Protein 1DNV (pdb70)

B-factor: mean 26.45, s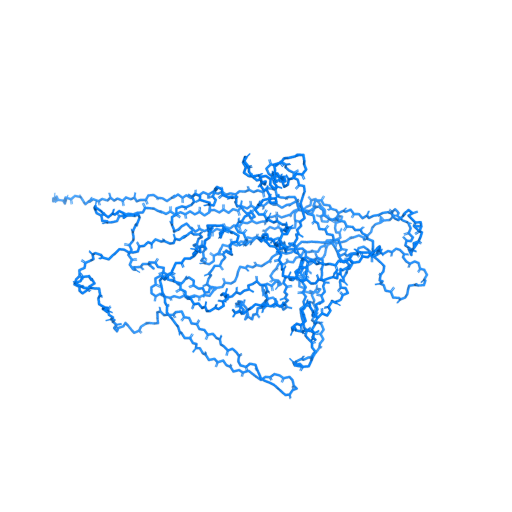td 18.36, range [2.0, 107.58]

Solvent-accessible surface area: 22730 Å² total; per-residue (Å²): 198,169,134,126,107,200,124,163,66,109,67,52,114,88,91,29,90,29,74,9,53,3,32,0,13,0,70,0,8,0,84,1,99,63,22,80,17,38,19,80,114,59,55,101,11,63,3,40,16,4,1,0,0,8,2,5,4,19,18,5,0,0,2,0,28,48,66,46,4,61,127,17,20,62,11,0,56,6,52,62,2,26,0,80,0,47,5,87,50,26,142,29,47,114,22,117,60,80,98,98,44,12,49,54,50,150,116,108,117,6,54,1,13,7,0,47,19,16,10,30,46,40,100,2,7,11,4,2,70,42,51,93,63,93,98,28,21,7,15,15,90,46,17,35,66,8,32,15,69,78,39,83,56,139,115,26,99,50,5,5,35,24,29,8,32,12,29,98,102,132,44,124,102,2,103,61,139,90,15,76,96,48,43,41,100,93,60,25,101,7,87,6,46,2,29,2,2,2,45,66,62,92,92,104,21,117,80,61,96,59,59,26,62,131,92,17,85,98,74,60,1,104,97,22,52,90,107,45,20,12,77,56,68,20,133,14,82,18,3,1,3,23,32,19,27,75,57,41,74,89,57,134,98,85,76,67,65,63,148,80,126,55,123,113,168,92,123,141,204,32,38,13,70,37,94,21,60,86,80,64,48,132,146,63,113,56,83,73,100,98,104,150,90,43,95,50,78,112,118,7,29,199,60,52,76,51,0,14,35,54,1,18,3,11,44,22,7,14,62,34,60,74,85,124,84,48,22,11,56,6,3,1,0,1,4,33,15,13,52,5,54,24,84,137,116,28,114,86,100,82,7,32,13,42,6,48,2,28,2,22,2,63,0,27,7,30,2,39,9,37,78,22,52,130,68,123,197,29,106,106,27,1,34,64,54,62,63,9,8,34,47,11,68,100,136,61,42,44,53,19,30,17,26,53,20,153,151,34,16,30,41,88,120,25,49

Organism: Galleria mellonella densovirus (NCBI:txid37138)

InterPro domains:
  IPR003433 Capsid protein VP4 [PF02336] (462-762)
  IPR013607 Phospholipase A2-like domain [PF08398] (174-229)
  IPR016184 Capsid/spike protein, ssDNA virus [SSF88645] (397-809)
  IPR036444 Phospholipase A2 domain superfamily [G3DSA:1.20.90.10] (158-256)

Secondary structure (DSSP, 8-state):
--PPPP-------EE--EEEEEEEEEE---S---EE-SSTTT-SBEEEEEEEEE--TTBGGGT--HHHHHTPPTT-B---EEEEEEEEEEEE----S-TTS----S----EEEEESTHHHHTT-B--------SSS--S--------SSEE-SSS-EE-HHHHHH---SS-TTSSSSSSS--GGGG--EEE---EEEE--BSBSB------GGGGSEE--TTTTTTSB----EE--SS-B-S--PPBP----TTBTTBBS-------S--S-EE-----B-SSS-B-----EE---------SS-TTSSBS--TTT---TT----------EEEEEPPBP---SS--S---B--EEEEEEEEEEE--EE-----STT--S--B-TTT-------SS-SS-SSS--SSS--SS---

Structure (mmCIF, N/CA/C/O backbone):
data_1DNV
#
_entry.id   1DNV
#
_cell.length_a   264.440
_cell.length_b   264.440
_cell.length_c   683.450
_cell.angle_alpha   90.00
_cell.angle_beta   90.00
_cell.angle_gamma   90.00
#
_symmetry.space_group_name_H-M   'P 41 21 2'
#
loop_
_atom_site.group_PDB
_atom_site.id
_atom_site.type_symbol
_atom_site.label_atom_id
_atom_site.label_alt_id
_atom_site.label_comp_id
_atom_site.label_asym_id
_atom_site.label_entity_id
_atom_site.label_seq_id
_atom_site.pdbx_PDB_ins_code
_atom_site.Cartn_x
_atom_site.Cartn_y
_atom_site.Cartn_z
_atom_site.occupancy
_atom_site.B_iso_or_equiv
_atom_site.auth_seq_id
_atom_site.auth_comp_id
_atom_site.auth_asym_id
_atom_site.auth_atom_id
_atom_site.pdbx_PDB_model_num
ATOM 1 N N . VAL A 1 22 ? 39.849 27.043 246.447 1.00 13.98 22 VAL A N 1
ATOM 2 C CA . VAL A 1 22 ? 41.222 27.454 246.967 1.00 16.38 22 VAL A CA 1
ATOM 3 C C . VAL A 1 22 ? 41.239 28.978 246.996 1.00 17.74 22 VAL A C 1
ATOM 4 O O . VAL A 1 22 ? 40.212 29.597 246.743 1.00 20.80 22 VAL A O 1
ATOM 8 N N . TYR A 1 23 ? 42.385 29.576 247.313 1.00 16.75 23 TYR A N 1
ATOM 9 C CA . TYR A 1 23 ? 42.502 31.020 247.325 1.00 15.26 23 TYR A CA 1
ATOM 10 C C . TYR A 1 23 ? 43.959 31.363 247.472 1.00 16.50 23 TYR A C 1
ATOM 11 O O . TYR A 1 23 ? 44.504 31.147 248.537 1.00 17.26 23 TYR A O 1
ATOM 20 N N . ILE A 1 24 ? 44.612 31.768 246.382 1.00 18.12 24 ILE A N 1
ATOM 21 C CA . ILE A 1 24 ? 46.015 32.191 246.431 1.00 19.53 24 ILE A CA 1
ATOM 22 C C . ILE A 1 24 ? 45.938 33.706 246.534 1.00 18.96 24 ILE A C 1
ATOM 23 O O . ILE A 1 24 ? 45.087 34.335 245.907 1.00 17.53 24 ILE A O 1
ATOM 28 N N . ILE A 1 25 ? 46.769 34.289 247.378 1.00 19.74 25 ILE A N 1
ATOM 29 C CA . ILE A 1 25 ? 46.811 35.725 247.472 1.00 22.32 25 ILE A CA 1
ATOM 30 C C . ILE A 1 25 ? 47.827 36.054 246.376 1.00 24.21 25 ILE A C 1
ATOM 31 O O . ILE A 1 25 ? 48.948 35.533 246.385 1.00 25.77 25 ILE A O 1
ATOM 36 N N . PRO A 1 26 ? 47.416 36.851 245.376 1.00 26.63 26 PRO A N 1
ATOM 37 C CA . PRO A 1 26 ? 48.221 37.286 244.216 1.00 27.20 26 PRO A CA 1
ATOM 38 C C . PRO A 1 26 ? 49.392 38.176 244.554 1.00 25.56 26 PRO A C 1
ATOM 39 O O . PRO A 1 26 ? 49.224 39.217 245.178 1.00 24.79 26 PRO A O 1
ATOM 43 N N . ARG A 1 27 ? 50.568 37.793 244.078 1.00 25.16 27 ARG A N 1
ATOM 44 C CA . ARG A 1 27 ? 51.759 38.552 244.369 1.00 24.81 27 ARG A CA 1
ATOM 45 C C . ARG A 1 27 ? 51.846 39.893 243.688 1.00 21.06 27 ARG A C 1
ATOM 46 O O . ARG A 1 27 ? 51.012 40.263 242.860 1.00 18.80 27 ARG A O 1
ATOM 54 N N . PRO A 1 28 ? 52.789 40.698 244.150 1.00 19.34 28 PRO A N 1
ATOM 55 C CA . PRO A 1 28 ? 53.049 42.024 243.639 1.00 21.62 28 PRO A CA 1
ATOM 56 C C . PRO A 1 28 ? 53.774 41.944 242.328 1.00 24.07 28 PRO A C 1
ATOM 57 O O . PRO A 1 28 ? 54.166 40.872 241.867 1.00 24.03 28 PRO A O 1
ATOM 61 N N . PHE A 1 29 ? 54.037 43.103 241.766 1.00 28.17 29 PHE A N 1
ATOM 62 C CA . PHE A 1 29 ? 54.696 43.144 240.503 1.00 33.12 29 PHE A CA 1
ATOM 63 C C . PHE A 1 29 ? 54.996 44.585 240.222 1.00 31.20 29 PHE A C 1
ATOM 64 O O . PHE A 1 29 ? 54.239 45.493 240.562 1.00 28.75 29 PHE A O 1
ATOM 72 N N . SER A 1 30 ? 56.176 44.779 239.677 1.00 30.20 30 SER A N 1
ATOM 73 C CA . SER A 1 30 ? 56.630 46.085 239.300 1.00 29.76 30 SER A CA 1
ATOM 74 C C . SER A 1 30 ? 57.227 45.785 237.960 1.00 27.57 30 SER A C 1
ATOM 75 O O . SER A 1 30 ? 58.235 45.076 237.863 1.00 27.54 30 SER A O 1
ATOM 78 N N . ASN A 1 31 ? 56.490 46.138 236.926 1.00 25.27 31 ASN A N 1
ATOM 79 C CA . ASN A 1 31 ? 56.995 45.889 235.624 1.00 25.93 31 ASN A CA 1
ATOM 80 C C . ASN A 1 31 ? 57.550 47.174 235.212 1.00 24.29 31 ASN A C 1
ATOM 81 O O . ASN A 1 31 ? 56.808 48.130 235.050 1.00 23.19 31 ASN A O 1
ATOM 86 N N . PHE A 1 32 ? 58.857 47.226 235.068 1.00 23.85 32 PHE A N 1
ATOM 87 C CA . PHE A 1 32 ? 59.470 48.457 234.635 1.00 25.78 32 PHE A CA 1
ATOM 88 C C . PHE A 1 32 ? 59.547 48.404 233.140 1.00 28.17 32 PHE A C 1
ATOM 89 O O . PHE A 1 32 ? 60.112 47.465 232.579 1.00 29.44 32 PHE A O 1
ATOM 97 N N . GLY A 1 33 ? 58.916 49.380 232.502 1.00 30.54 33 GLY A N 1
ATOM 98 C CA . GLY A 1 33 ? 58.914 49.420 231.049 1.00 34.16 33 GLY A CA 1
ATOM 99 C C . GLY A 1 33 ? 60.253 49.786 230.434 1.00 35.48 33 GLY A C 1
ATOM 100 O O . GLY A 1 33 ? 61.167 50.302 231.134 1.00 36.29 33 GLY A O 1
ATOM 101 N N . LYS A 1 34 ? 60.334 49.606 229.112 1.00 35.33 34 LYS A N 1
ATOM 102 C CA . LYS A 1 34 ? 61.558 49.892 228.377 1.00 34.91 34 LYS A CA 1
ATOM 103 C C . LYS A 1 34 ? 61.458 51.005 227.342 1.00 31.90 34 LYS A C 1
ATOM 104 O O . LYS A 1 34 ? 60.671 50.956 226.407 1.00 31.22 34 LYS A O 1
ATOM 110 N N . LYS A 1 35 ? 62.249 52.040 227.549 1.00 29.65 35 LYS A N 1
ATOM 111 C CA . LYS A 1 35 ? 62.273 53.141 226.622 1.00 27.05 35 LYS A CA 1
ATOM 112 C C . LYS A 1 35 ? 63.030 52.640 225.449 1.00 23.83 35 LYS A C 1
ATOM 113 O O . LYS A 1 35 ? 64.063 52.000 225.598 1.00 22.24 35 LYS A O 1
ATOM 119 N N . LEU A 1 36 ? 62.525 52.939 224.279 1.00 20.77 36 LEU A N 1
ATOM 120 C CA . LEU A 1 36 ? 63.188 52.520 223.089 1.00 17.75 36 LEU A CA 1
ATOM 121 C C . LEU A 1 36 ? 62.958 53.638 22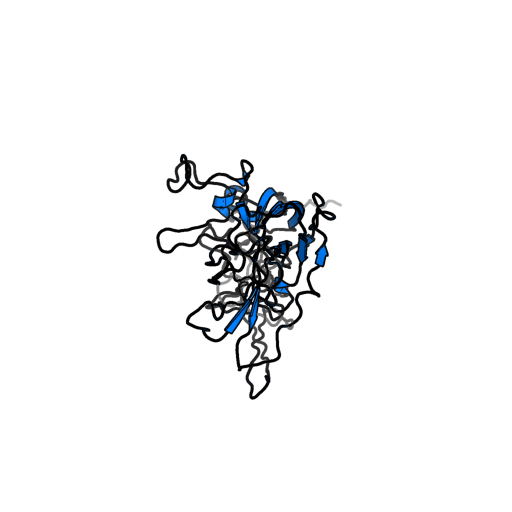2.121 1.00 16.14 36 LEU A C 1
ATOM 122 O O . LEU A 1 36 ? 61.816 53.860 221.698 1.00 16.20 36 LEU A O 1
ATOM 127 N N . SER A 1 37 ? 64.031 54.362 221.810 1.00 13.36 37 SER A N 1
ATOM 128 C CA . SER A 1 37 ? 63.965 55.500 220.907 1.00 10.64 37 SER A CA 1
ATOM 129 C C . SER A 1 37 ? 64.556 55.173 219.554 1.00 10.10 37 SER A C 1
ATOM 130 O O . SER A 1 37 ? 64.893 54.021 219.288 1.00 11.66 37 SER A O 1
ATOM 133 N N . THR A 1 38 ? 64.602 56.159 218.669 1.00 9.44 38 THR A N 1
ATOM 134 C CA . THR A 1 38 ? 65.167 55.986 217.340 1.00 9.60 38 THR A CA 1
ATOM 135 C C . THR A 1 38 ? 65.653 57.312 216.864 1.00 9.56 38 THR A C 1
ATOM 136 O O . THR A 1 38 ? 65.046 58.362 217.097 1.00 9.82 38 THR A O 1
ATOM 140 N N . TYR A 1 39 ? 66.648 57.242 216.024 1.00 10.17 39 TYR A N 1
ATOM 141 C CA . TYR A 1 39 ? 67.254 58.451 215.585 1.00 13.79 39 TYR A CA 1
ATOM 142 C C . TYR A 1 39 ? 67.642 58.347 214.139 1.00 16.30 39 TYR A C 1
ATOM 143 O O . TYR A 1 39 ? 67.934 57.240 213.664 1.00 14.68 39 TYR A O 1
ATOM 152 N N . THR A 1 40 ? 67.630 59.508 213.463 1.00 19.86 40 THR A N 1
ATOM 153 C CA . THR A 1 40 ? 67.987 59.639 212.034 1.00 21.94 40 THR A CA 1
ATOM 154 C C . THR A 1 40 ? 68.543 60.947 211.643 1.00 18.21 40 THR A C 1
ATOM 155 O O . THR A 1 40 ? 68.281 61.969 212.272 1.00 18.62 40 THR A O 1
ATOM 159 N N . LYS A 1 41 ? 69.308 60.892 210.576 1.00 14.79 41 LYS A N 1
ATOM 160 C CA . LYS A 1 41 ? 69.834 62.128 210.090 1.00 13.95 41 LYS A CA 1
ATOM 161 C C . LYS A 1 41 ? 70.478 62.028 208.748 1.00 13.57 41 LYS A C 1
ATOM 162 O O . LYS A 1 41 ? 71.336 61.152 208.517 1.00 13.86 41 LYS A O 1
ATOM 168 N N . SER A 1 42 ? 70.014 62.990 207.984 1.00 13.76 42 SER A N 1
ATOM 169 C CA . SER A 1 42 ? 70.407 63.155 206.622 1.00 16.52 42 SER A CA 1
ATOM 170 C C . SER A 1 42 ? 71.656 64.023 206.467 1.00 19.64 42 SER A C 1
ATOM 171 O O . SER A 1 42 ? 71.557 65.254 206.469 1.00 22.74 42 SER A O 1
ATOM 174 N N . HIS A 1 43 ? 72.817 63.382 206.376 1.00 20.23 43 HIS A N 1
ATOM 175 C CA . HIS A 1 43 ? 74.086 64.066 206.215 1.00 20.64 43 HIS A CA 1
ATOM 176 C C . HIS A 1 43 ? 74.459 64.128 204.778 1.00 22.04 43 HIS A C 1
ATOM 177 O O . HIS A 1 43 ? 74.204 63.196 204.009 1.00 25.32 43 HIS A O 1
ATOM 184 N N . LYS A 1 44 ? 75.075 65.209 204.481 1.00 20.56 44 LYS A N 1
ATOM 185 C CA . LYS A 1 44 ? 75.466 65.490 203.136 1.00 17.45 44 LYS A CA 1
ATOM 186 C C . LYS A 1 44 ? 76.926 65.655 203.102 1.00 15.18 44 LYS A C 1
ATOM 187 O O . LYS A 1 44 ? 77.453 66.748 203.361 1.00 16.41 44 LYS A O 1
ATOM 193 N N . PHE A 1 45 ? 77.481 64.558 202.778 1.00 11.95 45 PHE A N 1
ATOM 194 C CA . PHE A 1 45 ? 78.869 64.433 202.781 1.00 10.23 45 PHE A CA 1
ATOM 195 C C . PHE A 1 45 ? 79.526 64.650 201.421 1.00 10.54 45 PHE A C 1
ATOM 196 O O . PHE A 1 45 ? 78.945 64.347 200.375 1.00 11.89 45 PHE A O 1
ATOM 204 N N . MET A 1 46 ? 80.776 65.105 201.454 1.00 9.17 46 MET A N 1
ATOM 205 C CA . MET A 1 46 ? 81.531 65.331 200.239 1.00 7.64 46 MET A CA 1
ATOM 206 C C . MET A 1 46 ? 82.902 64.711 200.272 1.00 8.27 46 MET A C 1
ATOM 207 O O . MET A 1 46 ? 83.610 64.706 201.298 1.00 9.05 46 MET A O 1
ATOM 212 N N . ILE A 1 47 ? 83.241 64.105 199.156 1.00 8.55 47 ILE A N 1
ATOM 213 C CA . ILE A 1 47 ? 84.500 63.411 199.024 1.00 9.75 47 ILE A CA 1
ATOM 214 C C . ILE A 1 47 ? 85.234 64.024 197.875 1.00 11.53 47 ILE A C 1
ATOM 215 O O . ILE A 1 47 ? 84.617 64.667 197.031 1.00 13.51 47 ILE A O 1
ATOM 220 N N . PHE A 1 48 ? 86.543 63.815 197.846 1.00 11.67 48 PHE A N 1
ATOM 221 C CA . PHE A 1 48 ? 87.351 64.276 196.747 1.00 11.37 48 PHE A CA 1
ATOM 222 C C . PHE A 1 48 ? 87.926 63.019 196.135 1.00 11.43 48 PHE A C 1
ATOM 223 O O . PHE A 1 48 ? 88.010 61.948 196.778 1.00 9.55 48 PHE A O 1
ATOM 231 N N . GLY A 1 49 ? 88.279 63.138 194.871 1.00 10.46 49 GLY A N 1
ATOM 232 C CA . GLY A 1 49 ? 88.890 62.016 194.223 1.00 11.69 49 GLY A CA 1
ATOM 233 C C . GLY A 1 49 ? 90.360 62.127 194.564 1.00 10.70 49 GLY A C 1
ATOM 234 O O . GLY A 1 49 ? 91.116 62.759 193.852 1.00 9.86 49 GLY A O 1
ATOM 235 N N . LEU A 1 50 ? 90.752 61.654 195.733 1.00 10.08 50 LEU A N 1
ATOM 236 C CA . LEU A 1 50 ? 92.160 61.727 196.081 1.00 8.08 50 LEU A CA 1
ATOM 237 C C . LEU A 1 50 ? 92.857 60.796 195.119 1.00 7.53 50 LEU A C 1
ATOM 238 O O . LEU A 1 50 ? 92.484 59.644 194.970 1.00 5.81 50 LEU A O 1
ATOM 243 N N . ALA A 1 51 ? 93.787 61.371 194.374 1.00 9.28 51 ALA A N 1
ATOM 244 C CA . ALA A 1 51 ? 94.528 60.667 193.335 1.00 12.09 51 ALA A CA 1
ATOM 245 C C . ALA A 1 51 ? 95.173 59.528 193.986 1.00 14.07 51 ALA A C 1
ATOM 246 O O . ALA A 1 51 ? 95.887 59.778 194.921 1.00 9.10 51 ALA A O 1
ATOM 248 N N . ASN A 1 52 ? 95.003 58.314 193.424 1.00 22.58 52 ASN A N 1
ATOM 249 C CA . ASN A 1 52 ? 95.523 57.066 194.033 1.00 26.99 52 ASN A CA 1
ATOM 250 C C . ASN A 1 52 ? 96.849 57.247 194.620 1.00 27.65 52 ASN A C 1
ATOM 251 O O . ASN A 1 52 ? 97.939 57.132 194.053 1.00 25.73 52 ASN A O 1
ATOM 256 N N . ASN A 1 53 ? 96.602 57.811 195.761 1.00 31.87 53 ASN A N 1
ATOM 257 C CA . ASN A 1 53 ? 97.547 58.329 196.621 1.00 35.76 53 ASN A CA 1
ATOM 258 C C . ASN A 1 53 ? 98.854 57.701 196.727 1.00 35.78 53 ASN A C 1
ATOM 259 O O . ASN A 1 53 ? 99.061 56.541 197.119 1.00 33.73 53 ASN A O 1
ATOM 264 N N . VAL A 1 54 ? 99.665 58.467 196.029 1.00 37.02 54 VAL A N 1
ATOM 265 C CA . VAL A 1 54 ? 101.069 58.313 195.941 1.00 40.43 54 VAL A CA 1
ATOM 266 C C . VAL A 1 54 ? 101.331 57.987 197.425 1.00 38.95 54 VAL A C 1
ATOM 267 O O . VAL A 1 54 ? 100.921 58.757 198.298 1.00 42.67 54 VAL A O 1
ATOM 271 N N . ILE A 1 55 ? 101.867 56.807 197.717 1.00 33.65 55 ILE A N 1
ATOM 272 C CA . ILE A 1 55 ? 102.072 56.445 199.110 1.00 29.59 55 ILE A CA 1
ATOM 273 C C . ILE A 1 55 ? 102.983 57.348 199.876 1.00 27.78 55 ILE A C 1
ATOM 274 O O . ILE A 1 55 ? 104.045 57.720 199.389 1.00 23.92 55 ILE A O 1
ATOM 279 N N . GLY A 1 56 ? 102.529 57.748 201.055 1.00 28.51 56 GLY A N 1
ATOM 280 C CA . GLY A 1 56 ? 103.327 58.627 201.867 1.00 31.28 56 GLY A CA 1
ATOM 281 C C . GLY A 1 56 ? 104.139 57.793 202.838 1.00 34.28 56 GLY A C 1
ATOM 282 O O . GLY A 1 56 ? 103.594 56.778 203.306 1.00 33.28 56 GLY A O 1
ATOM 283 N N . PRO A 1 57 ? 105.476 58.065 203.021 1.00 36.13 57 PRO A N 1
ATOM 284 C CA . PRO A 1 57 ? 106.272 57.283 203.974 1.00 35.77 57 PRO A CA 1
ATOM 285 C C . PRO A 1 57 ? 105.752 57.655 205.362 1.00 34.87 57 PRO A C 1
ATOM 286 O O . PRO A 1 57 ? 104.958 58.583 205.501 1.00 32.22 57 PRO A O 1
ATOM 290 N N . THR A 1 58 ? 106.258 56.971 206.375 1.00 37.43 58 THR A N 1
ATOM 291 C CA . THR A 1 58 ? 105.837 57.154 207.760 1.00 40.82 58 THR A CA 1
ATOM 292 C C . THR A 1 58 ? 105.411 58.518 208.249 1.00 41.33 58 THR A C 1
ATOM 293 O O . THR A 1 58 ? 106.249 59.348 208.640 1.00 39.66 58 THR A O 1
ATOM 297 N N . GLY A 1 59 ? 104.099 58.592 208.490 1.00 43.23 59 GLY A N 1
ATOM 298 C CA . GLY A 1 59 ? 103.452 59.804 208.952 1.00 42.92 59 GLY A CA 1
ATOM 299 C C . GLY A 1 59 ? 104.128 60.351 210.175 1.00 42.28 59 GLY A C 1
ATOM 300 O O . GLY A 1 59 ? 103.943 61.528 210.487 1.00 42.16 59 GLY A O 1
ATOM 301 N N . THR A 1 60 ? 104.865 59.490 210.883 1.00 40.94 60 THR A N 1
ATOM 302 C CA . THR A 1 60 ? 105.584 59.898 212.082 1.00 39.30 60 THR A CA 1
ATOM 303 C C . THR A 1 60 ? 107.033 59.678 211.995 1.00 39.27 60 THR A C 1
ATOM 304 O O . THR A 1 60 ? 107.506 58.656 211.486 1.00 37.32 60 THR A O 1
ATOM 308 N N . GLY A 1 61 ? 107.697 60.556 212.734 1.00 39.96 61 GLY A N 1
ATOM 309 C CA . GLY A 1 61 ? 109.121 60.496 212.855 1.00 40.34 61 GLY A CA 1
ATOM 310 C C . GLY A 1 61 ? 109.397 59.329 213.784 1.00 40.35 61 GLY A C 1
ATOM 311 O O . GLY A 1 61 ? 110.581 59.140 214.112 1.00 44.59 61 GLY A O 1
ATOM 312 N N . THR A 1 62 ? 108.371 58.540 214.182 1.00 34.11 62 THR A N 1
ATOM 313 C CA . THR A 1 62 ? 108.572 57.390 215.078 1.00 28.04 62 THR A CA 1
ATOM 314 C C . THR A 1 62 ? 108.583 56.078 214.353 1.00 23.43 62 THR A C 1
ATOM 315 O O . THR A 1 62 ? 109.257 55.154 214.784 1.00 23.33 62 THR A O 1
ATOM 319 N N . THR A 1 63 ? 107.797 55.963 213.292 1.00 18.91 63 THR A N 1
ATOM 320 C CA . THR A 1 63 ? 107.787 54.730 212.517 1.00 16.16 63 THR A CA 1
ATOM 321 C C . THR A 1 63 ? 108.501 54.963 211.185 1.00 12.85 63 THR A C 1
ATOM 322 O O . THR A 1 63 ? 108.579 54.082 210.334 1.00 10.91 63 THR A O 1
ATOM 326 N N . ALA A 1 64 ? 108.994 56.184 211.037 1.00 9.99 64 ALA A N 1
ATOM 327 C CA . ALA A 1 64 ? 109.733 56.664 209.894 1.00 9.79 64 ALA A CA 1
ATOM 328 C C . ALA A 1 64 ? 109.885 55.808 208.630 1.00 11.43 64 ALA A C 1
ATOM 329 O O . ALA A 1 64 ? 109.716 56.308 207.514 1.00 11.40 64 ALA A O 1
ATOM 331 N N . VAL A 1 65 ? 110.228 54.538 208.793 1.00 13.76 65 VAL A N 1
ATOM 332 C CA . VAL A 1 65 ? 110.430 53.629 207.644 1.00 16.11 65 VAL A CA 1
ATOM 333 C C . VAL A 1 65 ? 109.198 52.739 207.314 1.00 13.96 65 VAL A C 1
ATOM 334 O O . VAL A 1 65 ? 109.251 51.502 207.309 1.00 14.83 65 VAL A O 1
ATOM 338 N N . ASN A 1 66 ? 108.115 53.362 206.910 1.00 11.25 66 ASN A N 1
ATOM 339 C CA . ASN A 1 66 ? 106.924 52.585 206.659 1.00 9.97 66 ASN A CA 1
ATOM 340 C C . ASN A 1 66 ? 106.057 53.407 205.733 1.00 8.86 66 ASN A C 1
ATOM 341 O O . ASN A 1 66 ? 106.271 54.594 205.602 1.00 9.63 66 ASN A O 1
ATOM 346 N N . ARG A 1 67 ? 105.068 52.810 205.095 1.00 7.30 67 ARG A N 1
ATOM 347 C CA . ARG A 1 67 ? 104.266 53.604 204.190 1.00 8.68 67 ARG A CA 1
ATOM 348 C C . ARG A 1 67 ? 102.824 53.251 204.069 1.00 5.73 67 ARG A C 1
ATOM 349 O O . ARG A 1 67 ? 102.393 52.170 204.429 1.00 4.09 67 ARG A O 1
ATOM 357 N N . LEU A 1 68 ? 102.111 54.182 203.476 1.00 3.34 68 LEU A N 1
ATOM 358 C CA . LEU A 1 68 ? 100.708 54.054 203.320 1.00 3.76 68 LEU A CA 1
ATOM 359 C C . LEU A 1 68 ? 100.200 54.153 201.887 1.00 5.94 68 LEU A C 1
ATOM 360 O O . LEU A 1 68 ? 100.176 55.231 201.323 1.00 8.13 68 LEU A O 1
ATOM 365 N N . LEU A 1 69 ? 99.782 53.037 201.290 1.00 7.62 69 LEU A N 1
ATOM 366 C CA . LEU A 1 69 ? 99.234 53.085 199.929 1.00 6.71 69 LEU A CA 1
ATOM 367 C C . LEU A 1 69 ? 97.883 53.681 200.184 1.00 6.57 69 LEU A C 1
ATOM 368 O O . LEU A 1 69 ? 97.093 53.133 200.951 1.00 7.25 69 LEU A O 1
ATOM 373 N N . THR A 1 70 ? 97.594 54.774 199.521 1.00 6.88 70 THR A N 1
ATOM 374 C CA . THR A 1 70 ? 96.335 55.455 199.742 1.00 8.90 70 THR A CA 1
ATOM 375 C C . THR A 1 70 ? 95.207 55.372 198.694 1.00 11.97 70 THR A C 1
ATOM 376 O O . THR A 1 70 ? 95.453 55.367 197.476 1.00 13.99 70 THR A O 1
ATOM 380 N N . THR A 1 71 ? 93.967 55.352 199.183 1.00 13.01 71 THR A N 1
ATOM 381 C CA . THR A 1 71 ? 92.766 55.276 198.353 1.00 14.51 71 THR A CA 1
ATOM 382 C C . THR A 1 71 ? 91.989 56.541 198.653 1.00 13.83 71 THR A C 1
ATOM 383 O O . THR A 1 71 ? 92.335 57.269 199.569 1.00 13.98 71 THR A O 1
ATOM 387 N N . CYS A 1 72 ? 90.916 56.784 197.923 1.00 13.91 72 CYS A N 1
ATOM 388 C CA . CYS A 1 72 ? 90.117 57.965 198.192 1.00 16.52 72 CYS A CA 1
ATOM 389 C C . CYS A 1 72 ? 88.952 57.523 199.068 1.00 14.05 72 CYS A C 1
ATOM 390 O O . CYS A 1 72 ? 88.215 58.354 199.599 1.00 14.69 72 CYS A O 1
ATOM 393 N N . LEU A 1 73 ? 88.794 56.209 199.213 1.00 10.75 73 LEU A N 1
ATOM 394 C CA . LEU A 1 73 ? 87.718 55.628 200.004 1.00 9.23 73 LEU A CA 1
ATOM 395 C C . LEU A 1 73 ? 87.490 56.399 201.273 1.00 9.32 73 LEU A C 1
ATOM 396 O O . LEU A 1 73 ? 88.233 56.238 202.230 1.00 11.27 73 LEU A O 1
ATOM 401 N N . ALA A 1 74 ? 86.500 57.286 201.249 1.00 7.47 74 ALA A N 1
ATOM 402 C CA . ALA A 1 74 ? 86.183 58.098 202.409 1.00 8.42 74 ALA A CA 1
ATOM 403 C C . ALA A 1 74 ? 85.492 57.239 203.416 1.00 9.33 74 ALA A C 1
ATOM 404 O O . ALA A 1 74 ? 84.721 56.364 203.055 1.00 11.32 74 ALA A O 1
ATOM 406 N N . GLU A 1 75 ? 85.672 57.552 204.680 1.00 10.31 75 GLU A N 1
ATOM 407 C CA . GLU A 1 75 ? 85.061 56.751 205.711 1.00 12.05 75 GLU A CA 1
ATOM 408 C C . GLU A 1 75 ? 83.803 57.354 206.333 1.00 11.50 75 GLU A C 1
ATOM 409 O O . GLU A 1 75 ? 83.843 58.498 206.824 1.00 12.97 75 GLU A O 1
ATOM 415 N N . ILE A 1 76 ? 82.700 56.591 206.304 1.00 7.05 76 ILE A N 1
ATOM 416 C CA . ILE A 1 76 ? 81.458 57.037 206.934 1.00 3.10 76 ILE A CA 1
ATOM 417 C C . ILE A 1 76 ? 81.551 56.461 208.353 1.00 4.10 76 ILE A C 1
ATOM 418 O O . ILE A 1 76 ? 81.563 55.247 208.531 1.00 6.07 76 ILE A O 1
ATOM 423 N N . PRO A 1 77 ? 81.633 57.321 209.379 1.00 3.41 77 PRO A N 1
ATOM 424 C CA . PRO A 1 77 ? 81.747 57.012 210.805 1.00 2.72 77 PRO A CA 1
ATOM 425 C C . PRO A 1 77 ? 80.545 56.372 211.473 1.00 5.71 77 PRO A C 1
ATOM 426 O O . PRO A 1 77 ? 80.099 56.790 212.543 1.00 5.55 77 PRO A O 1
ATOM 430 N N . TRP A 1 78 ? 80.088 55.286 210.879 1.00 6.39 78 TRP A N 1
ATOM 431 C CA . TRP A 1 78 ? 78.932 54.588 211.391 1.00 6.92 78 TRP A CA 1
ATOM 432 C C . TRP A 1 78 ? 79.425 53.695 212.473 1.00 6.86 78 TRP A C 1
ATOM 433 O O . TRP A 1 78 ? 79.446 52.473 212.351 1.00 5.91 78 TRP A O 1
ATOM 444 N N . GLN A 1 79 ? 79.846 54.366 213.535 1.00 6.41 79 GLN A N 1
ATOM 445 C CA . GLN A 1 79 ? 80.423 53.756 214.707 1.00 8.76 79 GLN A CA 1
ATOM 446 C C . GLN A 1 79 ? 80.646 54.853 215.718 1.00 9.55 79 GLN A C 1
ATOM 447 O O . GLN A 1 79 ? 80.928 54.575 216.874 1.00 12.49 79 GLN A O 1
ATOM 453 N N . LYS A 1 80 ? 80.692 56.094 215.267 1.00 8.94 80 LYS A N 1
ATOM 454 C CA . LYS A 1 80 ? 80.860 57.170 216.217 1.00 8.44 80 LYS A CA 1
ATOM 455 C C . LYS A 1 80 ? 79.454 57.595 216.448 1.00 7.29 80 LYS A C 1
ATOM 456 O O . LYS A 1 80 ? 78.756 57.913 215.497 1.00 8.09 80 LYS A O 1
ATOM 462 N N . LEU A 1 81 ? 79.042 57.581 217.708 1.00 5.06 81 LEU A N 1
ATOM 463 C CA . LEU A 1 81 ? 77.682 57.917 218.072 1.00 4.58 81 LEU A CA 1
ATOM 464 C C . LEU A 1 81 ? 77.053 59.150 217.408 1.00 5.14 81 LEU A C 1
ATOM 465 O O . LEU A 1 81 ? 75.898 59.101 216.937 1.00 4.93 81 LEU A O 1
ATOM 470 N N . PRO A 1 82 ? 77.808 60.256 217.292 1.00 4.59 82 PRO A N 1
ATOM 471 C CA . PRO A 1 82 ? 77.278 61.477 216.679 1.00 4.19 82 PRO A CA 1
ATOM 472 C C . PRO A 1 82 ? 76.787 61.385 215.256 1.00 4.78 82 PRO A C 1
ATOM 473 O O . PRO A 1 82 ? 76.113 62.290 214.793 1.00 5.43 82 PRO A O 1
ATOM 477 N N . LEU A 1 83 ? 77.187 60.367 214.504 1.00 5.10 83 LEU A N 1
ATOM 478 C CA . LEU A 1 83 ? 76.678 60.289 213.142 1.00 7.24 83 LEU A CA 1
ATOM 479 C C . LEU A 1 83 ? 75.182 60.107 213.257 1.00 8.50 83 LEU A C 1
ATOM 480 O O . LEU A 1 83 ? 74.440 60.681 212.453 1.00 8.14 83 LEU A O 1
ATOM 485 N N . TYR A 1 84 ? 74.763 59.404 214.318 1.00 8.74 84 TYR A N 1
ATOM 486 C CA . TYR A 1 84 ? 73.364 59.098 214.594 1.00 11.01 84 TYR A CA 1
ATOM 487 C C . TYR A 1 84 ? 72.695 60.129 215.417 1.00 11.74 84 TYR A C 1
ATOM 488 O O . TYR A 1 84 ? 71.733 60.730 214.969 1.00 12.52 84 TYR A O 1
ATOM 497 N N . MET A 1 85 ? 73.099 60.306 216.654 1.00 11.90 85 MET A N 1
ATOM 498 C CA . MET A 1 85 ? 72.432 61.362 217.362 1.00 15.36 85 MET A CA 1
ATOM 499 C C . MET A 1 85 ? 73.382 62.402 217.889 1.00 15.82 85 MET A C 1
ATOM 500 O O . MET A 1 85 ? 74.592 62.181 217.972 1.00 14.77 85 MET A O 1
ATOM 505 N N . ASN A 1 86 ? 72.822 63.581 218.132 1.00 16.55 86 ASN A N 1
ATOM 506 C CA . ASN A 1 86 ? 73.541 64.750 218.622 1.00 16.61 86 ASN A CA 1
ATOM 507 C C . ASN A 1 86 ? 73.720 64.703 220.114 1.00 15.56 86 ASN A C 1
ATOM 508 O O . ASN A 1 86 ? 73.270 63.771 220.782 1.00 15.58 86 ASN A O 1
ATOM 513 N N . GLN A 1 87 ? 74.200 65.823 220.633 1.00 14.66 87 GLN A N 1
ATOM 514 C CA . GLN A 1 87 ? 74.434 65.976 222.042 1.00 14.59 87 GLN A CA 1
ATOM 515 C C . GLN A 1 87 ? 73.305 65.593 222.961 1.00 13.83 87 GLN A C 1
ATOM 516 O O . GLN A 1 87 ? 73.357 64.563 223.629 1.00 12.56 87 GLN A O 1
ATOM 522 N N . SER A 1 88 ? 72.276 66.421 222.985 1.00 14.76 88 SER A N 1
ATOM 523 C CA . SER A 1 88 ? 71.132 66.144 223.826 1.00 16.64 88 SER A CA 1
ATOM 524 C C . SER A 1 88 ? 70.722 64.693 223.743 1.00 16.48 88 SER A C 1
ATOM 525 O O . SER A 1 88 ? 71.035 63.948 224.645 1.00 17.37 88 SER A O 1
ATOM 528 N N . GLU A 1 89 ? 70.121 64.255 222.646 1.00 16.10 89 GLU A N 1
ATOM 529 C CA . GLU A 1 89 ? 69.681 62.866 222.550 1.00 15.64 89 GLU A CA 1
ATOM 530 C C . GLU A 1 89 ? 70.623 61.892 223.208 1.00 14.30 89 GLU A C 1
ATOM 531 O O . GLU A 1 89 ? 70.178 61.079 224.002 1.00 14.40 89 GLU A O 1
ATOM 537 N N . PHE A 1 90 ? 71.920 62.030 222.946 1.00 11.60 90 PHE A N 1
ATOM 538 C CA . PHE A 1 90 ? 72.882 61.159 223.599 1.00 10.10 90 PHE A CA 1
ATOM 539 C C . PHE A 1 90 ? 72.769 61.486 225.059 1.00 10.21 90 PHE A C 1
ATOM 540 O O . PHE A 1 90 ? 72.351 60.677 225.859 1.00 9.40 90 PHE A O 1
ATOM 548 N N . ASP A 1 91 ? 73.171 62.694 225.390 1.00 11.65 91 ASP A N 1
ATOM 549 C CA . ASP A 1 91 ? 73.133 63.221 226.737 1.00 16.60 91 ASP A CA 1
ATOM 550 C C . ASP A 1 91 ? 72.012 62.659 227.639 1.00 13.46 91 ASP A C 1
ATOM 551 O O . ASP A 1 91 ? 72.253 62.197 228.743 1.00 13.84 91 ASP A O 1
ATOM 556 N N . LEU A 1 92 ? 70.807 62.630 227.110 1.00 10.60 92 LEU A N 1
ATOM 557 C CA . LEU A 1 92 ? 69.646 62.198 227.869 1.00 9.71 92 LEU A CA 1
ATOM 558 C C . LEU A 1 92 ? 69.356 60.691 228.011 1.00 11.55 92 LEU A C 1
ATOM 559 O O . LEU A 1 92 ? 68.292 60.307 228.538 1.00 12.12 92 LEU A O 1
ATOM 564 N N . LEU A 1 93 ? 70.268 59.837 227.555 1.00 11.24 93 LEU A N 1
ATOM 565 C CA . LEU A 1 93 ? 70.033 58.400 227.676 1.00 11.26 93 LEU A CA 1
ATOM 566 C C . LEU A 1 93 ? 70.294 57.893 229.106 1.00 12.41 93 LEU A C 1
ATOM 567 O O . LEU A 1 93 ? 71.284 58.242 229.754 1.00 13.26 93 LEU A O 1
ATOM 572 N N . PRO A 1 94 ? 69.334 57.149 229.653 1.00 12.92 94 PRO A N 1
ATOM 573 C CA . PRO A 1 94 ? 69.394 56.581 231.004 1.00 13.02 94 PRO A CA 1
ATOM 574 C C . PRO A 1 94 ? 70.534 55.588 231.107 1.00 15.02 94 PRO A C 1
ATOM 575 O O . PRO A 1 94 ? 71.035 55.110 230.091 1.00 13.51 94 PRO A O 1
ATOM 579 N N . PRO A 1 95 ? 70.959 55.240 232.333 1.00 17.95 95 PRO A N 1
ATOM 580 C CA . PRO A 1 95 ? 72.064 54.276 232.369 1.00 17.86 95 PRO A CA 1
ATOM 581 C C . PRO A 1 95 ? 71.593 52.949 231.793 1.00 17.90 95 PRO A C 1
ATOM 582 O O . PRO A 1 95 ? 70.385 52.644 231.775 1.00 17.13 95 PRO A O 1
ATOM 586 N N . GLY A 1 96 ? 72.550 52.177 231.303 1.00 18.23 96 GLY A N 1
ATOM 587 C CA . GLY A 1 96 ? 72.231 50.895 230.718 1.00 18.57 96 GLY A CA 1
ATOM 588 C C . GLY A 1 96 ? 71.724 51.094 229.309 1.00 17.76 96 GLY A C 1
ATOM 589 O O . GLY A 1 96 ? 71.296 50.134 228.672 1.00 18.62 96 GLY A O 1
ATOM 590 N N . SER A 1 97 ? 71.764 52.331 228.820 1.00 15.94 97 SER A N 1
ATOM 591 C CA . SER A 1 97 ? 71.301 52.590 227.470 1.00 15.58 97 SER A CA 1
ATOM 592 C C . SER A 1 97 ? 72.214 51.931 226.478 1.00 15.84 97 SER A C 1
ATOM 593 O O . SER A 1 97 ? 73.428 52.126 226.505 1.00 15.11 97 SER A O 1
ATOM 596 N N . ARG A 1 98 ? 71.621 51.102 225.640 1.00 17.61 98 ARG A N 1
ATOM 597 C CA . ARG A 1 98 ? 72.381 50.407 224.626 1.00 20.32 98 ARG A CA 1
ATOM 598 C C . ARG A 1 98 ? 71.811 50.613 223.255 1.00 18.68 98 ARG A C 1
ATOM 599 O O . ARG A 1 98 ? 70.590 50.638 223.084 1.00 17.39 98 ARG A O 1
ATOM 607 N N . VAL A 1 99 ? 72.713 50.777 222.287 1.00 16.69 99 VAL A N 1
ATOM 608 C CA . VAL A 1 99 ? 72.333 50.927 220.881 1.00 14.99 99 VAL A CA 1
ATOM 609 C C . VAL A 1 99 ? 71.946 49.541 220.412 1.00 14.88 99 VAL A C 1
ATOM 610 O O . VAL A 1 99 ? 72.721 48.603 220.568 1.00 16.31 99 VAL A O 1
ATOM 614 N N . VAL A 1 100 ? 70.761 49.399 219.840 1.00 12.73 100 VAL A N 1
ATOM 615 C CA . VAL A 1 100 ? 70.342 48.077 219.422 1.00 11.45 100 VAL A CA 1
ATOM 616 C C . VAL A 1 100 ? 70.839 47.670 218.065 1.00 11.55 100 VAL A C 1
ATOM 617 O O . VAL A 1 100 ? 71.383 46.598 217.883 1.00 12.88 100 VAL A O 1
ATOM 621 N N . GLU A 1 101 ? 70.639 48.542 217.112 1.00 11.44 101 GLU A N 1
ATOM 622 C CA . GLU A 1 101 ? 71.037 48.289 215.766 1.00 14.87 101 GLU A CA 1
ATOM 623 C C . GLU A 1 101 ? 71.164 49.684 215.261 1.00 13.36 101 GLU A C 1
ATOM 624 O O . GLU A 1 101 ? 70.729 50.619 215.933 1.00 14.19 101 GLU A O 1
ATOM 630 N N . CYS A 1 102 ? 71.835 49.868 214.145 1.00 12.21 102 CYS A N 1
ATOM 631 C CA . CYS A 1 102 ? 71.958 51.207 213.608 1.00 13.57 102 CYS A CA 1
ATOM 632 C C . CYS A 1 102 ? 72.341 51.046 212.162 1.00 13.49 102 CYS A C 1
ATOM 633 O O . CYS A 1 102 ? 73.239 50.270 211.843 1.00 13.13 102 CYS A O 1
ATOM 636 N N . ASN A 1 103 ? 71.729 51.837 211.296 1.00 13.76 103 ASN A N 1
ATOM 637 C CA . ASN A 1 103 ? 71.987 51.693 209.890 1.00 13.71 103 ASN A CA 1
ATOM 638 C C . ASN A 1 103 ? 72.330 52.946 209.127 1.00 12.02 103 ASN A C 1
ATOM 639 O O . ASN A 1 103 ? 71.929 54.052 209.500 1.00 12.30 103 ASN A O 1
ATOM 644 N N . VAL A 1 104 ? 72.996 52.720 207.995 1.00 8.97 104 VAL A N 1
ATOM 645 C CA . VAL A 1 104 ? 73.415 53.748 207.068 1.00 6.40 104 VAL A CA 1
ATOM 646 C C . VAL A 1 104 ? 73.090 53.339 205.644 1.00 6.86 104 VAL A C 1
ATOM 647 O O . VAL A 1 104 ? 73.218 52.170 205.280 1.00 7.63 104 VAL A O 1
ATOM 651 N N . LYS A 1 105 ? 72.576 54.266 204.859 1.00 6.92 105 LYS A N 1
ATOM 652 C CA . LYS A 1 105 ? 72.292 53.949 203.473 1.00 7.64 105 LYS A CA 1
ATOM 653 C C . LYS A 1 105 ? 72.824 55.167 202.808 1.00 5.56 105 LYS A C 1
ATOM 654 O O . LYS A 1 105 ? 72.643 56.269 203.320 1.00 4.47 105 LYS A O 1
ATOM 660 N N . VAL A 1 106 ? 73.521 55.000 201.702 1.00 2.99 106 VAL A N 1
ATOM 661 C CA . VAL A 1 106 ? 74.035 56.172 201.045 1.00 3.44 106 VAL A CA 1
ATOM 662 C C . VAL A 1 106 ? 73.705 56.189 199.583 1.00 4.51 106 VAL A C 1
ATOM 663 O O . VAL A 1 106 ? 73.567 55.152 198.981 1.00 5.61 106 VAL A O 1
ATOM 667 N N . ILE A 1 107 ? 73.535 57.372 199.015 1.00 6.58 107 ILE A N 1
ATOM 668 C CA . ILE A 1 107 ? 73.203 57.484 197.597 1.00 11.20 107 ILE A CA 1
ATOM 669 C C . ILE A 1 107 ? 74.229 58.249 196.837 1.00 13.03 107 ILE A C 1
ATOM 670 O O . ILE A 1 107 ? 74.532 59.384 197.188 1.00 15.51 107 ILE A O 1
ATOM 675 N N . PHE A 1 108 ? 74.721 57.677 195.750 1.00 14.55 108 PHE A N 1
ATOM 676 C CA . PHE A 1 108 ? 75.699 58.398 194.981 1.00 14.65 108 PHE A CA 1
ATOM 677 C C . PHE A 1 108 ? 74.898 59.488 194.365 1.00 13.61 108 PHE A C 1
ATOM 678 O O . PHE A 1 108 ? 74.366 59.341 193.290 1.00 14.62 108 PHE A O 1
ATOM 686 N N . ARG A 1 109 ? 74.781 60.579 195.075 1.00 13.63 109 ARG A N 1
ATOM 687 C CA . ARG A 1 109 ? 74.008 61.670 194.584 1.00 14.41 109 ARG A CA 1
ATOM 688 C C . ARG A 1 109 ? 74.605 62.303 193.343 1.00 17.18 109 ARG A C 1
ATOM 689 O O . ARG A 1 109 ? 73.896 62.988 192.604 1.00 16.53 109 ARG A O 1
ATOM 697 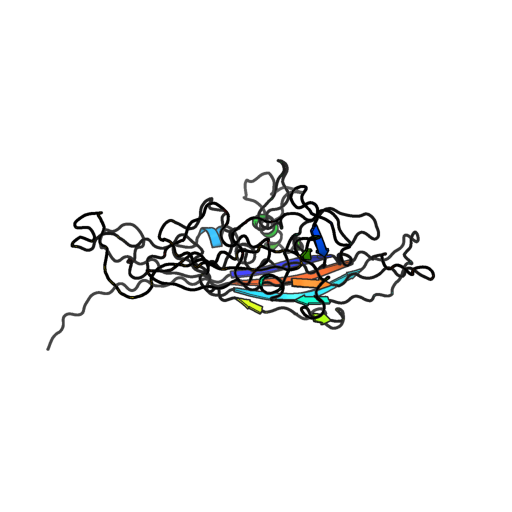N N . THR A 1 110 ? 75.912 62.105 193.155 1.00 21.40 110 THR A N 1
ATOM 698 C CA . THR A 1 110 ? 76.684 62.605 191.997 1.00 27.43 110 THR A CA 1
ATOM 699 C C . THR A 1 110 ? 78.108 63.033 192.352 1.00 25.54 110 THR A C 1
ATOM 700 O O . THR A 1 110 ? 78.468 63.093 193.522 1.00 28.24 110 THR A O 1
ATOM 704 N N . ASN A 1 111 ? 78.919 63.313 191.336 1.00 21.72 111 ASN A N 1
ATOM 705 C CA . ASN A 1 111 ? 80.268 63.786 191.561 1.00 19.70 111 ASN A CA 1
ATOM 706 C C . ASN A 1 111 ? 80.476 64.896 190.578 1.00 17.70 111 ASN A C 1
ATOM 707 O O . ASN A 1 111 ? 79.782 64.962 189.577 1.00 16.26 111 ASN A O 1
ATOM 712 N N . ARG A 1 112 ? 81.485 65.715 190.828 1.00 17.27 112 ARG A N 1
ATOM 713 C CA . ARG A 1 112 ? 81.793 66.826 189.954 1.00 18.24 112 ARG A CA 1
ATOM 714 C C . ARG A 1 112 ? 83.267 66.829 189.661 1.00 20.11 112 ARG A C 1
ATOM 715 O O . ARG A 1 112 ? 84.090 66.576 190.531 1.00 22.04 112 ARG A O 1
ATOM 723 N N . ILE A 1 113 ? 83.604 67.080 188.414 1.00 21.19 113 ILE A N 1
ATOM 724 C CA . ILE A 1 113 ? 84.982 67.073 188.006 1.00 21.76 113 ILE A CA 1
ATOM 725 C C . ILE A 1 113 ? 85.274 68.443 187.444 1.00 25.29 113 ILE A C 1
ATOM 726 O O . ILE A 1 113 ? 84.420 69.030 186.782 1.00 26.73 113 ILE A O 1
ATOM 731 N N . ALA A 1 114 ? 86.480 68.944 187.689 1.00 28.71 114 ALA A N 1
ATOM 732 C CA . ALA A 1 114 ? 86.906 70.264 187.211 1.00 31.90 114 ALA A CA 1
ATOM 733 C C . ALA A 1 114 ? 86.916 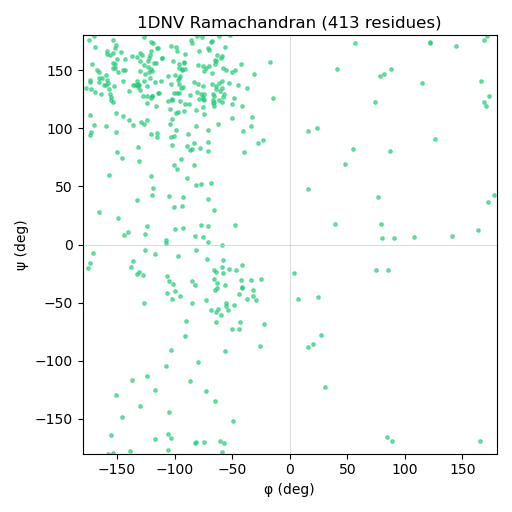70.446 185.677 1.00 34.74 114 ALA A C 1
ATOM 734 O O . ALA A 1 114 ? 86.601 69.531 184.894 1.00 37.42 114 ALA A O 1
ATOM 736 N N . PHE A 1 115 ? 87.290 71.642 185.246 1.00 35.34 115 PHE A N 1
ATOM 737 C CA . PHE A 1 115 ? 87.384 71.930 183.827 1.00 35.22 115 PHE A CA 1
ATOM 738 C C . PHE A 1 115 ? 88.628 72.770 183.661 1.00 38.39 115 PHE A C 1
ATOM 739 O O . PHE A 1 115 ? 88.644 73.924 184.080 1.00 38.58 115 PHE A O 1
ATOM 747 N N . GLU A 1 116 ? 89.688 72.198 183.102 1.00 42.46 116 GLU A N 1
ATOM 748 C CA . GLU A 1 116 ? 90.902 72.980 182.964 1.00 47.17 116 GLU A CA 1
ATOM 749 C C . GLU A 1 116 ? 90.640 74.101 181.990 1.00 49.08 116 GLU A C 1
ATOM 750 O O . GLU A 1 116 ? 90.097 73.871 180.933 1.00 49.72 116 GLU A O 1
ATOM 756 N N . THR A 1 117 ? 90.855 75.329 182.434 1.00 52.18 117 THR A N 1
ATOM 757 C CA . THR A 1 117 ? 90.703 76.503 181.581 1.00 55.62 117 THR A CA 1
ATOM 758 C C . THR A 1 117 ? 92.141 76.955 181.316 1.00 59.12 117 THR A C 1
ATOM 759 O O . THR A 1 117 ? 92.411 77.778 180.439 1.00 60.21 117 THR A O 1
ATOM 763 N N . SER A 1 118 ? 92.585 76.733 182.670 1.00 62.86 118 SER A N 1
ATOM 764 C CA . SER A 1 118 ? 93.990 77.057 182.584 1.00 65.98 118 SER A CA 1
ATOM 765 C C . SER A 1 118 ? 94.555 76.311 181.421 1.00 68.86 118 SER A C 1
ATOM 766 O O . SER A 1 118 ? 94.692 75.128 181.305 1.00 65.87 118 SER A O 1
ATOM 769 N N . SER A 1 119 ? 94.958 76.779 180.265 1.00 74.71 119 SER A N 1
ATOM 770 C CA . SER A 1 119 ? 95.402 75.604 179.651 1.00 80.43 119 SER A CA 1
ATOM 771 C C . SER A 1 119 ? 96.456 75.101 180.543 1.00 81.74 119 SER A C 1
ATOM 772 O O . SER A 1 119 ? 96.353 74.041 181.151 1.00 82.71 119 SER A O 1
ATOM 775 N N . THR A 1 120 ? 97.423 75.883 180.694 1.00 82.56 120 THR A N 1
ATOM 776 C CA . THR A 1 120 ? 98.505 75.446 181.471 1.00 83.12 120 THR A CA 1
ATOM 777 C C . THR A 1 120 ? 98.717 74.037 181.424 1.00 82.37 120 THR A C 1
ATOM 778 O O . THR A 1 120 ? 98.912 73.384 180.392 1.00 82.75 120 THR A O 1
ATOM 782 N N . VAL A 1 121 ? 98.692 73.411 182.526 1.00 79.73 121 VAL A N 1
ATOM 783 C CA . VAL A 1 121 ? 99.358 72.365 182.187 1.00 75.39 121 VAL A CA 1
ATOM 784 C C . VAL A 1 121 ? 99.087 71.149 182.229 1.00 72.95 121 VAL A C 1
ATOM 785 O O . VAL A 1 121 ? 99.955 70.339 182.287 1.00 72.43 121 VAL A O 1
ATOM 789 N N . THR A 1 122 ? 98.254 70.557 182.339 1.00 69.42 122 THR A N 1
ATOM 790 C CA . THR A 1 122 ? 98.951 69.634 181.445 1.00 66.12 122 THR A CA 1
ATOM 791 C C . THR A 1 122 ? 97.969 69.468 180.546 1.00 63.38 122 THR A C 1
ATOM 792 O O . THR A 1 122 ? 98.247 69.269 179.357 1.00 64.15 122 THR A O 1
ATOM 796 N N . LYS A 1 123 ? 97.200 69.718 181.407 1.00 57.82 123 LYS A N 1
ATOM 797 C CA . LYS A 1 123 ? 96.087 69.194 181.544 1.00 51.29 123 LYS A CA 1
ATOM 798 C C . LYS A 1 123 ? 94.906 69.542 180.736 1.00 48.79 123 LYS A C 1
ATOM 799 O O . LYS A 1 123 ? 93.806 69.729 181.291 1.00 49.03 123 LYS A O 1
ATOM 805 N N . GLN A 1 124 ? 95.165 69.477 179.511 1.00 46.62 124 GLN A N 1
ATOM 806 C CA . GLN A 1 124 ? 94.187 69.702 178.506 1.00 46.09 124 GLN A CA 1
ATOM 807 C C . GLN A 1 124 ? 92.755 69.679 179.072 1.00 44.16 124 GLN A C 1
ATOM 808 O O . GLN A 1 124 ? 92.339 68.690 179.730 1.00 42.64 124 GLN A O 1
ATOM 814 N N . ALA A 1 125 ? 92.158 70.812 178.716 1.00 42.92 125 ALA A N 1
ATOM 815 C CA . ALA A 1 125 ? 90.773 71.233 178.973 1.00 41.22 125 ALA A CA 1
ATOM 816 C C . ALA A 1 125 ? 89.809 70.290 178.255 1.00 39.56 125 ALA A C 1
ATOM 817 O O . ALA A 1 125 ? 90.005 69.953 177.074 1.00 38.95 125 ALA A O 1
ATOM 819 N N . THR A 1 126 ? 88.751 69.840 178.970 1.00 37.47 126 THR A N 1
ATOM 820 C CA . THR A 1 126 ? 87.779 68.946 178.307 1.00 35.87 126 THR A CA 1
ATOM 821 C C . THR A 1 126 ? 86.398 68.827 178.886 1.00 34.10 126 THR A C 1
ATOM 822 O O . THR A 1 126 ? 86.155 68.830 180.100 1.00 34.11 126 THR A O 1
ATOM 826 N N . LEU A 1 127 ? 85.478 68.744 177.961 1.00 31.31 127 LEU A N 1
ATOM 827 C CA . LEU A 1 127 ? 84.110 68.618 178.318 1.00 30.66 127 LEU A CA 1
ATOM 828 C C . LEU A 1 127 ? 83.819 67.132 178.353 1.00 31.81 127 LEU A C 1
ATOM 829 O O . LEU A 1 127 ? 82.669 66.727 178.371 1.00 34.21 127 LEU A O 1
ATOM 834 N N . ASN A 1 128 ? 84.854 66.307 178.364 1.00 32.30 128 ASN A N 1
ATOM 835 C CA . ASN A 1 128 ? 84.596 64.886 178.353 1.00 34.79 128 ASN A CA 1
ATOM 836 C C . ASN A 1 128 ? 84.051 64.185 179.621 1.00 35.27 128 ASN A C 1
ATOM 837 O O . ASN A 1 128 ? 82.842 64.081 179.840 1.00 37.34 128 ASN A O 1
ATOM 842 N N . GLN A 1 129 ? 84.143 63.454 180.308 1.00 34.83 129 GLN A N 1
ATOM 843 C CA . GLN A 1 129 ? 84.241 63.128 181.738 1.00 33.71 129 GLN A CA 1
ATOM 844 C C . GLN A 1 129 ? 84.134 61.614 181.938 1.00 29.58 129 GLN A C 1
ATOM 845 O O . GLN A 1 129 ? 83.544 60.956 181.063 1.00 27.65 129 GLN A O 1
ATOM 851 N N . ILE A 1 130 ? 85.034 61.051 182.421 1.00 25.75 130 ILE A N 1
ATOM 852 C CA . ILE A 1 130 ? 85.018 59.689 182.794 1.00 23.37 130 ILE A CA 1
ATOM 853 C C . ILE A 1 130 ? 85.422 59.473 184.232 1.00 21.69 130 ILE A C 1
ATOM 854 O O . ILE A 1 130 ? 86.586 59.646 184.589 1.00 22.42 130 ILE A O 1
ATOM 859 N N . SER A 1 131 ? 84.444 59.216 185.081 1.00 19.11 131 SER A N 1
ATOM 860 C CA . SER A 1 131 ? 84.715 59.006 186.489 1.00 17.58 131 SER A CA 1
ATOM 861 C C . SER A 1 131 ? 84.003 57.722 186.878 1.00 16.76 131 SER A C 1
ATOM 862 O O . SER A 1 131 ? 83.192 57.223 186.080 1.00 17.10 131 SER A O 1
ATOM 865 N N . ASN A 1 132 ? 84.360 57.150 188.041 1.00 14.24 132 ASN A N 1
ATOM 866 C CA . ASN A 1 132 ? 83.704 55.929 188.534 1.00 11.47 132 ASN A CA 1
ATOM 867 C C . ASN A 1 132 ? 83.694 55.693 190.052 1.00 8.40 132 ASN A C 1
ATOM 868 O O . ASN A 1 132 ? 84.730 55.658 190.683 1.00 8.49 132 ASN A O 1
ATOM 873 N N . VAL A 1 133 ? 82.501 55.538 190.628 1.00 8.17 133 VAL A N 1
ATOM 874 C CA . VAL A 1 133 ? 82.302 55.327 192.078 1.00 5.95 133 VAL A CA 1
ATOM 875 C C . VAL A 1 133 ? 82.926 54.025 192.474 1.00 5.26 133 VAL A C 1
ATOM 876 O O . VAL A 1 133 ? 83.116 53.140 191.643 1.00 4.76 133 VAL A O 1
ATOM 880 N N . GLN A 1 134 ? 83.221 53.917 193.759 1.00 5.35 134 GLN A N 1
ATOM 881 C CA . GLN A 1 134 ? 83.754 52.710 194.303 1.00 6.62 134 GLN A CA 1
ATOM 882 C C . GLN A 1 134 ? 83.418 52.669 195.748 1.00 4.27 134 GLN A C 1
ATOM 883 O O . GLN A 1 134 ? 83.632 53.631 196.467 1.00 3.34 134 GLN A O 1
ATOM 889 N N . THR A 1 135 ? 82.759 51.604 196.150 1.00 3.89 135 THR A N 1
ATOM 890 C CA . THR A 1 135 ? 82.401 51.464 197.544 1.00 5.24 135 THR A CA 1
ATOM 891 C C . THR A 1 135 ? 83.027 50.216 198.095 1.00 3.36 135 THR A C 1
ATOM 892 O O . THR A 1 135 ? 83.555 49.408 197.316 1.00 3.91 135 THR A O 1
ATOM 896 N N . ALA A 1 136 ? 83.027 50.084 199.420 1.00 2.31 136 ALA A N 1
ATOM 897 C CA . ALA A 1 136 ? 83.603 48.930 200.061 1.00 3.71 136 ALA A CA 1
ATOM 898 C C . ALA A 1 136 ? 83.160 48.877 201.480 1.00 3.15 136 ALA A C 1
ATOM 899 O O . ALA A 1 136 ? 83.042 49.893 202.138 1.00 2.00 136 ALA A O 1
ATOM 901 N N . ILE A 1 137 ? 83.044 47.666 201.981 1.00 3.61 137 ILE A N 1
ATOM 902 C CA . ILE A 1 137 ? 82.618 47.469 203.346 1.00 5.23 137 ILE A CA 1
ATOM 903 C C . ILE A 1 137 ? 83.678 47.022 204.322 1.00 8.22 137 ILE A C 1
ATOM 904 O O . ILE A 1 137 ? 84.562 47.797 204.649 1.00 10.52 137 ILE A O 1
ATOM 909 N N . GLY A 1 138 ? 83.640 45.737 204.682 1.00 7.69 138 GLY A N 1
ATOM 910 C CA . GLY A 1 138 ? 84.551 45.164 205.665 1.00 7.55 138 GLY A CA 1
ATOM 911 C C . GLY A 1 138 ? 86.030 45.488 205.696 1.00 7.17 138 GLY A C 1
ATOM 912 O O . GLY A 1 138 ? 86.651 45.545 206.775 1.00 3.76 138 GLY A O 1
ATOM 913 N N . LEU A 1 139 ? 86.565 45.759 204.512 1.00 9.82 139 LEU A N 1
ATOM 914 C CA . LEU A 1 139 ? 87.988 46.020 204.325 1.00 12.54 139 LEU A CA 1
ATOM 915 C C . LEU A 1 139 ? 88.623 46.468 205.596 1.00 15.56 139 LEU A C 1
ATOM 916 O O . LEU A 1 139 ? 89.158 45.655 206.362 1.00 14.10 139 LEU A O 1
ATOM 921 N N . ASN A 1 140 ? 88.201 47.661 205.953 1.00 21.88 140 ASN A N 1
ATOM 922 C CA . ASN A 1 140 ? 88.653 48.336 207.148 1.00 27.53 140 ASN A CA 1
ATOM 923 C C . ASN A 1 140 ? 89.114 47.376 208.201 1.00 26.73 140 ASN A C 1
ATOM 924 O O . ASN A 1 140 ? 90.235 46.829 208.190 1.00 25.85 140 ASN A O 1
ATOM 929 N N . LYS A 1 141 ? 88.087 47.005 208.920 1.00 24.93 141 LYS A N 1
ATOM 930 C CA . LYS A 1 141 ? 88.200 46.198 210.041 1.00 27.41 141 LYS A CA 1
ATOM 931 C C . LYS A 1 141 ? 88.751 44.869 209.645 1.00 26.26 141 LYS A C 1
ATOM 932 O O . LYS A 1 141 ? 89.879 44.493 210.016 1.00 28.43 141 LYS A O 1
ATOM 938 N N . LEU A 1 142 ? 88.075 44.257 208.709 1.00 22.42 142 LEU A N 1
ATOM 939 C CA . LEU A 1 142 ? 88.461 42.936 208.414 1.00 22.28 142 LEU A CA 1
ATOM 940 C C . LEU A 1 142 ? 89.758 42.665 207.671 1.00 22.89 142 LEU A C 1
ATOM 941 O O . LEU A 1 142 ? 90.517 41.808 208.117 1.00 22.60 142 LEU A O 1
ATOM 946 N N . GLY A 1 143 ? 90.027 43.371 206.573 1.00 24.42 143 GLY A N 1
ATOM 947 C CA . GLY A 1 143 ? 91.267 43.164 205.820 1.00 26.48 143 GLY A CA 1
ATOM 948 C C . GLY A 1 143 ? 92.625 43.499 206.504 1.00 28.59 143 GLY A C 1
ATOM 949 O O . GLY A 1 143 ? 92.887 43.189 207.672 1.00 29.04 143 GLY A O 1
ATOM 950 N N . TRP A 1 144 ? 93.485 44.184 205.737 1.00 28.31 144 TRP A N 1
ATOM 951 C CA . TRP A 1 144 ? 94.867 44.609 206.096 1.00 23.04 144 TRP A CA 1
ATOM 952 C C . TRP A 1 144 ? 95.129 46.084 205.793 1.00 22.09 144 TRP A C 1
ATOM 953 O O . TRP A 1 144 ? 95.866 46.397 204.851 1.00 20.04 144 TRP A O 1
ATOM 964 N N . GLY A 1 145 ? 94.548 46.986 206.576 1.00 21.99 145 GLY A N 1
ATOM 965 C CA . GLY A 1 145 ? 94.714 48.405 206.303 1.00 20.12 145 GLY A CA 1
ATOM 966 C C . GLY A 1 145 ? 94.535 49.288 207.515 1.00 19.69 145 GLY A C 1
ATOM 967 O O . GLY A 1 145 ? 94.536 48.806 208.642 1.00 21.73 145 GLY A O 1
ATOM 968 N N . ILE A 1 146 ? 94.353 50.579 207.304 1.00 18.06 146 ILE A N 1
ATOM 969 C CA . ILE A 1 146 ? 94.218 51.494 208.420 1.00 16.86 146 ILE A CA 1
ATOM 970 C C . ILE A 1 146 ? 93.536 52.752 207.949 1.00 19.04 146 ILE A C 1
ATOM 971 O O . ILE A 1 146 ? 93.819 53.258 206.869 1.00 18.19 146 ILE A O 1
ATOM 976 N N . ASN A 1 147 ? 92.611 53.253 208.753 1.00 21.84 147 ASN A N 1
ATOM 977 C CA . ASN A 1 147 ? 91.892 54.456 208.358 1.00 25.36 147 ASN A CA 1
ATOM 978 C C . ASN A 1 147 ? 92.605 55.780 208.353 1.00 26.00 147 ASN A C 1
ATOM 979 O O . ASN A 1 147 ? 92.039 56.808 207.910 1.00 25.64 147 ASN A O 1
ATOM 984 N N . ARG A 1 148 ? 93.838 56.124 208.609 1.00 27.65 148 ARG A N 1
ATOM 985 C CA . ARG A 1 148 ? 94.766 57.195 208.697 1.00 27.34 148 ARG A CA 1
ATOM 986 C C . ARG A 1 148 ? 94.463 58.331 207.848 1.00 26.16 148 ARG A C 1
ATOM 987 O O . ARG A 1 148 ? 94.965 58.526 206.728 1.00 26.95 148 ARG A O 1
ATOM 995 N N . ALA A 1 149 ? 93.744 59.157 208.307 1.00 24.75 149 ALA A N 1
ATOM 996 C CA . ALA A 1 149 ? 93.526 60.076 207.410 1.00 23.52 149 ALA A CA 1
ATOM 997 C C . ALA A 1 149 ? 93.737 61.468 207.917 1.00 25.00 149 ALA A C 1
ATOM 998 O O . ALA A 1 149 ? 94.646 61.734 208.718 1.00 24.73 149 ALA A O 1
ATOM 1000 N N . PHE A 1 150 ? 92.811 62.278 207.476 1.00 27.56 150 PHE A N 1
ATOM 1001 C CA . PHE A 1 150 ? 93.055 63.679 207.457 1.00 28.62 150 PHE A CA 1
ATOM 1002 C C . PHE A 1 150 ? 94.434 63.696 206.996 1.00 27.77 150 PHE A C 1
ATOM 1003 O O . PHE A 1 150 ? 95.182 62.730 207.241 1.00 28.56 150 PHE A O 1
ATOM 1011 N N . THR A 1 151 ? 94.740 64.733 206.355 1.00 26.19 151 THR A N 1
ATOM 1012 C CA . THR A 1 151 ? 95.982 64.725 205.663 1.00 24.16 151 THR A CA 1
ATOM 1013 C C . THR A 1 151 ? 96.735 66.096 205.607 1.00 21.00 151 THR A C 1
ATOM 1014 O O . THR A 1 151 ? 96.700 66.886 206.557 1.00 15.74 151 THR A O 1
ATOM 1018 N N . ALA A 1 152 ? 97.491 66.330 204.506 1.00 21.44 152 ALA A N 1
ATOM 1019 C CA . ALA A 1 152 ? 98.289 67.597 204.321 1.00 20.60 152 ALA A CA 1
ATOM 1020 C C . ALA A 1 152 ? 98.915 67.659 202.912 1.00 20.20 152 ALA A C 1
ATOM 1021 O O . ALA A 1 152 ? 100.058 67.148 202.707 1.00 15.88 152 ALA A O 1
ATOM 1023 N N . PHE A 1 153 ? 98.181 68.344 201.941 1.00 23.18 153 PHE A N 1
ATOM 1024 C CA . PHE A 1 153 ? 98.665 68.197 200.568 1.00 26.89 153 PHE A CA 1
ATOM 1025 C C . PHE A 1 153 ? 98.594 69.125 199.358 1.00 32.41 153 PHE A C 1
ATOM 1026 O O . PHE A 1 153 ? 97.684 69.932 199.188 1.00 33.16 153 PHE A O 1
ATOM 1034 N N . GLN A 1 154 ? 99.341 68.606 198.390 1.00 39.01 154 GLN A N 1
ATOM 1035 C CA . GLN A 1 154 ? 99.635 69.132 197.067 1.00 46.44 154 GLN A CA 1
ATOM 1036 C C . GLN A 1 154 ? 98.910 70.228 196.277 1.00 48.94 154 GLN A C 1
ATOM 1037 O O . GLN A 1 154 ? 97.712 70.479 196.446 1.00 49.92 154 GLN A O 1
ATOM 1043 N N . SER A 1 155 ? 99.689 70.795 195.341 1.00 51.59 155 SER A N 1
ATOM 1044 C CA . SER A 1 155 ? 99.311 71.877 194.405 1.00 54.55 155 SER A CA 1
ATOM 1045 C C . SER A 1 155 ? 98.628 71.271 193.180 1.00 54.55 155 SER A C 1
ATOM 1046 O O . SER A 1 155 ? 98.725 70.051 193.007 1.00 54.00 155 SER A O 1
ATOM 1049 N N . ASP A 1 156 ? 98.082 72.106 192.273 1.00 54.24 156 ASP A N 1
ATOM 1050 C CA . ASP A 1 156 ? 97.353 71.552 191.124 1.00 53.87 156 ASP A CA 1
ATOM 1051 C C . ASP A 1 156 ? 97.925 70.287 190.535 1.00 50.06 156 ASP A C 1
ATOM 1052 O O . ASP A 1 156 ? 99.139 70.166 190.319 1.00 50.01 156 ASP A O 1
ATOM 1057 N N . GLN A 1 157 ? 96.904 69.454 190.327 1.00 45.11 157 GLN A N 1
ATOM 1058 C CA . GLN A 1 157 ? 97.019 68.046 190.003 1.00 39.16 157 GLN A CA 1
ATOM 1059 C C . GLN A 1 157 ? 97.350 67.532 191.393 1.00 33.67 157 GLN A C 1
ATOM 1060 O O . GLN A 1 157 ? 98.324 66.731 191.500 1.00 30.43 157 GLN A O 1
ATOM 1066 N N . PRO A 1 158 ? 96.515 68.262 192.275 1.00 29.03 158 PRO A N 1
ATOM 1067 C CA . PRO A 1 158 ? 96.389 68.220 193.791 1.00 24.19 158 PRO A CA 1
ATOM 1068 C C . PRO A 1 158 ? 95.388 67.327 194.458 1.00 22.14 158 PRO A C 1
ATOM 1069 O O . PRO A 1 158 ? 94.733 67.747 195.404 1.00 20.98 158 PRO A O 1
ATOM 1073 N N . MET A 1 159 ? 95.244 66.117 193.956 1.00 20.85 159 MET A N 1
ATOM 1074 C CA . MET A 1 159 ? 94.297 65.208 194.535 1.00 19.04 159 MET A CA 1
ATOM 1075 C C . MET A 1 159 ? 95.013 64.150 195.312 1.00 16.75 159 MET A C 1
ATOM 1076 O O . MET A 1 159 ? 94.405 63.497 196.133 1.00 15.95 159 MET A O 1
ATOM 1081 N N . ILE A 1 160 ? 96.243 63.845 194.933 1.00 14.98 160 ILE A N 1
ATOM 1082 C CA . ILE A 1 160 ? 97.031 62.906 195.714 1.00 15.83 160 ILE A CA 1
ATOM 1083 C C . ILE A 1 160 ? 97.266 63.774 196.943 1.00 8.85 160 ILE A C 1
ATOM 1084 O O . ILE A 1 160 ? 97.207 64.985 196.861 1.00 5.84 160 ILE A O 1
ATOM 1089 N N . PRO A 1 161 ? 97.479 63.168 198.103 1.00 5.04 161 PRO A N 1
ATOM 1090 C CA . PRO A 1 161 ? 97.689 64.070 199.199 1.00 6.09 161 PRO A CA 1
ATOM 1091 C C . PRO A 1 161 ? 99.084 63.911 199.802 1.00 9.05 161 PRO A C 1
ATOM 1092 O O . PRO A 1 161 ? 99.946 63.228 199.164 1.00 9.43 161 PRO A O 1
ATOM 1096 N N . THR A 1 162 ? 99.276 64.529 201.001 1.00 13.68 162 THR A N 1
ATOM 1097 C CA . THR A 1 162 ? 100.589 64.499 201.745 1.00 14.91 162 THR A CA 1
ATOM 1098 C C . THR A 1 162 ? 100.534 65.122 203.191 1.00 12.68 162 THR A C 1
ATOM 1099 O O . THR A 1 162 ? 100.468 66.364 203.349 1.00 10.73 162 THR A O 1
ATOM 1103 N N . ALA A 1 163 ? 100.395 64.552 204.225 1.00 12.14 163 ALA A N 1
ATOM 1104 C CA . ALA A 1 163 ? 100.600 64.246 205.606 1.00 12.45 163 ALA A CA 1
ATOM 1105 C C . ALA A 1 163 ? 99.514 63.255 206.068 1.00 12.06 163 ALA A C 1
ATOM 1106 O O . ALA A 1 163 ? 98.343 63.549 206.105 1.00 11.10 163 ALA A O 1
ATOM 1108 N N . THR A 1 164 ? 99.815 62.172 206.545 1.00 12.35 164 THR A N 1
ATOM 1109 C CA . THR A 1 164 ? 98.926 61.034 206.969 1.00 11.47 164 THR A CA 1
ATOM 1110 C C . THR A 1 164 ? 97.860 61.448 208.010 1.00 14.23 164 THR A C 1
ATOM 1111 O O . THR A 1 164 ? 96.720 61.803 207.653 1.00 16.37 164 THR A O 1
ATOM 1115 N N . THR A 1 165 ? 98.280 61.286 209.249 1.00 16.12 165 THR A N 1
ATOM 1116 C CA . THR A 1 165 ? 97.607 61.796 210.461 1.00 19.20 165 THR A CA 1
ATOM 1117 C C . THR A 1 165 ? 96.549 60.901 211.102 1.00 19.09 165 THR A C 1
ATOM 1118 O O . THR A 1 165 ? 95.877 60.093 210.453 1.00 22.84 165 THR A O 1
ATOM 1122 N N . ALA A 1 166 ? 96.464 61.106 212.408 1.00 17.84 166 ALA A N 1
ATOM 1123 C CA . ALA A 1 166 ? 95.468 60.447 213.217 1.00 17.54 166 ALA A CA 1
ATOM 1124 C C . ALA A 1 166 ? 94.099 60.914 212.664 1.00 17.83 166 ALA A C 1
ATOM 1125 O O . ALA A 1 166 ? 93.873 62.121 212.438 1.00 18.59 166 ALA A O 1
ATOM 1127 N N . PRO A 1 167 ? 93.239 59.950 212.286 1.00 16.55 167 PRO A N 1
ATOM 1128 C CA . PRO A 1 167 ? 91.899 60.164 211.741 1.00 15.96 167 PRO A CA 1
ATOM 1129 C C . PRO A 1 167 ? 91.112 61.063 212.678 1.00 16.12 167 PRO A C 1
ATOM 1130 O O . PRO A 1 167 ? 91.137 60.873 213.892 1.00 16.29 167 PRO A O 1
ATOM 1134 N N . LYS A 1 168 ? 90.359 61.999 212.128 1.00 15.42 168 LYS A N 1
ATOM 1135 C CA . LYS A 1 168 ? 89.642 62.907 212.991 1.00 15.92 168 LYS A CA 1
ATOM 1136 C C . LYS A 1 168 ? 88.143 62.669 213.093 1.00 17.49 168 LYS A C 1
ATOM 1137 O O . LYS A 1 168 ? 87.430 62.632 212.101 1.00 16.98 168 LYS A O 1
ATOM 1143 N N . TYR A 1 169 ? 87.688 62.472 214.319 1.00 19.97 169 TYR A N 1
ATOM 1144 C CA . TYR A 1 169 ? 86.278 62.248 214.610 1.00 25.38 169 TYR A CA 1
ATOM 1145 C C . TYR A 1 169 ? 85.885 63.268 215.679 1.00 31.55 169 TYR A C 1
ATOM 1146 O O . TYR A 1 169 ? 84.847 63.938 215.624 1.00 34.79 169 TYR A O 1
ATOM 1155 N N . GLU A 1 170 ? 86.696 63.310 216.716 1.00 36.62 170 GLU A N 1
ATOM 1156 C CA . GLU A 1 170 ? 86.529 64.254 217.799 1.00 40.79 170 GLU A CA 1
ATOM 1157 C C . GLU A 1 170 ? 87.188 65.518 217.204 1.00 41.15 170 GLU A C 1
ATOM 1158 O O . GLU A 1 170 ? 87.481 65.562 215.996 1.00 41.37 170 GLU A O 1
ATOM 1164 N N . PRO A 1 171 ? 87.410 66.564 218.016 1.00 41.66 171 PRO A N 1
ATOM 1165 C CA . PRO A 1 171 ? 88.043 67.790 217.490 1.00 40.34 171 PRO A CA 1
ATOM 1166 C C . PRO A 1 171 ? 89.521 67.825 217.821 1.00 38.04 171 PRO A C 1
ATOM 1167 O O . PRO A 1 171 ? 89.948 67.407 218.894 1.00 37.89 171 PRO A O 1
ATOM 1171 N N . VAL A 1 172 ? 90.300 68.388 216.928 1.00 36.77 172 VAL A N 1
ATOM 1172 C CA . VAL A 1 172 ? 91.729 68.405 217.132 1.00 38.59 172 VAL A CA 1
ATOM 1173 C C . VAL A 1 172 ? 92.188 69.788 217.272 1.00 39.16 172 VAL A C 1
ATOM 1174 O O . VAL A 1 172 ? 91.596 70.674 216.692 1.00 38.77 172 VAL A O 1
ATOM 1178 N N . THR A 1 173 ? 93.321 69.975 217.921 1.00 42.32 173 THR A N 1
ATOM 1179 C CA . THR A 1 173 ? 93.780 71.322 218.126 1.00 47.77 173 THR A CA 1
ATOM 1180 C C . THR A 1 173 ? 95.230 71.442 218.567 1.00 49.42 173 THR A C 1
ATOM 1181 O O . THR A 1 173 ? 95.697 70.661 219.393 1.00 51.60 173 THR A O 1
ATOM 1185 N N . GLY A 1 174 ? 95.917 72.438 218.014 1.00 50.62 174 GLY A N 1
ATOM 1186 C CA . GLY A 1 174 ? 97.291 72.755 218.366 1.00 51.37 174 GLY A CA 1
ATOM 1187 C C . GLY A 1 174 ? 97.037 74.166 218.837 1.00 53.18 174 GLY A C 1
ATOM 1188 O O . GLY A 1 174 ? 97.492 75.122 218.214 1.00 53.39 174 GLY A O 1
ATOM 1189 N N . ASP A 1 175 ? 96.171 74.262 219.853 1.00 55.13 175 ASP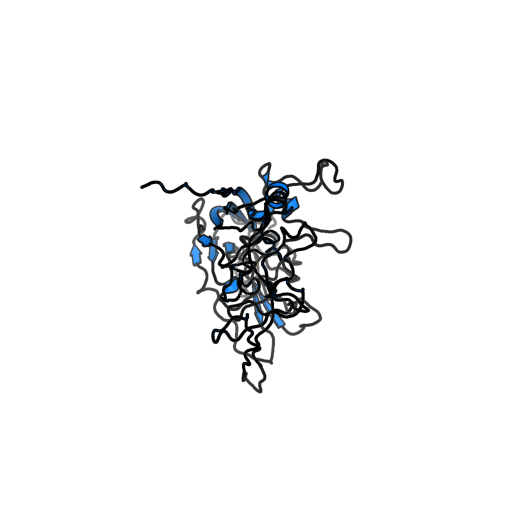 A N 1
ATOM 1190 C CA . ASP A 1 175 ? 95.686 75.514 220.471 1.00 57.46 175 ASP A CA 1
ATOM 1191 C C . ASP A 1 175 ? 94.639 76.318 219.643 1.00 55.39 175 ASP A C 1
ATOM 1192 O O . ASP A 1 175 ? 93.884 77.150 220.179 1.00 54.98 175 ASP A O 1
ATOM 1197 N N . THR A 1 176 ? 94.618 76.089 218.338 1.00 51.57 176 THR A N 1
ATOM 1198 C CA . THR A 1 176 ? 93.678 76.764 217.460 1.00 48.46 176 THR A CA 1
ATOM 1199 C C . THR A 1 176 ? 92.477 75.832 217.151 1.00 45.84 176 THR A C 1
ATOM 1200 O O . THR A 1 176 ? 91.294 76.232 217.131 1.00 45.64 176 THR A O 1
ATOM 1204 N N . GLY A 1 177 ? 92.767 74.567 216.940 1.00 41.11 177 GLY A N 1
ATOM 1205 C CA . GLY A 1 177 ? 91.664 73.692 216.727 1.00 36.97 177 GLY A CA 1
ATOM 1206 C C . GLY A 1 177 ? 91.109 73.775 215.363 1.00 35.79 177 GLY A C 1
ATOM 1207 O O . GLY A 1 177 ? 91.197 74.784 214.671 1.00 33.92 177 GLY A O 1
ATOM 1208 N N . TYR A 1 178 ? 90.689 72.589 214.957 1.00 37.26 178 TYR A N 1
ATOM 1209 C CA . TYR A 1 178 ? 90.053 72.268 213.683 1.00 37.16 178 TYR A CA 1
ATOM 1210 C C . TYR A 1 178 ? 89.168 71.120 214.101 1.00 34.09 178 TYR A C 1
ATOM 1211 O O . TYR A 1 178 ? 89.443 70.423 215.104 1.00 32.07 178 TYR A O 1
ATOM 1220 N N . ARG A 1 179 ? 88.039 71.019 213.418 1.00 31.84 179 ARG A N 1
ATOM 1221 C CA . ARG A 1 179 ? 87.130 69.943 213.674 1.00 29.97 179 ARG A CA 1
ATOM 1222 C C . ARG A 1 179 ? 86.021 70.044 214.749 1.00 28.46 179 ARG A C 1
ATOM 12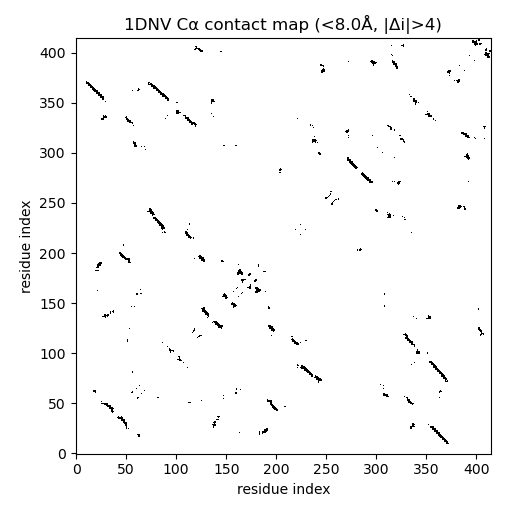23 O O . ARG A 1 179 ? 85.648 71.136 215.216 1.00 24.11 179 ARG A O 1
ATOM 1231 N N . GLY A 1 180 ? 85.431 68.865 214.990 1.00 27.92 180 GLY A N 1
ATOM 1232 C CA . GLY A 1 180 ? 84.329 68.659 215.912 1.00 25.11 180 GLY A CA 1
ATOM 1233 C C . GLY A 1 180 ? 83.246 67.957 215.089 1.00 22.61 180 GLY A C 1
ATOM 1234 O O . GLY A 1 180 ? 82.431 68.630 214.459 1.00 24.05 180 GLY A O 1
ATOM 1235 N N . MET A 1 181 ? 83.224 66.625 215.053 1.00 17.60 181 MET A N 1
ATOM 1236 C CA . MET A 1 181 ? 82.219 65.900 214.273 1.00 12.95 181 MET A CA 1
ATOM 1237 C C . MET A 1 181 ? 80.887 66.412 214.723 1.00 8.73 181 MET A C 1
ATOM 1238 O O . MET A 1 181 ? 80.135 67.004 213.969 1.00 5.17 181 MET A O 1
ATOM 1243 N N . ILE A 1 182 ? 80.709 66.277 216.025 1.00 8.07 182 ILE A N 1
ATOM 1244 C CA . ILE A 1 182 ? 79.523 66.696 216.747 1.00 8.92 182 ILE A CA 1
ATOM 1245 C C . ILE A 1 182 ? 79.076 68.091 216.259 1.00 10.15 182 ILE A C 1
ATOM 1246 O O . ILE A 1 182 ? 78.094 68.238 215.514 1.00 11.14 182 ILE A O 1
ATOM 1251 N N . ALA A 1 183 ? 79.903 69.085 216.544 1.00 12.74 183 ALA A N 1
ATOM 1252 C CA . ALA A 1 183 ? 79.630 70.458 216.169 1.00 15.18 183 ALA A CA 1
ATOM 1253 C C . ALA A 1 183 ? 79.569 70.702 214.649 1.00 16.05 183 ALA A C 1
ATOM 1254 O O . ALA A 1 183 ? 78.876 71.624 214.185 1.00 15.87 183 ALA A O 1
ATOM 1256 N N . ASP A 1 184 ? 80.217 69.842 213.866 1.00 15.98 184 ASP A N 1
ATOM 1257 C CA . ASP A 1 184 ? 80.210 69.990 212.410 1.00 15.71 184 ASP A CA 1
ATOM 1258 C C . ASP A 1 184 ? 78.786 69.794 211.952 1.00 12.73 184 ASP A C 1
ATOM 1259 O O . ASP A 1 184 ? 78.292 70.497 211.072 1.00 12.16 184 ASP A O 1
ATOM 1264 N N . TYR A 1 185 ? 78.128 68.839 212.584 1.00 10.11 185 TYR A N 1
ATOM 1265 C CA . TYR A 1 185 ? 76.757 68.511 212.262 1.00 8.21 185 TYR A CA 1
ATOM 1266 C C . TYR A 1 185 ? 75.748 69.384 212.980 1.00 6.24 185 TYR A C 1
ATOM 1267 O O . TYR A 1 185 ? 74.723 69.725 212.423 1.00 7.10 185 TYR A O 1
ATOM 1276 N N . TYR A 1 186 ? 76.101 69.817 214.183 1.00 5.13 186 TYR A N 1
ATOM 1277 C CA . TYR A 1 186 ? 75.142 70.543 214.970 1.00 6.65 186 TYR A CA 1
ATOM 1278 C C . TYR A 1 186 ? 75.327 71.971 215.384 1.00 9.60 186 TYR A C 1
ATOM 1279 O O . TYR A 1 186 ? 74.412 72.603 215.880 1.00 12.30 186 TYR A O 1
ATOM 1288 N N . GLY A 1 187 ? 76.485 72.536 215.152 1.00 12.32 187 GLY A N 1
ATOM 1289 C CA . GLY A 1 187 ? 76.678 73.914 215.555 1.00 15.57 187 GLY A CA 1
ATOM 1290 C C . GLY A 1 187 ? 77.099 74.071 217.014 1.00 16.83 187 GLY A C 1
ATOM 1291 O O . GLY A 1 187 ? 77.569 73.107 217.648 1.00 18.09 187 GLY A O 1
ATOM 1292 N N . ALA A 1 188 ? 77.007 75.282 217.552 1.00 16.15 188 ALA A N 1
ATOM 1293 C CA . ALA A 1 188 ? 77.432 75.441 218.933 1.00 15.82 188 ALA A CA 1
ATOM 1294 C C . ALA A 1 188 ? 76.228 75.585 219.824 1.00 17.46 188 ALA A C 1
ATOM 1295 O O . ALA A 1 188 ? 75.101 75.336 219.413 1.00 17.62 188 ALA A O 1
ATOM 1297 N N . ASP A 1 189 ? 76.500 76.075 221.019 1.00 20.51 189 ASP A N 1
ATOM 1298 C CA . ASP A 1 189 ? 75.526 76.285 222.069 1.00 23.38 189 ASP A CA 1
ATOM 1299 C C . ASP A 1 189 ? 75.073 77.723 221.923 1.00 21.76 189 ASP A C 1
ATOM 1300 O O . ASP A 1 189 ? 75.881 78.551 221.497 1.00 19.76 189 ASP A O 1
ATOM 1305 N N . SER A 1 190 ? 73.827 78.042 222.295 1.00 21.79 190 SER A N 1
ATOM 1306 C CA . SER A 1 190 ? 73.329 79.413 222.098 1.00 21.53 190 SER A CA 1
ATOM 1307 C C . SER A 1 190 ? 74.317 80.489 222.561 1.00 23.77 190 SER A C 1
ATOM 1308 O O . SER A 1 190 ? 74.290 81.616 222.075 1.00 24.10 190 SER A O 1
ATOM 1311 N N . THR A 1 191 ? 75.225 80.105 223.451 1.00 25.46 191 THR A N 1
ATOM 1312 C CA . THR A 1 191 ? 76.215 81.020 223.972 1.00 27.09 191 THR A CA 1
ATOM 1313 C C . THR A 1 191 ? 77.627 80.842 223.427 1.00 26.28 191 THR A C 1
ATOM 1314 O O . THR A 1 191 ? 78.330 81.825 223.308 1.00 27.47 191 THR A O 1
ATOM 1318 N N . ASN A 1 192 ? 78.043 79.626 223.081 1.00 25.87 192 ASN A N 1
ATOM 1319 C CA . ASN A 1 192 ? 79.407 79.411 222.598 1.00 26.87 192 ASN A CA 1
ATOM 1320 C C . ASN A 1 192 ? 79.901 80.316 221.483 1.00 28.47 192 ASN A C 1
ATOM 1321 O O . ASN A 1 192 ? 79.422 80.278 220.356 1.00 28.11 192 ASN A O 1
ATOM 1326 N N . ASP A 1 193 ? 80.975 81.017 221.798 1.00 31.40 193 ASP A N 1
ATOM 1327 C CA . ASP A 1 193 ? 81.584 81.962 220.892 1.00 36.23 193 ASP A CA 1
ATOM 1328 C C . ASP A 1 193 ? 82.160 81.399 219.623 1.00 38.25 193 ASP A C 1
ATOM 1329 O O . ASP A 1 193 ? 81.742 81.778 218.534 1.00 37.81 193 ASP A O 1
ATOM 1334 N N . THR A 1 194 ? 83.106 80.468 219.777 1.00 42.98 194 THR A N 1
ATOM 1335 C CA . THR A 1 194 ? 83.855 79.841 218.661 1.00 45.52 194 THR A CA 1
ATOM 1336 C C . THR A 1 194 ? 82.979 79.498 217.446 1.00 42.80 194 THR A C 1
ATOM 1337 O O . THR A 1 194 ? 83.449 79.407 216.301 1.00 42.40 194 THR A O 1
ATOM 1341 N N . ALA A 1 195 ? 81.684 79.471 217.720 1.00 39.93 195 ALA A N 1
ATOM 1342 C CA . ALA A 1 195 ? 80.683 79.168 216.755 1.00 38.32 195 ALA A CA 1
ATOM 1343 C C . ALA A 1 195 ? 79.543 80.130 217.013 1.00 37.32 195 ALA A C 1
ATOM 1344 O O . ALA A 1 195 ? 79.608 80.932 217.939 1.00 35.88 195 ALA A O 1
ATOM 1346 N N . PHE A 1 196 ? 78.475 79.977 216.228 1.00 36.36 196 PHE A N 1
ATOM 1347 C CA . PHE A 1 196 ? 77.297 80.822 216.311 1.00 33.37 196 PHE A CA 1
ATOM 1348 C C . PHE A 1 196 ? 77.922 82.061 215.388 1.00 32.58 196 PHE A C 1
ATOM 1349 O O . PHE A 1 196 ? 79.116 82.258 215.240 1.00 30.25 196 PHE A O 1
ATOM 1357 N N . GLY A 1 197 ? 77.372 82.987 214.476 1.00 33.27 197 GLY A N 1
ATOM 1358 C CA . GLY A 1 197 ? 78.338 84.205 214.152 1.00 35.02 197 GLY A CA 1
ATOM 1359 C C . GLY A 1 197 ? 78.546 84.889 212.745 1.00 33.07 197 GLY A C 1
ATOM 1360 O O . GLY A 1 197 ? 79.295 85.878 212.554 1.00 34.45 197 GLY A O 1
ATOM 1361 N N . ASN A 1 198 ? 77.884 84.636 211.743 1.00 27.16 198 ASN A N 1
ATOM 1362 C CA . ASN A 1 198 ? 78.471 85.163 210.574 1.00 21.05 198 ASN A CA 1
ATOM 1363 C C . ASN A 1 198 ? 79.831 84.578 210.650 1.00 20.12 198 ASN A C 1
ATOM 1364 O O . ASN A 1 198 ? 80.793 85.095 211.217 1.00 19.10 198 ASN A O 1
ATOM 1369 N N . ALA A 1 199 ? 79.897 83.424 210.231 1.00 21.20 199 ALA A N 1
ATOM 1370 C CA . ALA A 1 199 ? 81.161 82.963 210.024 1.00 22.93 199 ALA A CA 1
ATOM 1371 C C . ALA A 1 199 ? 81.776 81.930 210.960 1.00 24.28 199 ALA A C 1
ATOM 1372 O O . ALA A 1 199 ? 82.943 81.583 210.778 1.00 27.57 199 ALA A O 1
ATOM 1374 N N . GLY A 1 200 ? 81.002 81.399 211.912 1.00 23.26 200 GLY A N 1
ATOM 1375 C CA . GLY A 1 200 ? 81.545 80.423 212.846 1.00 21.08 200 GLY A CA 1
ATOM 1376 C C . GLY A 1 200 ? 80.740 79.156 213.081 1.00 18.86 200 GLY A C 1
ATOM 1377 O O . GLY A 1 200 ? 79.538 79.228 213.283 1.00 18.39 200 GLY A O 1
ATOM 1378 N N . ASN A 1 201 ? 81.446 78.022 213.129 1.00 17.26 201 ASN A N 1
ATOM 1379 C CA . ASN A 1 201 ? 80.920 76.666 213.343 1.00 16.09 201 ASN A CA 1
ATOM 1380 C C . ASN A 1 201 ? 79.334 76.624 213.118 1.00 16.12 201 ASN A C 1
ATOM 1381 O O . ASN A 1 201 ? 78.536 76.992 214.003 1.00 15.57 201 ASN A O 1
ATOM 1386 N N . TYR A 1 202 ? 78.884 76.214 211.924 1.00 15.57 202 TYR A N 1
ATOM 1387 C CA . TYR A 1 202 ? 77.430 76.182 211.606 1.00 14.23 202 TYR A CA 1
ATOM 1388 C C . TYR A 1 202 ? 76.631 74.916 211.879 1.00 15.04 202 TYR A C 1
ATOM 1389 O O . TYR A 1 202 ? 77.139 73.821 211.665 1.00 19.76 202 TYR A O 1
ATOM 1398 N N . PRO A 1 203 ? 75.319 75.051 212.170 1.00 13.15 203 PRO A N 1
ATOM 1399 C CA . PRO A 1 203 ? 74.430 73.926 212.468 1.00 11.33 203 PRO A CA 1
ATOM 1400 C C . PRO A 1 203 ? 74.307 72.881 211.379 1.00 12.39 203 PRO A C 1
ATOM 1401 O O . PRO A 1 203 ? 73.532 71.958 211.539 1.00 12.24 203 PRO A O 1
ATOM 1405 N N . HIS A 1 204 ? 75.005 73.077 210.262 1.00 15.03 204 HIS A N 1
ATOM 1406 C CA . HIS A 1 204 ? 74.971 72.164 209.126 1.00 16.54 204 HIS A CA 1
ATOM 1407 C C . HIS A 1 204 ? 73.808 71.230 209.009 1.00 16.18 204 HIS A C 1
ATOM 1408 O O . HIS A 1 204 ? 72.815 71.569 208.366 1.00 16.07 204 HIS A O 1
ATOM 1415 N N . HIS A 1 205 ? 73.910 70.085 209.678 1.00 15.81 205 HIS A N 1
ATOM 1416 C CA . HIS A 1 205 ? 72.844 69.079 209.630 1.00 15.06 205 HIS A CA 1
ATOM 1417 C C . HIS A 1 205 ? 71.484 69.587 209.861 1.00 14.23 205 HIS A C 1
ATOM 1418 O O . HIS A 1 205 ? 70.555 69.299 209.099 1.00 15.97 205 HIS A O 1
ATOM 1425 N N . GLN A 1 206 ? 71.397 70.274 210.909 1.00 13.35 206 GLN A N 1
ATOM 1426 C CA . GLN A 1 206 ? 70.155 70.822 211.299 1.00 13.56 206 GLN A CA 1
ATOM 1427 C C . GLN A 1 206 ? 69.599 71.734 210.176 1.00 13.68 206 GLN A C 1
ATOM 1428 O O . GLN A 1 206 ? 68.420 72.102 210.205 1.00 14.86 206 GLN A O 1
ATOM 1434 N N . VAL A 1 207 ? 70.446 72.093 209.178 1.00 13.27 207 VAL A N 1
ATOM 1435 C CA . VAL A 1 207 ? 70.041 73.032 208.052 1.00 13.52 207 VAL A CA 1
ATOM 1436 C C . VAL A 1 207 ? 70.901 72.855 206.800 1.00 16.88 207 VAL A C 1
ATOM 1437 O O . VAL A 1 207 ? 71.576 73.816 206.351 1.00 18.95 207 VAL A O 1
ATOM 1441 N N . SER A 1 208 ? 70.772 71.666 206.416 1.00 19.93 208 SER A N 1
ATOM 1442 C CA . SER A 1 208 ? 71.326 70.976 205.280 1.00 23.83 208 SER A CA 1
ATOM 1443 C C . SER A 1 208 ? 72.570 71.508 204.688 1.00 24.31 208 SER A C 1
ATOM 1444 O O . SER A 1 208 ? 72.597 72.392 203.824 1.00 25.42 208 SER A O 1
ATOM 1447 N N . SER A 1 209 ? 73.619 70.904 205.034 1.00 24.53 209 SER A N 1
ATOM 1448 C CA . SER A 1 209 ? 74.768 71.456 204.546 1.00 24.05 209 SER A CA 1
ATOM 1449 C C . SER A 1 209 ? 75.808 70.576 204.194 1.00 21.19 209 SER A C 1
ATOM 1450 O O . SER A 1 209 ? 76.096 69.574 204.828 1.00 22.98 209 SER A O 1
ATOM 1453 N N . PHE A 1 210 ? 76.431 70.844 203.192 1.00 18.09 210 PHE A N 1
ATOM 1454 C CA . PHE A 1 210 ? 77.359 69.902 202.976 1.00 17.09 210 PHE A CA 1
ATOM 1455 C C . PHE A 1 210 ? 78.484 70.089 203.932 1.00 15.83 210 PHE A C 1
ATOM 1456 O O . PHE A 1 210 ? 78.674 71.158 204.511 1.00 15.88 210 PHE A O 1
ATOM 1464 N N . THR A 1 211 ? 79.131 68.977 204.181 1.00 14.29 211 THR A N 1
ATOM 1465 C CA . THR A 1 211 ? 80.262 68.923 205.042 1.00 13.81 211 THR A CA 1
ATOM 1466 C C . THR A 1 211 ? 81.047 67.764 204.440 1.00 14.56 211 THR A C 1
ATOM 1467 O O . THR A 1 211 ? 80.492 66.965 203.681 1.00 14.66 211 THR A O 1
ATOM 1471 N N . PHE A 1 212 ? 82.339 67.691 204.729 1.00 15.11 212 PHE A N 1
ATOM 1472 C CA . PHE A 1 212 ? 83.177 66.643 204.169 1.00 16.14 212 PHE A CA 1
ATOM 1473 C C . PHE A 1 212 ? 83.255 65.397 205.020 1.00 18.29 212 PHE A C 1
ATOM 1474 O O . PHE A 1 212 ? 82.775 65.376 206.170 1.00 20.68 212 PHE A O 1
ATOM 1482 N N . LEU A 1 213 ? 83.719 64.310 204.409 1.00 19.15 213 LEU A N 1
ATOM 1483 C CA . LEU A 1 213 ? 83.915 63.070 205.156 1.00 19.23 213 LEU A CA 1
ATOM 1484 C C . LEU A 1 213 ? 85.420 63.176 205.367 1.00 20.33 213 LEU A C 1
ATOM 1485 O O . LEU A 1 213 ? 86.196 63.005 204.434 1.00 21.43 213 LEU A O 1
ATOM 1490 N N . GLN A 1 214 ? 85.784 63.740 206.519 1.00 21.45 214 GLN A N 1
ATOM 1491 C CA . GLN A 1 214 ? 87.178 63.974 206.938 1.00 18.75 214 GLN A CA 1
ATOM 1492 C C . GLN A 1 214 ? 87.602 62.571 207.408 1.00 16.46 214 GLN A C 1
ATOM 1493 O O . GLN A 1 214 ? 87.197 62.102 208.486 1.00 19.46 214 GLN A O 1
ATOM 1499 N N . ASN A 1 215 ? 87.959 61.704 206.871 1.00 10.57 215 ASN A N 1
ATOM 1500 C CA . ASN A 1 215 ? 88.876 60.556 206.875 1.00 7.81 215 ASN A CA 1
ATOM 1501 C C . ASN A 1 215 ? 88.762 59.789 205.554 1.00 6.91 215 ASN A C 1
ATOM 1502 O O . ASN A 1 215 ? 87.632 59.537 205.079 1.00 7.73 215 ASN A O 1
ATOM 1507 N N . TYR A 1 216 ? 89.703 59.433 204.969 1.00 6.67 216 TYR A N 1
ATOM 1508 C CA . TYR A 1 216 ? 89.892 58.513 203.812 1.00 7.13 216 TYR A CA 1
ATOM 1509 C C . TYR A 1 216 ? 90.678 57.281 204.297 1.00 9.93 216 TYR A C 1
ATOM 1510 O O . TYR A 1 216 ? 91.228 57.294 205.405 1.00 13.40 216 TYR A O 1
ATOM 1519 N N . TYR A 1 217 ? 90.785 56.232 203.501 1.00 10.89 217 TYR A N 1
ATOM 1520 C CA . TYR A 1 217 ? 91.459 55.055 204.024 1.00 11.41 217 TYR A CA 1
ATOM 1521 C C . TYR A 1 217 ? 92.630 54.601 203.225 1.00 11.61 217 TYR A C 1
ATOM 1522 O O . TYR A 1 217 ? 92.628 54.701 202.006 1.00 11.43 217 TYR A O 1
ATOM 1531 N N . CYS A 1 218 ? 93.566 53.951 203.902 1.00 11.49 218 CYS A N 1
ATOM 1532 C CA . CYS A 1 218 ? 94.749 53.432 203.228 1.00 12.01 218 CYS A CA 1
ATOM 1533 C C . CYS A 1 218 ? 95.407 52.246 203.885 1.00 10.54 218 CYS A C 1
ATOM 1534 O O . CYS A 1 218 ? 95.075 51.845 205.005 1.00 10.50 218 CYS A O 1
ATOM 1537 N N . MET A 1 219 ? 96.423 51.742 203.220 1.00 8.41 219 MET A N 1
ATOM 1538 C CA . MET A 1 219 ? 97.118 50.616 203.754 1.00 10.62 219 MET A CA 1
ATOM 1539 C C . MET A 1 219 ? 98.521 50.939 204.184 1.00 13.36 219 MET A C 1
ATOM 1540 O O . MET A 1 219 ? 99.232 51.658 203.495 1.00 14.41 219 MET A O 1
ATOM 1545 N N . TYR A 1 220 ? 98.924 50.348 205.301 1.00 16.78 220 TYR A N 1
ATOM 1546 C CA . TYR A 1 220 ? 100.240 50.551 205.862 1.00 21.32 220 TYR A CA 1
ATOM 1547 C C . TYR A 1 220 ? 101.096 49.351 205.427 1.00 19.37 220 TYR A C 1
ATOM 1548 O O . TYR A 1 220 ? 100.608 48.398 204.817 1.00 16.38 220 TYR A O 1
ATOM 1557 N N . GLN A 1 221 ? 102.391 49.483 205.678 1.00 21.33 221 GLN A N 1
ATOM 1558 C CA . GLN A 1 221 ? 103.413 48.484 205.427 1.00 24.42 221 GLN A CA 1
ATOM 1559 C C . GLN A 1 221 ? 104.722 49.201 205.545 1.00 22.76 221 GLN A C 1
ATOM 1560 O O . GLN A 1 221 ? 104.822 50.322 205.074 1.00 21.87 221 GLN A O 1
ATOM 1566 N N . GLN A 1 222 ? 105.726 48.554 206.138 1.00 22.22 222 GLN A N 1
ATOM 1567 C CA . GLN A 1 222 ? 107.043 49.160 206.296 1.00 22.74 222 GLN A CA 1
ATOM 1568 C C . GLN A 1 222 ? 108.100 48.595 205.316 1.00 20.57 222 GLN A C 1
ATOM 1569 O O . GLN A 1 222 ? 107.809 48.339 204.135 1.00 17.93 222 GLN A O 1
ATOM 1575 N N . THR A 1 223 ? 109.330 48.489 205.808 1.00 20.75 223 THR A N 1
ATOM 1576 C CA . THR A 1 223 ? 110.472 47.969 205.062 1.00 18.63 223 THR A CA 1
ATOM 1577 C C . THR A 1 223 ? 111.532 47.290 206.123 1.00 20.66 223 THR A C 1
ATOM 1578 O O . THR A 1 223 ? 112.151 48.005 206.969 1.00 19.28 223 THR A O 1
ATOM 1582 N N . ASN A 1 224 ? 111.580 45.974 205.924 1.00 23.80 224 ASN A N 1
ATOM 1583 C CA . ASN A 1 224 ? 112.321 44.738 206.450 1.00 26.44 224 ASN A CA 1
ATOM 1584 C C . ASN A 1 224 ? 111.837 44.041 207.652 1.00 26.40 224 ASN A C 1
ATOM 1585 O O . ASN A 1 224 ? 112.071 42.867 207.929 1.00 26.37 224 ASN A O 1
ATOM 1590 N N . GLN A 1 225 ? 111.144 44.526 208.472 1.00 23.90 225 GLN A N 1
ATOM 1591 C CA . GLN A 1 225 ? 110.812 43.517 209.330 1.00 19.81 225 GLN A CA 1
ATOM 1592 C C . GLN A 1 225 ? 109.481 42.929 208.897 1.00 19.57 225 GLN A C 1
ATOM 1593 O O . GLN A 1 225 ? 108.456 43.149 209.565 1.00 19.13 225 GLN A O 1
ATOM 1599 N N . GLY A 1 226 ? 109.628 42.186 207.799 1.00 19.30 226 GLY A N 1
ATOM 1600 C CA . GLY A 1 226 ? 108.547 41.461 207.081 1.00 17.03 226 GLY A CA 1
ATOM 1601 C C . GLY A 1 226 ? 108.376 42.084 205.677 1.00 15.77 226 GLY A C 1
ATOM 1602 O O . GLY A 1 226 ? 108.419 43.332 205.550 1.00 12.00 226 GLY A O 1
ATOM 1603 N N . THR A 1 227 ? 108.174 41.212 204.606 1.00 15.63 227 THR A N 1
ATOM 1604 C CA . THR A 1 227 ? 108.024 41.783 203.220 1.00 15.21 227 THR A CA 1
ATOM 1605 C C . THR A 1 227 ? 107.652 40.907 201.972 1.00 12.67 227 THR A C 1
ATOM 1606 O O . THR A 1 227 ? 108.169 39.801 201.792 1.00 9.72 227 THR A O 1
ATOM 1610 N N . GLY A 1 228 ? 106.813 41.489 201.097 1.00 11.40 228 GLY A N 1
ATOM 1611 C CA . GLY A 1 228 ? 106.332 40.839 199.882 1.00 10.92 228 GLY A CA 1
ATOM 1612 C C . GLY A 1 228 ? 105.550 41.661 198.837 1.00 11.38 228 GLY A C 1
ATOM 1613 O O . GLY A 1 228 ? 105.198 41.125 197.782 1.00 9.96 228 GLY A O 1
ATOM 1614 N N . GLY A 1 229 ? 105.191 42.910 199.115 1.00 11.51 229 GLY A N 1
ATOM 1615 C CA . GLY A 1 229 ? 104.483 43.686 198.096 1.00 11.44 229 GLY A CA 1
ATOM 1616 C C . GLY A 1 229 ? 103.131 44.200 198.525 1.00 11.60 229 GLY A C 1
ATOM 1617 O O . GLY A 1 229 ? 102.706 43.890 199.635 1.00 12.29 229 GLY A O 1
ATOM 1618 N N . TRP A 1 230 ? 102.484 45.028 197.690 1.00 10.60 230 TRP A N 1
ATOM 1619 C CA . TRP A 1 230 ? 101.136 45.573 197.996 1.00 9.77 230 TRP A CA 1
ATOM 1620 C C . TRP A 1 230 ? 99.988 44.597 197.666 1.00 10.20 230 TRP A C 1
ATOM 1621 O O . TRP A 1 230 ? 99.756 44.279 196.499 1.00 9.76 230 TRP A O 1
ATOM 1632 N N . PRO A 1 231 ? 99.234 44.132 198.679 1.00 9.84 231 PRO A N 1
ATOM 1633 C CA . PRO A 1 231 ? 98.139 43.202 198.383 1.00 11.01 231 PRO A CA 1
ATOM 1634 C C . PRO A 1 231 ? 97.174 43.876 197.436 1.00 12.53 231 PRO A C 1
ATOM 1635 O O . PRO A 1 231 ? 97.378 45.028 197.061 1.00 12.94 231 PRO A O 1
ATOM 1639 N N . CYS A 1 232 ? 96.097 43.190 197.074 1.00 14.78 232 CYS A N 1
ATOM 1640 C CA . CYS A 1 232 ? 95.161 43.779 196.108 1.00 14.66 232 CYS A CA 1
ATOM 1641 C C . CYS A 1 232 ? 93.836 44.371 196.573 1.00 10.93 232 CYS A C 1
ATOM 1642 O O . CYS A 1 232 ? 92.821 43.677 196.611 1.00 10.69 232 CYS A O 1
ATOM 1645 N N . LEU A 1 233 ? 93.810 45.661 196.840 1.00 6.71 233 LEU A N 1
ATOM 1646 C CA . LEU A 1 233 ? 92.579 46.264 197.262 1.00 4.07 233 LEU A CA 1
ATOM 1647 C C . LEU A 1 233 ? 91.492 45.983 196.247 1.00 4.69 233 LEU A C 1
ATOM 1648 O O . LEU A 1 233 ? 90.464 45.420 196.597 1.00 3.85 233 LEU A O 1
ATOM 1653 N N . ALA A 1 234 ? 91.795 46.261 194.976 1.00 6.06 234 ALA A N 1
ATOM 1654 C CA . ALA A 1 234 ? 90.861 46.099 193.852 1.00 8.25 234 ALA A CA 1
ATOM 1655 C C . ALA A 1 234 ? 89.897 44.957 193.979 1.00 10.01 234 ALA A C 1
ATOM 1656 O O . ALA A 1 234 ? 88.794 45.044 193.461 1.00 12.55 234 ALA A O 1
ATOM 1658 N N . GLU A 1 235 ? 90.300 43.883 194.650 1.00 13.23 235 GLU A N 1
ATOM 1659 C CA . GLU A 1 235 ? 89.419 42.734 194.814 1.00 16.63 235 GLU A CA 1
ATOM 1660 C C . GLU A 1 235 ? 88.772 42.719 196.160 1.00 14.89 235 GLU A C 1
ATOM 1661 O O . GLU A 1 235 ? 88.492 41.664 196.703 1.00 15.28 235 GLU A O 1
ATOM 1667 N N . HIS A 1 236 ? 88.519 43.900 196.703 1.00 14.92 236 HIS A N 1
ATOM 1668 C CA . HIS A 1 236 ? 87.876 44.023 197.993 1.00 16.18 236 HIS A CA 1
ATOM 1669 C C . HIS A 1 236 ? 87.053 45.288 198.065 1.00 16.44 236 HIS A C 1
ATOM 1670 O O . HIS A 1 236 ? 86.789 45.790 199.147 1.00 18.09 236 HIS A O 1
ATOM 1677 N N . LEU A 1 237 ? 86.659 45.819 196.924 1.00 15.11 237 LEU A N 1
ATOM 1678 C CA . LEU A 1 237 ? 85.851 47.019 196.898 1.00 15.32 237 LEU A CA 1
ATOM 1679 C C . LEU A 1 237 ? 85.313 47.000 195.509 1.00 17.07 237 LEU A C 1
ATOM 1680 O O . LEU A 1 237 ? 86.020 46.574 194.590 1.00 20.10 237 LEU A O 1
ATOM 1685 N N . GLN A 1 238 ? 84.074 47.427 195.311 1.00 16.96 238 GLN A N 1
ATOM 1686 C CA . GLN A 1 238 ? 83.532 47.387 193.960 1.00 17.35 238 GLN A CA 1
ATOM 1687 C C . GLN A 1 238 ? 83.588 48.751 193.379 1.00 12.90 238 GLN A C 1
ATOM 1688 O O . GLN A 1 238 ? 83.594 49.742 194.100 1.00 10.31 238 GLN A O 1
ATOM 1694 N N . GLN A 1 239 ? 83.570 48.777 192.059 1.00 9.84 239 GLN A N 1
ATOM 1695 C CA . GLN A 1 239 ? 83.678 49.996 191.327 1.00 8.94 239 GLN A CA 1
ATOM 1696 C C . GLN A 1 239 ? 82.572 50.041 190.318 1.00 7.44 239 GLN A C 1
ATOM 1697 O O . GLN A 1 239 ? 82.376 49.073 189.603 1.00 7.48 239 GLN A O 1
ATOM 1703 N N . PHE A 1 240 ? 81.881 51.170 190.229 1.00 5.79 240 PHE A N 1
ATOM 1704 C CA . PHE A 1 240 ? 80.789 51.311 189.281 1.00 6.30 240 PHE A CA 1
ATOM 1705 C C . PHE A 1 240 ? 81.063 52.475 188.343 1.00 5.92 240 PHE A C 1
ATOM 1706 O O . PHE A 1 240 ? 81.853 53.325 188.657 1.00 6.61 240 PHE A O 1
ATOM 1714 N N . ASP A 1 241 ? 80.375 52.558 187.217 1.00 5.18 241 ASP A N 1
ATOM 1715 C CA . ASP A 1 241 ? 80.609 53.672 186.335 1.00 5.61 241 ASP A CA 1
ATOM 1716 C C . ASP A 1 241 ? 79.833 54.885 186.814 1.00 4.64 241 ASP A C 1
ATOM 1717 O O . ASP A 1 241 ? 79.057 55.442 186.056 1.00 3.39 241 ASP A O 1
ATOM 1722 N N . SER A 1 242 ? 79.984 55.235 188.088 1.00 6.12 242 SER A N 1
ATOM 1723 C CA . SER A 1 242 ? 79.325 56.405 188.677 1.00 9.62 242 SER A CA 1
ATOM 1724 C C . SER A 1 242 ? 78.036 56.799 188.007 1.00 11.50 242 SER A C 1
ATOM 1725 O O . SER A 1 242 ? 76.966 56.475 188.498 1.00 13.09 242 SER A O 1
ATOM 1728 N N . LYS A 1 243 ? 78.145 57.456 186.863 1.00 12.30 243 LYS A N 1
ATOM 1729 C CA . LYS A 1 243 ? 76.992 57.880 186.089 1.00 16.03 243 LYS A CA 1
ATOM 1730 C C . LYS A 1 243 ? 75.905 56.824 186.041 1.00 15.20 243 LYS A C 1
ATOM 1731 O O . LYS A 1 243 ? 74.721 57.130 186.019 1.00 15.65 243 LYS A O 1
ATOM 1737 N N . THR A 1 244 ? 76.311 55.579 185.964 1.00 13.92 244 THR A N 1
ATOM 1738 C CA . THR A 1 244 ? 75.367 54.495 185.946 1.00 14.84 244 THR A CA 1
ATOM 1739 C C . THR A 1 244 ? 74.708 54.400 187.304 1.00 14.69 244 THR A C 1
ATOM 1740 O O . THR A 1 244 ? 73.492 54.489 187.433 1.00 15.93 244 THR A O 1
ATOM 1744 N N . VAL A 1 245 ? 75.548 54.261 188.315 1.00 14.04 245 VAL A N 1
ATOM 1745 C CA . VAL A 1 245 ? 75.114 54.097 189.690 1.00 15.24 245 VAL A CA 1
ATOM 1746 C C . VAL A 1 245 ? 74.534 55.343 190.337 1.00 11.63 245 VAL A C 1
ATOM 1747 O O . VAL A 1 245 ? 73.903 55.288 191.405 1.00 9.38 245 VAL A O 1
ATOM 1751 N N . ASN A 1 246 ? 74.735 56.448 189.650 1.00 9.62 246 ASN A N 1
ATOM 1752 C CA . ASN A 1 246 ? 74.292 57.732 190.087 1.00 10.69 246 ASN A CA 1
ATOM 1753 C C . ASN A 1 246 ? 72.910 57.782 190.682 1.00 10.05 246 ASN A C 1
ATOM 1754 O O . ASN A 1 246 ? 72.043 57.005 190.338 1.00 12.67 246 ASN A O 1
ATOM 1759 N N . ASN A 1 247 ? 72.702 58.781 191.523 1.00 8.92 247 ASN A N 1
ATOM 1760 C CA . ASN A 1 247 ? 71.463 59.019 192.221 1.00 8.30 247 ASN A CA 1
ATOM 1761 C C . ASN A 1 247 ? 70.806 57.765 192.705 1.00 9.92 247 ASN A C 1
ATOM 1762 O O . ASN A 1 247 ? 69.620 57.767 192.996 1.00 11.27 247 ASN A O 1
ATOM 1767 N N . GLN A 1 248 ? 71.562 56.682 192.773 1.00 11.68 248 GLN A N 1
ATOM 1768 C CA . GLN A 1 248 ? 71.039 55.453 193.253 1.00 15.37 248 GLN A CA 1
ATOM 1769 C C . GLN A 1 248 ? 71.827 55.168 194.458 1.00 13.26 248 GLN A C 1
ATOM 1770 O O . GLN A 1 248 ? 73.000 55.392 194.470 1.00 15.34 248 GLN A O 1
ATOM 1776 N N . CYS A 1 249 ? 71.191 54.669 195.489 1.00 11.39 249 CYS A N 1
ATOM 1777 C CA . CYS A 1 249 ? 71.915 54.354 196.692 1.00 12.32 249 CYS A CA 1
ATOM 1778 C C . CYS A 1 249 ? 72.756 53.096 196.565 1.00 9.21 249 CYS A C 1
ATOM 1779 O O . CYS A 1 249 ? 72.314 52.110 196.018 1.00 10.61 249 CYS A O 1
ATOM 1782 N N . LEU A 1 250 ? 74.018 53.184 196.934 1.00 6.44 250 LEU A N 1
ATOM 1783 C CA . LEU A 1 250 ? 74.932 52.053 196.966 1.00 5.96 250 LEU A CA 1
ATOM 1784 C C . LEU A 1 250 ? 75.117 52.249 198.432 1.00 8.16 250 LEU A C 1
ATOM 1785 O O . LEU A 1 250 ? 75.665 53.252 198.898 1.00 11.19 250 LEU A O 1
ATOM 1790 N N . ILE A 1 251 ? 74.848 52.384 199.334 1.00 10.10 251 ILE A N 1
ATOM 1791 C CA . ILE A 1 251 ? 75.109 51.652 200.582 1.00 10.19 251 ILE A CA 1
ATOM 1792 C C . ILE A 1 251 ? 73.785 51.355 201.294 1.00 10.37 251 ILE A C 1
ATOM 1793 O O . ILE A 1 251 ? 72.792 51.996 200.843 1.00 3.83 251 ILE A O 1
ATOM 1798 N N . ASP A 1 252 ? 73.720 50.656 202.032 1.00 13.97 252 ASP A N 1
ATOM 1799 C CA . ASP A 1 252 ? 72.749 50.325 202.919 1.00 16.96 252 ASP A CA 1
ATOM 1800 C C . ASP A 1 252 ? 72.979 49.159 203.866 1.00 15.54 252 ASP A C 1
ATOM 1801 O O . ASP A 1 252 ? 72.167 48.267 203.996 1.00 15.58 252 ASP A O 1
ATOM 1806 N N . VAL A 1 253 ? 74.173 49.083 204.414 1.00 16.29 253 VAL A N 1
ATOM 1807 C CA . VAL A 1 253 ? 74.430 47.993 205.319 1.00 17.56 253 VAL A CA 1
ATOM 1808 C C . VAL A 1 253 ? 74.207 48.503 206.736 1.00 16.89 253 VAL A C 1
ATOM 1809 O O . VAL A 1 253 ? 74.253 49.706 207.007 1.00 14.84 253 VAL A O 1
ATOM 1813 N N . THR A 1 254 ? 73.907 47.570 207.623 1.00 17.91 254 THR A N 1
ATOM 1814 C CA . THR A 1 254 ? 73.669 47.912 209.014 1.00 20.31 254 THR A CA 1
ATOM 1815 C C . THR A 1 254 ? 74.400 47.030 210.025 1.00 19.69 254 THR A C 1
ATOM 1816 O O . THR A 1 254 ? 74.791 45.880 209.723 1.00 21.35 254 THR A O 1
ATOM 1820 N N . TYR A 1 255 ? 74.519 47.526 211.250 1.00 17.23 255 TYR A N 1
ATOM 1821 C CA . TYR A 1 255 ? 75.201 46.817 212.289 1.00 14.02 255 TYR A CA 1
ATOM 1822 C C . TYR A 1 255 ? 74.361 46.806 213.529 1.00 13.98 255 TYR A C 1
ATOM 1823 O O . TYR A 1 255 ? 73.736 47.795 213.906 1.00 12.34 255 TYR A O 1
ATOM 1832 N N . LYS A 1 256 ? 74.299 45.640 214.125 1.00 15.09 256 LYS A N 1
ATOM 1833 C CA . LYS A 1 256 ? 73.558 45.445 215.339 1.00 16.71 256 LYS A CA 1
ATOM 1834 C C . LYS A 1 256 ? 74.721 45.112 216.261 1.00 15.12 256 LYS A C 1
ATOM 1835 O O . LYS A 1 256 ? 75.185 43.973 216.278 1.00 16.79 256 LYS A O 1
ATOM 1841 N N . PRO A 1 257 ? 75.289 46.120 216.945 1.00 13.46 257 PRO A N 1
ATOM 1842 C CA . PRO A 1 257 ? 76.422 45.919 217.852 1.00 12.88 257 PRO A CA 1
ATOM 1843 C C . PRO A 1 257 ? 76.275 44.744 218.759 1.00 13.29 257 PRO A C 1
ATOM 1844 O O . PRO A 1 257 ? 75.199 44.512 219.277 1.00 14.16 257 PRO A O 1
ATOM 1848 N N . LYS A 1 258 ? 77.352 43.977 218.920 1.00 13.95 258 LYS A N 1
ATOM 1849 C CA . LYS A 1 258 ? 77.345 42.798 219.783 1.00 15.81 258 LYS A CA 1
ATOM 1850 C C . LYS A 1 258 ? 77.160 43.178 221.251 1.00 16.67 258 LYS A C 1
ATOM 1851 O O . LYS A 1 258 ? 76.584 42.399 222.033 1.00 18.28 258 LYS A O 1
ATOM 1857 N N . MET A 1 259 ? 77.641 44.376 221.606 1.00 17.09 259 MET A N 1
ATOM 1858 C CA . MET A 1 259 ? 77.531 44.920 222.968 1.00 16.48 259 MET A CA 1
ATOM 1859 C C . MET A 1 259 ? 77.703 46.421 222.828 1.00 14.14 259 MET A C 1
ATOM 1860 O O . MET A 1 259 ? 78.823 46.899 222.610 1.00 11.50 259 MET A O 1
ATOM 1865 N N . GLY A 1 260 ? 76.574 47.131 222.872 1.00 11.66 260 GLY A N 1
ATOM 1866 C CA . GLY A 1 260 ? 76.584 48.569 222.699 1.00 8.70 260 GLY A CA 1
ATOM 1867 C C . GLY A 1 260 ? 76.045 49.360 223.856 1.00 6.17 260 GLY A C 1
ATOM 1868 O O . GLY A 1 260 ? 75.256 50.289 223.670 1.00 6.11 260 GLY A O 1
ATOM 1869 N N . LEU A 1 261 ? 76.433 48.948 225.053 1.00 3.82 261 LEU A N 1
ATOM 1870 C CA . LEU A 1 261 ? 76.028 49.643 226.236 1.00 2.13 261 LEU A CA 1
ATOM 1871 C C . LEU A 1 261 ? 76.650 51.005 226.033 1.00 2.22 261 LEU A C 1
ATOM 1872 O O . LEU A 1 261 ? 77.856 51.107 226.151 1.00 3.72 261 LEU A O 1
ATOM 1877 N N . ILE A 1 262 ? 75.878 52.021 225.653 1.00 2.55 262 ILE A N 1
ATOM 1878 C CA . ILE A 1 262 ? 76.446 53.348 225.421 1.00 4.43 262 ILE A CA 1
ATOM 1879 C C . ILE A 1 262 ? 76.320 54.414 226.502 1.00 5.91 262 ILE A C 1
ATOM 1880 O O . ILE A 1 262 ? 76.561 55.593 226.241 1.00 6.03 262 ILE A O 1
ATOM 1885 N N . LYS A 1 263 ? 75.936 54.013 227.702 1.00 9.31 263 LYS A N 1
ATOM 1886 C CA . LYS A 1 263 ? 75.819 54.932 228.830 1.00 12.79 263 LYS A CA 1
ATOM 1887 C C . LYS A 1 263 ? 76.240 54.109 230.008 1.00 14.74 263 LYS A C 1
ATOM 1888 O O . LYS A 1 263 ? 76.004 52.905 230.030 1.00 14.46 263 LYS A O 1
ATOM 1894 N N . SER A 1 264 ? 76.804 54.753 231.017 1.00 16.43 264 SER A N 1
ATOM 1895 C CA . SER A 1 264 ? 77.235 54.009 232.184 1.00 16.62 264 SER A CA 1
ATOM 1896 C C . SER A 1 264 ? 76.093 53.083 232.618 1.00 15.48 264 SER A C 1
ATOM 1897 O O . SER A 1 264 ? 74.935 53.476 232.745 1.00 16.26 264 SER A O 1
ATOM 1900 N N . PRO A 1 265 ? 76.414 51.810 232.741 1.00 14.65 265 PRO A N 1
ATOM 1901 C CA . PRO A 1 265 ? 75.597 50.662 233.102 1.00 16.69 265 PRO A CA 1
ATOM 1902 C C . PRO A 1 265 ? 74.818 50.822 234.360 1.00 18.70 265 PRO A C 1
ATOM 1903 O O . 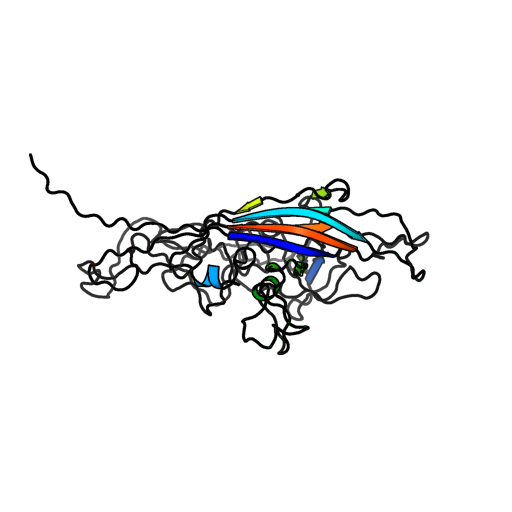PRO A 1 265 ? 74.923 51.833 235.049 1.00 19.19 265 PRO A O 1
ATOM 1907 N N . LEU A 1 266 ? 74.077 49.770 234.674 1.00 20.74 266 LEU A N 1
ATOM 1908 C CA . LEU A 1 266 ? 73.294 49.759 235.879 1.00 23.79 266 LEU A CA 1
ATOM 1909 C C . LEU A 1 266 ? 74.048 49.138 237.020 1.00 26.86 266 LEU A C 1
ATOM 1910 O O . LEU A 1 266 ? 74.650 48.062 236.887 1.00 27.84 266 LEU A O 1
ATOM 1915 N N . ASN A 1 267 ? 73.966 49.794 238.164 1.00 29.68 267 ASN A N 1
ATOM 1916 C CA . ASN A 1 267 ? 74.648 49.304 239.338 1.00 32.87 267 ASN A CA 1
ATOM 1917 C C . ASN A 1 267 ? 73.872 48.205 240.016 1.00 29.67 267 ASN A C 1
ATOM 1918 O O . ASN A 1 267 ? 72.673 48.344 240.260 1.00 28.59 267 ASN A O 1
ATOM 1923 N N . TYR A 1 268 ? 74.570 47.114 240.319 1.00 26.13 268 TYR A N 1
ATOM 1924 C CA . TYR A 1 268 ? 73.939 46.008 241.020 1.00 24.43 268 TYR A CA 1
ATOM 1925 C C . TYR A 1 268 ? 74.025 46.438 242.457 1.00 25.95 268 TYR A C 1
ATOM 1926 O O . TYR A 1 268 ? 75.048 46.919 242.871 1.00 26.51 268 TYR A O 1
ATOM 1935 N N . LYS A 1 269 ? 72.984 46.204 243.231 1.00 28.05 269 LYS A N 1
ATOM 1936 C CA . LYS A 1 269 ? 73.028 46.630 244.628 1.00 28.62 269 LYS A CA 1
ATOM 1937 C C . LYS A 1 269 ? 73.451 45.546 245.595 1.00 27.29 269 LYS A C 1
ATOM 1938 O O . LYS A 1 269 ? 72.944 44.421 245.582 1.00 29.31 269 LYS A O 1
ATOM 1944 N N . ILE A 1 270 ? 74.199 46.000 246.576 1.00 23.89 270 ILE A N 1
ATOM 1945 C CA . ILE A 1 270 ? 74.778 45.177 247.620 1.00 21.49 270 ILE A CA 1
ATOM 1946 C C . ILE A 1 270 ? 73.914 44.961 248.905 1.00 21.08 270 ILE A C 1
ATOM 1947 O O . ILE A 1 270 ? 74.351 45.210 250.016 1.00 20.75 270 ILE A O 1
ATOM 1952 N N . ILE A 1 271 ? 72.705 44.429 248.763 1.00 20.07 271 ILE A N 1
ATOM 1953 C CA . ILE A 1 271 ? 71.835 44.243 249.944 1.00 18.87 271 ILE A CA 1
ATOM 1954 C C . ILE A 1 271 ? 71.169 42.883 250.088 1.00 21.21 271 ILE A C 1
ATOM 1955 O O . ILE A 1 271 ? 70.024 42.756 250.529 1.00 19.75 271 ILE A O 1
ATOM 1960 N N . GLY A 1 272 ? 71.841 41.843 249.768 1.00 23.64 272 GLY A N 1
ATOM 1961 C CA . GLY A 1 272 ? 71.236 40.525 249.903 1.00 26.43 272 GLY A CA 1
ATOM 1962 C C . GLY A 1 272 ? 71.457 40.025 251.289 1.00 27.57 272 GLY A C 1
ATOM 1963 O O . GLY A 1 272 ? 70.995 40.593 252.270 1.00 27.54 272 GLY A O 1
ATOM 1964 N N . GLN A 1 273 ? 72.157 38.947 251.428 1.00 28.84 273 GLN A N 1
ATOM 1965 C CA . GLN A 1 273 ? 72.418 38.532 252.776 1.00 32.33 273 GLN A CA 1
ATOM 1966 C C . GLN A 1 273 ? 73.696 37.772 252.930 1.00 30.03 273 GLN A C 1
ATOM 1967 O O . GLN A 1 273 ? 74.692 38.025 252.285 1.00 30.87 273 GLN A O 1
ATOM 1973 N N . PRO A 1 274 ? 73.764 36.640 253.538 1.00 28.15 274 PRO A N 1
ATOM 1974 C CA . PRO A 1 274 ? 75.008 36.296 254.316 1.00 24.39 274 PRO A CA 1
ATOM 1975 C C . PRO A 1 274 ? 76.006 36.436 253.287 1.00 19.44 274 PRO A C 1
ATOM 1976 O O . PRO A 1 274 ? 75.646 36.248 252.063 1.00 16.43 274 PRO A O 1
ATOM 1980 N N . THR A 1 275 ? 77.113 36.406 253.681 1.00 17.90 275 THR A N 1
ATOM 1981 C CA . THR A 1 275 ? 78.425 37.036 253.476 1.00 18.72 275 THR A CA 1
ATOM 1982 C C . THR A 1 275 ? 78.310 38.151 252.432 1.00 18.14 275 THR A C 1
ATOM 1983 O O . THR A 1 275 ? 79.316 39.016 252.305 1.00 20.61 275 THR A O 1
ATOM 1987 N N . VAL A 1 276 ? 77.266 38.019 251.551 1.00 15.85 276 VAL A N 1
ATOM 1988 C CA . VAL A 1 276 ? 77.162 38.963 250.416 1.00 12.29 276 VAL A CA 1
ATOM 1989 C C . VAL A 1 276 ? 76.484 39.995 251.228 1.00 11.36 276 VAL A C 1
ATOM 1990 O O . VAL A 1 276 ? 75.285 39.935 251.453 1.00 13.18 276 VAL A O 1
ATOM 1994 N N . LYS A 1 277 ? 77.311 40.802 251.847 1.00 11.66 277 LYS A N 1
ATOM 1995 C CA . LYS A 1 277 ? 76.908 41.875 252.717 1.00 14.65 277 LYS A CA 1
ATOM 1996 C C . LYS A 1 277 ? 76.751 41.585 254.172 1.00 15.58 277 LYS A C 1
ATOM 1997 O O . LYS A 1 277 ? 76.285 42.436 254.911 1.00 15.98 277 LYS A O 1
ATOM 2003 N N . GLY A 1 278 ? 77.112 40.364 254.582 1.00 17.48 278 GLY A N 1
ATOM 2004 C CA . GLY A 1 278 ? 77.167 40.064 255.996 1.00 18.14 278 GLY A CA 1
ATOM 2005 C C . GLY A 1 278 ? 78.278 41.081 256.243 1.00 21.44 278 GLY A C 1
ATOM 2006 O O . GLY A 1 278 ? 78.179 41.916 257.130 1.00 22.69 278 GLY A O 1
ATOM 2007 N N . THR A 1 279 ? 79.181 41.159 255.252 1.00 23.85 279 THR A N 1
ATOM 2008 C CA . THR A 1 279 ? 80.362 42.041 255.189 1.00 25.35 279 THR A CA 1
ATOM 2009 C C . THR A 1 279 ? 80.727 42.368 253.755 1.00 23.82 279 THR A C 1
ATOM 2010 O O . THR A 1 279 ? 80.326 41.663 252.841 1.00 26.10 279 THR A O 1
ATOM 2014 N N . ILE A 1 280 ? 81.621 43.330 253.569 1.00 22.29 280 ILE A N 1
ATOM 2015 C CA . ILE A 1 280 ? 82.098 43.600 252.227 1.00 21.87 280 ILE A CA 1
ATOM 2016 C C . ILE A 1 280 ? 83.468 42.891 252.214 1.00 20.97 280 ILE A C 1
ATOM 2017 O O . ILE A 1 280 ? 84.510 43.528 252.199 1.00 19.51 280 ILE A O 1
ATOM 2022 N N . SER A 1 281 ? 83.462 41.558 252.262 1.00 22.52 281 SER A N 1
ATOM 2023 C CA . SER A 1 281 ? 84.723 40.823 252.279 1.00 25.17 281 SER A CA 1
ATOM 2024 C C . SER A 1 281 ? 85.222 40.135 251.002 1.00 26.35 281 SER A C 1
ATOM 2025 O O . SER A 1 281 ? 85.931 40.772 250.230 1.00 27.37 281 SER A O 1
ATOM 2028 N N . VAL A 1 282 ? 84.880 38.859 250.772 1.00 28.21 282 VAL A N 1
ATOM 2029 C CA . VAL A 1 282 ? 85.393 38.118 249.592 1.00 31.43 282 VAL A CA 1
ATOM 2030 C C . VAL A 1 282 ? 84.471 37.202 248.759 1.00 31.57 282 VAL A C 1
ATOM 2031 O O . VAL A 1 282 ? 84.834 36.817 247.635 1.00 30.19 282 VAL A O 1
ATOM 2035 N N . GLY A 1 283 ? 83.346 36.795 249.364 1.00 32.71 283 GLY A N 1
ATOM 2036 C CA . GLY A 1 283 ? 82.343 35.929 248.749 1.00 30.89 283 GLY A CA 1
ATOM 2037 C C . GLY A 1 283 ? 82.711 35.148 247.504 1.00 30.61 283 GLY A C 1
ATOM 2038 O O . GLY A 1 283 ? 81.927 35.147 246.584 1.00 31.39 283 GLY A O 1
ATOM 2039 N N . ASP A 1 284 ? 83.848 34.457 247.469 1.00 29.44 284 ASP A N 1
ATOM 2040 C CA . ASP A 1 284 ? 84.248 33.710 246.275 1.00 29.47 284 ASP A CA 1
ATOM 2041 C C . ASP A 1 284 ? 83.796 32.244 246.251 1.00 28.02 284 ASP A C 1
ATOM 2042 O O . ASP A 1 284 ? 83.594 31.647 247.309 1.00 27.63 284 ASP A O 1
ATOM 2047 N N . ASN A 1 285 ? 83.691 31.650 245.059 1.00 26.17 285 ASN A N 1
ATOM 2048 C CA . ASN A 1 285 ? 83.225 30.267 244.942 1.00 25.88 285 ASN A CA 1
ATOM 2049 C C . ASN A 1 285 ? 83.679 29.373 243.770 1.00 24.58 285 ASN A C 1
ATOM 2050 O O . ASN A 1 285 ? 83.918 29.851 242.667 1.00 23.41 285 ASN A O 1
ATOM 2055 N N . LEU A 1 286 ? 83.710 28.059 244.030 1.00 25.23 286 LEU A N 1
ATOM 2056 C CA . LEU A 1 286 ? 84.125 27.017 243.073 1.00 24.36 286 LEU A CA 1
ATOM 2057 C C . LEU A 1 286 ? 82.946 26.724 242.183 1.00 22.98 286 LEU A C 1
ATOM 2058 O O . LEU A 1 286 ? 82.016 26.015 242.565 1.00 22.68 286 LEU A O 1
ATOM 2063 N N . VAL A 1 287 ? 83.009 27.282 240.992 1.00 21.11 287 VAL A N 1
ATOM 2064 C CA . VAL A 1 287 ? 81.968 27.167 239.997 1.00 21.00 287 VAL A CA 1
ATOM 2065 C C . VAL A 1 287 ? 82.192 26.051 238.986 1.00 20.64 287 VAL A C 1
ATOM 2066 O O . VAL A 1 287 ? 81.270 25.331 238.616 1.00 15.72 287 VAL A O 1
ATOM 2070 N N . ASN A 1 288 ? 83.425 25.963 238.506 1.00 25.22 288 ASN A N 1
ATOM 2071 C CA . ASN A 1 288 ? 83.857 24.956 237.539 1.00 30.17 288 ASN A CA 1
ATOM 2072 C C . ASN A 1 288 ? 83.501 25.208 236.080 1.00 31.88 288 ASN A C 1
ATOM 2073 O O . ASN A 1 288 ? 83.683 24.347 235.230 1.00 28.03 288 ASN A O 1
ATOM 2078 N N . MET A 1 289 ? 83.176 26.480 235.815 1.00 37.71 289 MET A N 1
ATOM 2079 C CA . MET A 1 289 ? 82.822 27.065 234.512 1.00 42.23 289 MET A CA 1
ATOM 2080 C C . MET A 1 289 ? 83.604 28.359 234.332 1.00 43.43 289 MET A C 1
ATOM 2081 O O . MET A 1 289 ? 83.806 29.122 235.285 1.00 43.39 289 MET A O 1
ATOM 2086 N N . ARG A 1 290 ? 84.058 28.583 233.107 1.00 45.04 290 ARG A N 1
ATOM 2087 C CA . ARG A 1 290 ? 84.862 29.750 232.737 1.00 47.10 290 ARG A CA 1
ATOM 2088 C C . ARG A 1 290 ? 84.049 31.037 232.994 1.00 47.49 290 ARG A C 1
ATOM 2089 O O . ARG A 1 290 ? 82.839 31.064 232.709 1.00 49.95 290 ARG A O 1
ATOM 2097 N N . GLY A 1 291 ? 84.686 32.085 233.536 1.00 44.48 291 GLY A N 1
ATOM 2098 C CA . GLY A 1 291 ? 83.946 33.315 233.812 1.00 37.29 291 GLY A CA 1
ATOM 2099 C C . GLY A 1 291 ? 84.660 34.640 233.620 1.00 32.70 291 GLY A C 1
ATOM 2100 O O . GLY A 1 291 ? 84.101 35.689 233.957 1.00 32.95 291 GLY A O 1
ATOM 2101 N N . ALA A 1 292 ? 85.868 34.610 233.053 1.00 27.96 292 ALA A N 1
ATOM 2102 C CA . ALA A 1 292 ? 86.666 35.823 232.841 1.00 21.91 292 ALA A CA 1
ATOM 2103 C C . ALA A 1 292 ? 87.046 36.068 231.410 1.00 18.05 292 ALA A C 1
ATOM 2104 O O . ALA A 1 292 ? 87.280 35.145 230.642 1.00 19.23 292 ALA A O 1
ATOM 2106 N N . VAL A 1 293 ? 87.142 37.342 231.096 1.00 12.67 293 VAL A N 1
ATOM 2107 C CA . VAL A 1 293 ? 87.517 37.828 229.773 1.00 10.49 293 VAL A CA 1
ATOM 2108 C C . VAL A 1 293 ? 88.910 37.287 229.439 1.00 6.34 293 VAL A C 1
ATOM 2109 O O . VAL A 1 293 ? 89.650 37.013 230.353 1.00 8.15 293 VAL A O 1
ATOM 2113 N N . VAL A 1 294 ? 89.319 37.249 228.171 1.00 2.00 294 VAL A N 1
ATOM 2114 C CA . VAL A 1 294 ? 90.622 36.662 227.790 1.00 2.00 294 VAL A CA 1
ATOM 2115 C C . VAL A 1 294 ? 91.573 37.552 226.950 1.00 2.64 294 VAL A C 1
ATOM 2116 O O . VAL A 1 294 ? 91.202 38.664 226.611 1.00 4.11 294 VAL A O 1
ATOM 2120 N N . THR A 1 295 ? 92.780 37.076 226.606 1.00 4.86 295 THR A N 1
ATOM 2121 C CA . THR A 1 295 ? 93.765 37.863 225.835 1.00 9.41 295 THR A CA 1
ATOM 2122 C C . THR A 1 295 ? 94.838 37.160 225.020 1.00 10.78 295 THR A C 1
ATOM 2123 O O . THR A 1 295 ? 95.613 36.402 225.562 1.00 9.94 295 THR A O 1
ATOM 2127 N N . ASN A 1 296 ? 94.980 37.534 223.756 1.00 15.37 296 ASN A N 1
ATOM 2128 C CA . ASN A 1 296 ? 96.011 36.957 222.901 1.00 21.71 296 ASN A CA 1
ATOM 2129 C C . ASN A 1 296 ? 97.113 37.969 222.795 1.00 25.90 296 ASN A C 1
ATOM 2130 O O . ASN A 1 296 ? 96.845 39.151 222.696 1.00 26.95 296 ASN A O 1
ATOM 2135 N N . PRO A 1 297 ? 98.365 37.529 222.871 1.00 29.29 297 PRO A N 1
ATOM 2136 C CA . PRO A 1 297 ? 99.563 38.358 222.762 1.00 32.64 297 PRO A CA 1
ATOM 2137 C C . PRO A 1 297 ? 100.485 37.659 221.772 1.00 36.18 297 PRO A C 1
ATOM 2138 O O . PRO A 1 297 ? 101.306 36.827 222.158 1.00 37.19 297 PRO A O 1
ATOM 2142 N N . PRO A 1 298 ? 100.277 37.896 220.472 1.00 38.44 298 PRO A N 1
ATOM 2143 C CA . PRO A 1 298 ? 101.090 37.283 219.418 1.00 42.05 298 PRO A CA 1
ATOM 2144 C C . PRO A 1 298 ? 102.531 37.752 219.465 1.00 46.38 298 PRO A C 1
ATOM 2145 O O . PRO A 1 298 ? 102.810 38.941 219.312 1.00 45.29 298 PRO A O 1
ATOM 2149 N N . GLU A 1 299 ? 103.441 36.799 219.659 1.00 52.34 299 GLU A N 1
ATOM 2150 C CA . GLU A 1 299 ? 104.871 37.083 219.754 1.00 57.78 299 GLU A CA 1
ATOM 2151 C C . GLU A 1 299 ? 105.497 37.045 218.377 1.00 55.37 299 GLU A C 1
ATOM 2152 O O . GLU A 1 299 ? 105.961 36.002 217.916 1.00 53.83 299 GLU A O 1
ATOM 2158 N N . ALA A 1 300 ? 105.413 38.165 217.684 1.00 54.02 300 ALA A N 1
ATOM 2159 C CA . ALA A 1 300 ? 105.981 38.245 216.369 1.00 54.36 300 ALA A CA 1
ATOM 2160 C C . ALA A 1 300 ? 107.486 38.440 216.626 1.00 56.07 300 ALA A C 1
ATOM 2161 O O . ALA A 1 300 ? 107.863 39.185 217.535 1.00 55.83 300 ALA A O 1
ATOM 2163 N N . THR A 1 301 ? 108.294 37.558 216.025 1.00 59.75 301 THR A N 1
ATOM 2164 C CA . THR A 1 301 ? 109.774 37.584 216.077 1.00 63.06 301 THR A CA 1
ATOM 2165 C C . THR A 1 301 ? 110.193 36.896 214.771 1.00 65.53 301 THR A C 1
ATOM 2166 O O . THR A 1 301 ? 109.591 35.893 214.394 1.00 65.63 301 THR A O 1
ATOM 2170 N N . GLN A 1 302 ? 111.182 37.417 214.057 1.00 68.96 302 GLN A N 1
ATOM 2171 C CA . GLN A 1 302 ? 111.551 36.774 212.803 1.00 73.93 302 GLN A CA 1
ATOM 2172 C C . GLN A 1 302 ? 112.935 37.064 212.288 1.00 77.72 302 GLN A C 1
ATOM 2173 O O . GLN A 1 302 ? 113.582 38.029 212.705 1.00 78.73 302 GLN A O 1
ATOM 2179 N N . ASN A 1 303 ? 113.338 36.258 211.309 1.00 81.82 303 ASN A N 1
ATOM 2180 C CA . ASN A 1 303 ? 114.645 36.369 210.656 1.00 85.63 303 ASN A CA 1
ATOM 2181 C C . ASN A 1 303 ? 114.476 35.987 209.184 1.00 84.66 303 ASN A C 1
ATOM 2182 O O . ASN A 1 303 ? 114.968 34.947 208.730 1.00 84.93 303 ASN A O 1
ATOM 2187 N N . VAL A 1 304 ? 113.869 36.915 208.440 1.00 83.47 304 VAL A N 1
ATOM 2188 C CA . VAL A 1 304 ? 113.526 36.769 207.018 1.00 81.57 304 VAL A CA 1
ATOM 2189 C C . VAL A 1 304 ? 112.138 36.087 207.001 1.00 79.62 304 VAL A C 1
ATOM 2190 O O . VAL A 1 304 ? 112.036 34.863 206.839 1.00 81.98 304 VAL A O 1
ATOM 2194 N N . ALA A 1 305 ? 111.082 36.884 207.206 1.00 74.94 305 ALA A N 1
ATOM 2195 C CA . ALA A 1 305 ? 109.701 36.383 207.255 1.00 68.85 305 ALA A CA 1
ATOM 2196 C C . ALA A 1 305 ? 109.368 35.608 208.562 1.00 64.64 305 ALA A C 1
ATOM 2197 O O . ALA A 1 305 ? 109.789 34.475 208.769 1.00 63.43 305 ALA A O 1
ATOM 2199 N N . GLU A 1 306 ? 108.505 35.770 209.428 1.00 59.63 306 GLU A N 1
ATOM 2200 C CA . GLU A 1 306 ? 108.019 35.938 210.807 1.00 55.26 306 GLU A CA 1
ATOM 2201 C C . GLU A 1 306 ? 107.940 34.521 211.447 1.00 50.51 306 GLU A C 1
ATOM 2202 O O . GLU A 1 306 ? 108.171 33.504 210.748 1.00 50.87 306 GLU A O 1
ATOM 2208 N N . SER A 1 307 ? 107.581 34.428 212.567 1.00 44.68 307 SER A N 1
ATOM 2209 C CA . SER A 1 307 ? 107.607 33.297 213.492 1.00 37.99 307 SER A CA 1
ATOM 2210 C C . SER A 1 307 ? 106.825 33.832 214.708 1.00 34.47 307 SER A C 1
ATOM 2211 O O . SER A 1 307 ? 107.293 34.736 215.391 1.00 32.65 307 SER A O 1
ATOM 2214 N N . THR A 1 308 ? 105.637 33.298 214.975 1.00 32.12 308 THR A N 1
ATOM 2215 C CA . THR A 1 308 ? 104.801 33.810 216.070 1.00 31.70 308 THR A CA 1
ATOM 2216 C C . THR A 1 308 ? 104.524 32.863 217.238 1.00 32.65 308 THR A C 1
ATOM 2217 O O . THR A 1 308 ? 104.846 31.681 217.180 1.00 32.01 308 THR A O 1
ATOM 2221 N N . HIS A 1 309 ? 103.960 33.388 218.320 1.00 34.11 309 HIS A N 1
ATOM 2222 C CA . HIS A 1 309 ? 103.672 32.557 219.487 1.00 39.73 309 HIS A CA 1
ATOM 2223 C C . HIS A 1 309 ? 102.600 33.258 220.229 1.00 41.71 309 HIS A C 1
ATOM 2224 O O . HIS A 1 309 ? 102.750 34.430 220.488 1.00 41.51 309 HIS A O 1
ATOM 2231 N N . ASN A 1 310 ? 101.567 32.542 220.653 1.00 45.02 310 ASN A N 1
ATOM 2232 C CA . ASN A 1 310 ? 100.457 33.171 221.375 1.00 49.11 310 ASN A CA 1
ATOM 2233 C C . ASN A 1 310 ? 100.466 32.714 222.807 1.00 49.72 310 ASN A C 1
ATOM 2234 O O . ASN A 1 310 ? 101.024 31.660 223.089 1.00 50.63 310 ASN A O 1
ATOM 2239 N N . LEU A 1 311 ? 99.810 33.465 223.693 1.00 50.06 311 LEU A N 1
ATOM 2240 C CA . LEU A 1 311 ? 99.724 33.107 225.119 1.00 51.55 311 LEU A CA 1
ATOM 2241 C C . LEU A 1 311 ? 98.420 33.643 225.728 1.00 52.35 311 LEU A C 1
ATOM 2242 O O . LEU A 1 311 ? 98.362 34.801 226.115 1.00 51.62 311 LEU A O 1
ATOM 2247 N N . THR A 1 312 ? 97.371 32.827 225.835 1.00 55.53 312 THR A N 1
ATOM 2248 C CA . THR A 1 312 ? 96.128 33.375 226.385 1.00 59.47 312 THR A CA 1
ATOM 2249 C C . THR A 1 312 ? 96.316 33.947 227.784 1.00 60.55 312 THR A C 1
ATOM 2250 O O . THR A 1 312 ? 96.943 33.336 228.645 1.00 59.87 312 THR A O 1
ATOM 2254 N N . ARG A 1 313 ? 95.900 35.200 227.929 1.00 63.29 313 ARG A N 1
ATOM 2255 C CA . ARG A 1 313 ? 95.967 35.906 229.193 1.00 67.20 313 ARG A CA 1
ATOM 2256 C C . ARG A 1 313 ? 94.524 36.137 229.552 1.00 65.02 313 ARG A C 1
ATOM 2257 O O . ARG A 1 313 ? 93.745 36.539 228.700 1.00 63.64 313 ARG A O 1
ATOM 2265 N N . ASN A 1 314 ? 94.138 35.810 230.776 1.00 63.90 314 ASN A N 1
ATOM 2266 C CA . ASN A 1 314 ? 92.763 36.065 231.195 1.00 63.06 314 ASN A CA 1
ATOM 2267 C C . ASN A 1 314 ? 92.879 37.172 232.232 1.00 59.73 314 ASN A C 1
ATOM 2268 O O . ASN A 1 314 ? 93.965 37.399 232.764 1.00 60.38 314 ASN A O 1
ATOM 2273 N N . PHE A 1 315 ? 91.786 37.877 232.495 1.00 56.14 315 PHE A N 1
ATOM 2274 C CA . PHE A 1 315 ? 91.812 38.980 233.449 1.00 53.61 315 PHE A CA 1
ATOM 2275 C C . PHE A 1 315 ? 90.440 39.342 234.050 1.00 50.32 315 PHE A C 1
ATOM 2276 O O . PHE A 1 315 ? 89.469 38.621 233.812 1.00 51.48 315 PHE A O 1
ATOM 2284 N N . PRO A 1 316 ? 90.382 40.362 234.947 1.00 46.37 316 PRO A N 1
ATOM 2285 C CA . PRO A 1 316 ? 89.285 40.972 235.715 1.00 44.28 316 PRO A CA 1
ATOM 2286 C C . PRO A 1 316 ? 87.897 41.474 235.258 1.00 42.80 316 PRO A C 1
ATOM 2287 O O . PRO A 1 316 ? 87.257 40.931 234.349 1.00 43.18 316 PRO A O 1
ATOM 2291 N N . ALA A 1 317 ? 87.381 42.455 235.993 1.00 40.32 317 ALA A N 1
ATOM 2292 C CA . ALA A 1 317 ? 86.061 42.950 235.703 1.00 38.36 317 ALA A CA 1
ATOM 2293 C C . ALA A 1 317 ? 85.704 44.306 236.695 1.00 37.57 317 ALA A C 1
ATOM 2294 O O . ALA A 1 317 ? 86.523 44.676 237.577 1.00 34.44 317 ALA A O 1
ATOM 2296 N N . ASP A 1 318 ? 84.481 45.427 236.889 1.00 39.44 318 ASP A N 1
ATOM 2297 C CA . ASP A 1 318 ? 83.187 46.103 237.077 1.00 41.67 318 ASP A CA 1
ATOM 2298 C C . ASP A 1 318 ? 83.397 47.606 236.931 1.00 45.81 318 ASP A C 1
ATOM 2299 O O . ASP A 1 318 ? 82.327 48.331 236.832 1.00 47.77 318 ASP A O 1
ATOM 2304 N N . LEU A 1 319 ? 84.543 48.186 236.980 1.00 48.22 319 LEU A N 1
ATOM 2305 C CA . LEU A 1 319 ? 84.734 49.646 236.950 1.00 50.00 319 LEU A CA 1
ATOM 2306 C C . LEU A 1 319 ? 84.114 50.191 235.667 1.00 52.26 319 LEU A C 1
ATOM 2307 O O . LEU A 1 319 ? 84.229 49.570 234.599 1.00 53.27 319 LEU A O 1
ATOM 2312 N N . PHE A 1 320 ? 83.587 51.323 235.295 1.00 55.58 320 PHE A N 1
ATOM 2313 C CA . PHE A 1 320 ? 82.797 52.216 234.659 1.00 59.35 320 PHE A CA 1
ATOM 2314 C C . PHE A 1 320 ? 82.926 52.206 233.133 1.00 58.12 320 PHE A C 1
ATOM 2315 O O . PHE A 1 320 ? 83.609 51.325 232.618 1.00 57.48 320 PHE A O 1
ATOM 2323 N N . ASN A 1 321 ? 82.372 53.161 232.432 1.00 57.51 321 ASN A N 1
ATOM 2324 C CA . ASN A 1 321 ? 82.526 53.161 230.989 1.00 58.96 321 ASN A CA 1
ATOM 2325 C C . ASN A 1 321 ? 82.831 54.520 230.471 1.00 61.87 321 ASN A C 1
ATOM 2326 O O . ASN A 1 321 ? 81.975 55.220 229.942 1.00 60.15 321 ASN A O 1
ATOM 2331 N N . ILE A 1 322 ? 82.728 55.219 230.938 1.00 67.24 322 ILE A N 1
ATOM 2332 C CA . ILE A 1 322 ? 83.005 56.510 230.293 1.00 72.34 322 ILE A CA 1
ATOM 2333 C C . ILE A 1 322 ? 83.148 57.602 231.359 1.00 72.23 322 ILE A C 1
ATOM 2334 O O . ILE A 1 322 ? 82.651 57.368 232.382 1.00 70.96 322 ILE A O 1
ATOM 2339 N N . TYR A 1 323 ? 84.785 58.490 230.961 1.00 74.62 323 TYR A N 1
ATOM 2340 C CA . TYR A 1 323 ? 84.211 59.766 231.359 1.00 78.34 323 TYR A CA 1
ATOM 2341 C C . TYR A 1 323 ? 84.867 61.034 230.841 1.00 75.97 323 TYR A C 1
ATOM 2342 O O . TYR A 1 323 ? 86.088 61.137 230.760 1.00 75.23 323 TYR A O 1
ATOM 2351 N N . SER A 1 324 ? 83.997 62.018 230.616 1.00 73.81 324 SER A N 1
ATOM 2352 C CA . SER A 1 324 ? 84.286 63.365 230.113 1.00 72.24 324 SER A CA 1
ATOM 2353 C C . SER A 1 324 ? 82.944 63.929 229.651 1.00 69.99 324 SER A C 1
ATOM 2354 O O . SER A 1 324 ? 82.813 65.119 229.353 1.00 70.65 324 SER A O 1
ATOM 2357 N N . ASP A 1 325 ? 81.925 63.788 229.671 1.00 66.34 325 ASP A N 1
ATOM 2358 C CA . ASP A 1 325 ? 80.618 63.342 229.159 1.00 62.62 325 ASP A CA 1
ATOM 2359 C C . ASP A 1 325 ? 80.684 63.287 227.638 1.00 59.35 325 ASP A C 1
ATOM 2360 O O . ASP A 1 325 ? 80.082 62.389 226.988 1.00 60.83 325 ASP A O 1
ATOM 2365 N N . ILE A 1 326 ? 81.528 64.163 227.103 1.00 54.54 326 ILE A N 1
ATOM 2366 C CA . ILE A 1 326 ? 81.660 64.232 225.666 1.00 50.77 326 ILE A CA 1
ATOM 2367 C C . ILE A 1 326 ? 82.257 62.985 225.082 1.00 49.03 326 ILE A C 1
ATOM 2368 O O . ILE A 1 326 ? 82.947 63.021 224.063 1.00 47.79 326 ILE A O 1
ATOM 2373 N N . GLU A 1 327 ? 82.005 61.868 225.748 1.00 47.27 327 GLU A N 1
ATOM 2374 C CA . GLU A 1 327 ? 82.467 60.606 225.259 1.00 43.81 327 GLU A CA 1
ATOM 2375 C C . GLU A 1 327 ? 81.400 59.965 224.442 1.00 38.50 327 GLU A C 1
ATOM 2376 O O . GLU A 1 327 ? 81.124 58.785 224.559 1.00 36.77 327 GLU A O 1
ATOM 2382 N N . LYS A 1 328 ? 80.657 60.837 223.776 1.00 33.22 328 LYS A N 1
ATOM 2383 C CA . LYS A 1 328 ? 79.660 60.412 222.836 1.00 28.02 328 LYS A CA 1
ATOM 2384 C C . LYS A 1 328 ? 80.601 60.191 221.641 1.00 28.32 328 LYS A C 1
ATOM 2385 O O . LYS A 1 328 ? 80.478 59.188 220.920 1.00 30.26 328 LYS A O 1
ATOM 2391 N N . SER A 1 329 ? 81.640 61.036 221.530 1.00 26.19 329 SER A N 1
ATOM 2392 C CA . SER A 1 329 ? 82.600 60.893 220.431 1.00 22.84 329 SER A CA 1
ATOM 2393 C C . SER A 1 329 ? 83.415 59.599 220.747 1.00 23.37 329 SER A C 1
ATOM 2394 O O . SER A 1 329 ? 84.470 59.361 220.163 1.00 25.67 329 SER A O 1
ATOM 2397 N N . GLN A 1 330 ? 82.903 58.759 221.653 1.00 22.20 330 GLN A N 1
ATOM 2398 C CA . GLN A 1 330 ? 83.548 57.499 221.988 1.00 23.67 330 GLN A CA 1
ATOM 2399 C C . GLN A 1 330 ? 82.955 56.427 221.077 1.00 23.71 330 GLN A C 1
ATOM 2400 O O . GLN A 1 330 ? 81.851 56.593 220.561 1.00 23.60 330 GLN A O 1
ATOM 2406 N N . VAL A 1 331 ? 83.714 55.355 220.863 1.00 23.60 331 VAL A N 1
ATOM 2407 C CA . VAL A 1 331 ? 83.300 54.239 220.006 1.00 23.93 331 VAL A CA 1
ATOM 2408 C C . VAL A 1 331 ? 82.023 53.535 220.394 1.00 21.61 331 VAL A C 1
ATOM 2409 O O . VAL A 1 331 ? 81.626 53.526 221.561 1.00 22.11 331 VAL A O 1
ATOM 2413 N N . LEU A 1 332 ? 81.506 52.800 219.413 1.00 18.37 332 LEU A N 1
ATOM 2414 C CA . LEU A 1 332 ? 80.264 52.055 219.524 1.00 14.52 332 LEU A CA 1
ATOM 2415 C C . LEU A 1 332 ? 80.336 50.626 219.984 1.00 14.37 332 LEU A C 1
ATOM 2416 O O . LEU A 1 332 ? 80.014 50.333 221.116 1.00 12.79 332 LEU A O 1
ATOM 2421 N N . HIS A 1 333 ? 80.696 49.705 219.110 1.00 16.58 333 HIS A N 1
ATOM 2422 C CA . HIS A 1 333 ? 80.721 48.343 219.591 1.00 20.23 333 HIS A CA 1
ATOM 2423 C C . HIS A 1 333 ? 81.880 48.004 220.486 1.00 22.20 333 HIS A C 1
ATOM 2424 O O . HIS A 1 333 ? 83.007 47.820 220.029 1.00 24.49 333 HIS A O 1
ATOM 2431 N N . LYS A 1 334 ? 81.549 47.761 221.745 1.00 23.56 334 LYS A N 1
ATOM 2432 C CA . LYS A 1 334 ? 82.532 47.435 222.756 1.00 24.88 334 LYS A CA 1
ATOM 2433 C C . LYS A 1 334 ? 82.546 45.951 223.141 1.00 23.57 334 LYS A C 1
ATOM 2434 O O . LYS A 1 334 ? 82.715 45.614 224.308 1.00 23.88 334 LYS A O 1
ATOM 2440 N N . GLY A 1 335 ? 82.423 45.084 222.133 1.00 22.41 335 GLY A N 1
ATOM 2441 C CA . GLY A 1 335 ? 82.432 43.643 222.319 1.00 19.84 335 GLY A CA 1
ATOM 2442 C C . GLY A 1 335 ? 83.664 43.098 223.020 1.00 21.63 335 GLY A C 1
ATOM 2443 O O . GLY A 1 335 ? 83.481 42.140 223.761 1.00 20.49 335 GLY A O 1
ATOM 2444 N N . PRO A 1 336 ? 84.915 43.653 222.831 1.00 24.27 336 PRO A N 1
ATOM 2445 C CA . PRO A 1 336 ? 86.141 43.147 223.499 1.00 23.74 336 PRO A CA 1
ATOM 2446 C C . PRO A 1 336 ? 86.433 43.574 224.938 1.00 23.61 336 PRO A C 1
ATOM 2447 O O . PRO A 1 336 ? 87.415 43.114 225.519 1.00 24.54 336 PRO A O 1
ATOM 2451 N N . TRP A 1 337 ? 85.641 44.460 225.518 1.00 23.92 337 TRP A N 1
ATOM 2452 C CA . TRP A 1 337 ? 85.923 44.790 226.898 1.00 27.45 337 TRP A CA 1
ATOM 2453 C C . TRP A 1 337 ? 84.772 44.819 227.905 1.00 30.64 337 TRP A C 1
ATOM 2454 O O . TRP A 1 337 ? 85.020 44.616 229.107 1.00 32.88 337 TRP A O 1
ATOM 2465 N N . GLY A 1 338 ? 83.538 45.048 227.443 1.00 31.71 338 GLY A N 1
ATOM 2466 C CA . GLY A 1 338 ? 82.406 45.043 228.357 1.00 32.71 338 GLY A CA 1
ATOM 2467 C C . GLY A 1 338 ? 81.793 43.647 228.602 1.00 35.03 338 GLY A C 1
ATOM 2468 O O . GLY A 1 338 ? 80.813 43.319 227.939 1.00 35.33 338 GLY A O 1
ATOM 2469 N N . HIS A 1 339 ? 82.357 42.796 229.483 1.00 36.21 339 HIS A N 1
ATOM 2470 C CA . HIS A 1 339 ? 81.746 41.468 229.765 1.00 36.01 339 HIS A CA 1
ATOM 2471 C C . HIS A 1 339 ? 80.532 41.681 230.645 1.00 33.25 339 HIS A C 1
ATOM 2472 O O . HIS A 1 339 ? 80.623 42.352 231.666 1.00 33.28 339 HIS A O 1
ATOM 2479 N N . GLU A 1 340 ? 79.358 41.307 230.156 1.00 30.47 340 GLU A N 1
ATOM 2480 C CA . GLU A 1 340 ? 78.172 41.524 230.965 1.00 29.86 340 GLU A CA 1
ATOM 2481 C C . GLU A 1 340 ? 78.070 40.312 231.849 1.00 29.94 340 GLU A C 1
ATOM 2482 O O . GLU A 1 340 ? 78.261 39.199 231.358 1.00 28.99 340 GLU A O 1
ATOM 2488 N N . ASN A 1 341 ? 77.933 40.548 233.158 1.00 31.43 341 ASN A N 1
ATOM 2489 C CA . ASN A 1 341 ? 77.827 39.491 234.174 1.00 34.34 341 ASN A CA 1
ATOM 2490 C C . ASN A 1 341 ? 79.007 38.529 234.157 1.00 33.83 341 ASN A C 1
ATOM 2491 O O . ASN A 1 341 ? 79.859 38.634 233.291 1.00 34.02 341 ASN A O 1
ATOM 2496 N N . PRO A 1 342 ? 79.090 37.593 235.126 1.00 33.89 342 PRO A N 1
ATOM 2497 C CA . PRO A 1 342 ? 80.205 36.632 235.147 1.00 37.51 342 PRO A CA 1
ATOM 2498 C C . PRO A 1 342 ? 80.704 35.805 233.881 1.00 41.53 342 PRO A C 1
ATOM 2499 O O . PRO A 1 342 ? 81.453 34.833 234.088 1.00 42.44 342 PRO A O 1
ATOM 2503 N N . GLN A 1 343 ? 80.359 36.172 232.617 1.00 45.04 343 GLN A N 1
ATOM 2504 C CA . GLN A 1 343 ? 80.810 35.406 231.383 1.00 46.64 343 GLN A CA 1
ATOM 2505 C C . GLN A 1 343 ? 81.722 35.941 230.211 1.00 46.17 343 GLN A C 1
ATOM 2506 O O . GLN A 1 343 ? 82.833 36.415 230.489 1.00 47.04 343 GLN A O 1
ATOM 2512 N N . ILE A 1 344 ? 81.289 35.860 228.928 1.00 43.50 344 ILE A N 1
ATOM 2513 C CA . ILE A 1 344 ? 82.195 36.228 227.790 1.00 41.74 344 ILE A CA 1
ATOM 2514 C C . ILE A 1 344 ? 81.737 36.383 226.296 1.00 38.59 344 ILE A C 1
ATOM 2515 O O . ILE A 1 344 ? 80.592 36.103 225.980 1.00 39.71 344 ILE A O 1
ATOM 2520 N N . GLN A 1 345 ? 82.675 36.728 225.389 1.00 34.65 345 GLN A N 1
ATOM 2521 C CA . GLN A 1 345 ? 82.438 36.899 223.927 1.00 31.90 345 GLN A CA 1
ATOM 2522 C C . GLN A 1 345 ? 83.589 37.635 223.174 1.00 28.02 345 GLN A C 1
ATOM 2523 O O . GLN A 1 345 ? 84.713 37.653 223.688 1.00 30.09 345 GLN A O 1
ATOM 2529 N N . PRO A 1 346 ? 83.386 38.058 221.881 1.00 21.93 346 PRO A N 1
ATOM 2530 C CA . PRO A 1 346 ? 84.335 38.790 220.970 1.00 16.23 346 PRO A CA 1
ATOM 2531 C C . PRO A 1 346 ? 83.743 40.003 220.112 1.00 11.42 346 PRO A C 1
ATOM 2532 O O . PRO A 1 346 ? 83.131 40.916 220.704 1.00 8.68 346 PRO A O 1
ATOM 2536 N N . SER A 1 347 ? 83.402 40.672 219.159 1.00 8.58 347 SER A N 1
ATOM 2537 C CA . SER A 1 347 ? 83.535 41.036 217.741 1.00 9.20 347 SER A CA 1
ATOM 2538 C C . SER A 1 347 ? 83.344 42.545 217.569 1.00 8.55 347 SER A C 1
ATOM 2539 O O . SER A 1 347 ? 82.595 43.366 218.017 1.00 6.84 347 SER A O 1
ATOM 2542 N N . VAL A 1 348 ? 84.029 42.874 216.156 1.00 8.89 348 VAL A N 1
ATOM 2543 C CA . VAL A 1 348 ? 84.368 44.240 215.715 1.00 11.00 348 VAL A CA 1
ATOM 2544 C C . VAL A 1 348 ? 83.234 44.783 214.810 1.00 13.75 348 VAL A C 1
ATOM 2545 O O . VAL A 1 348 ? 82.616 44.027 214.068 1.00 15.47 348 VAL A O 1
ATOM 2549 N N . HIS A 1 349 ? 82.922 46.075 214.943 1.00 16.65 349 HIS A N 1
ATOM 2550 C CA . HIS A 1 349 ? 81.880 46.772 214.159 1.00 16.08 349 HIS A CA 1
ATOM 2551 C C . HIS A 1 349 ? 82.391 46.706 212.733 1.00 14.31 349 HIS A C 1
ATOM 2552 O O . HIS A 1 349 ? 83.563 46.928 212.514 1.00 17.11 349 HIS A O 1
ATOM 2559 N N . ILE A 1 350 ? 81.566 46.410 211.753 1.00 10.40 350 ILE A N 1
ATOM 2560 C CA . ILE A 1 350 ? 82.144 46.367 210.407 1.00 10.39 350 ILE A CA 1
ATOM 2561 C C . ILE A 1 350 ? 82.546 47.754 210.036 1.00 7.47 350 ILE A C 1
ATOM 2562 O O . ILE A 1 350 ? 82.244 48.653 210.811 1.00 9.46 350 ILE A O 1
ATOM 2567 N N . GLY A 1 351 ? 83.193 47.977 208.893 1.00 3.78 351 GLY A N 1
ATOM 2568 C CA . GLY A 1 351 ? 83.519 49.355 208.520 1.00 5.56 351 GLY A CA 1
ATOM 2569 C C . GLY A 1 351 ? 83.020 49.696 207.123 1.00 4.34 351 GLY A C 1
ATOM 2570 O O . GLY A 1 351 ? 82.888 48.795 206.334 1.00 5.40 351 GLY A O 1
ATOM 2571 N N . ILE A 1 352 ? 82.758 50.958 206.788 1.00 4.53 352 ILE A N 1
ATOM 2572 C CA . ILE A 1 352 ? 82.256 51.279 205.440 1.00 6.24 352 ILE A CA 1
ATOM 2573 C C . ILE A 1 352 ? 82.774 52.536 204.688 1.00 6.88 352 ILE A C 1
ATOM 2574 O O . ILE A 1 352 ? 82.754 53.670 205.217 1.00 5.80 352 ILE A O 1
ATOM 2579 N N . GLN A 1 353 ? 83.140 52.337 203.417 1.00 7.98 353 GLN A N 1
ATOM 2580 C CA . GLN A 1 353 ? 83.679 53.410 202.561 1.00 10.65 353 GLN A CA 1
ATOM 2581 C C . GLN A 1 353 ? 82.967 53.699 201.212 1.00 11.76 353 GLN A C 1
ATOM 2582 O O . GLN A 1 353 ? 82.695 52.760 200.451 1.00 13.38 353 GLN A O 1
ATOM 2588 N N . ALA A 1 354 ? 82.773 54.986 200.886 1.00 9.98 354 ALA A N 1
ATOM 2589 C CA . ALA A 1 354 ? 82.100 55.438 199.669 1.00 9.13 354 ALA A CA 1
ATOM 2590 C C . ALA A 1 354 ? 83.069 56.393 198.980 1.00 12.23 354 ALA A C 1
ATOM 2591 O O . ALA A 1 354 ? 83.782 57.043 199.709 1.00 12.90 354 ALA A O 1
ATOM 2593 N N . VAL A 1 355 ? 83.108 56.468 197.622 1.00 18.03 355 VAL A N 1
ATOM 2594 C CA . VAL A 1 355 ? 84.022 57.377 196.804 1.00 23.04 355 VAL A CA 1
ATOM 2595 C C . VAL A 1 355 ? 84.167 57.198 195.262 1.00 22.24 355 VAL A C 1
ATOM 2596 O O . VAL A 1 355 ? 83.596 56.269 194.691 1.00 21.58 355 VAL A O 1
ATOM 2600 N N . PRO A 1 356 ? 84.949 58.102 194.583 1.00 21.75 356 PRO A N 1
ATOM 2601 C CA . PRO A 1 356 ? 85.202 58.050 193.136 1.00 21.49 356 PRO A CA 1
ATOM 2602 C C . PRO A 1 356 ? 86.726 57.994 192.864 1.00 21.62 356 PRO A C 1
ATOM 2603 O O . PRO A 1 356 ? 87.471 58.803 193.404 1.00 19.70 356 PRO A O 1
ATOM 2607 N N . ALA A 1 357 ? 87.184 57.012 192.067 1.00 25.06 357 ALA A N 1
ATOM 2608 C CA . ALA A 1 357 ? 88.626 56.851 191.694 1.00 27.21 357 ALA A CA 1
ATOM 2609 C C . ALA A 1 357 ? 88.959 58.149 191.010 1.00 28.04 357 ALA A C 1
ATOM 2610 O O . ALA A 1 357 ? 88.145 58.663 190.220 1.00 29.05 357 ALA A O 1
ATOM 2612 N N . LEU A 1 358 ? 90.145 58.681 191.252 1.00 27.99 358 LEU A N 1
ATOM 2613 C CA . LEU A 1 358 ? 90.390 59.938 190.628 1.00 29.20 358 LEU A CA 1
ATOM 2614 C C . LEU A 1 358 ? 90.517 60.098 189.110 1.00 27.36 358 LEU A C 1
ATOM 2615 O O . LEU A 1 358 ? 91.267 59.404 188.433 1.00 28.10 358 LEU A O 1
ATOM 2620 N N . THR A 1 359 ? 89.755 61.063 188.610 1.00 24.04 359 THR A N 1
ATOM 2621 C CA . THR A 1 359 ? 89.738 61.441 187.223 1.00 22.22 359 THR A CA 1
ATOM 2622 C C . THR A 1 359 ? 91.123 61.868 186.786 1.00 19.46 359 THR A C 1
ATOM 2623 O O . THR A 1 359 ? 91.706 62.820 187.295 1.00 19.27 359 THR A O 1
ATOM 2627 N N . THR A 1 360 ? 91.607 61.189 185.780 1.00 16.74 360 THR A N 1
ATOM 2628 C CA . THR A 1 360 ? 92.911 61.430 185.222 1.00 17.31 360 THR A CA 1
ATOM 2629 C C . THR A 1 360 ? 92.950 62.626 184.282 1.00 18.09 360 THR A C 1
ATOM 2630 O O . THR A 1 360 ? 92.042 62.783 183.479 1.00 19.86 360 THR A O 1
ATOM 2634 N N . GLY A 1 361 ? 93.985 63.463 184.340 1.00 17.70 361 GLY A N 1
ATOM 2635 C CA . GLY A 1 361 ? 94.022 64.615 183.439 1.00 18.15 361 GLY A CA 1
ATOM 2636 C C . GLY A 1 361 ? 94.123 64.108 182.008 1.00 18.12 361 GLY A C 1
ATOM 2637 O O . GLY A 1 361 ? 94.529 62.958 181.850 1.00 18.15 361 GLY A O 1
ATOM 2638 N N . ALA A 1 362 ? 93.763 64.893 180.982 1.00 17.25 362 ALA A N 1
ATOM 2639 C CA . ALA A 1 362 ? 93.885 64.403 179.589 1.00 19.62 362 ALA A CA 1
ATOM 2640 C C . ALA A 1 362 ? 95.335 64.424 179.043 1.00 22.28 362 ALA A C 1
ATOM 2641 O O . ALA A 1 362 ? 95.545 64.378 177.816 1.00 23.77 362 ALA A O 1
ATOM 2643 N N . LEU A 1 363 ? 96.309 64.527 179.960 1.00 23.46 363 LEU A N 1
ATOM 2644 C CA . LEU A 1 363 ? 97.747 64.533 179.666 1.00 24.47 363 LEU A CA 1
ATOM 2645 C C . LEU A 1 363 ? 98.055 63.872 178.344 1.00 23.99 363 LEU A C 1
ATOM 2646 O O . LEU A 1 363 ? 98.258 62.679 178.264 1.00 21.82 363 LEU A O 1
ATOM 2651 N N . LEU A 1 364 ? 98.055 64.662 177.299 1.00 24.86 364 LEU A N 1
ATOM 2652 C CA . LEU A 1 364 ? 98.302 64.161 175.970 1.00 30.48 364 LEU A CA 1
ATOM 2653 C C . LEU A 1 364 ? 99.616 63.436 175.764 1.00 34.63 364 LEU A C 1
ATOM 2654 O O . LEU A 1 364 ? 100.406 63.250 176.685 1.00 35.54 364 LEU A O 1
ATOM 2659 N N . ILE A 1 365 ? 99.862 63.177 174.483 1.00 39.84 365 ILE A N 1
ATOM 2660 C CA . ILE A 1 365 ? 101.063 62.570 173.932 1.00 45.98 365 ILE A CA 1
ATOM 2661 C C . ILE A 1 365 ? 101.973 61.856 174.908 1.00 48.31 365 ILE A C 1
ATOM 2662 O O . ILE A 1 365 ? 101.873 60.664 175.165 1.00 46.22 365 ILE A O 1
ATOM 2667 N N . ASN A 1 366 ? 102.859 62.697 175.436 1.00 54.87 366 ASN A N 1
ATOM 2668 C CA . ASN A 1 366 ? 103.961 62.391 176.316 1.00 61.49 366 ASN A CA 1
ATOM 2669 C C . ASN A 1 366 ? 103.590 61.983 177.718 1.00 64.28 366 ASN A C 1
ATOM 2670 O O . ASN A 1 366 ? 103.691 62.773 178.680 1.00 64.89 366 ASN A O 1
ATOM 2675 N N . SER A 1 367 ? 103.028 61.529 178.167 1.00 66.90 367 SER A N 1
ATOM 2676 C CA . SER A 1 367 ? 102.668 60.932 179.429 1.00 68.06 367 SER A CA 1
ATOM 2677 C C . SER A 1 367 ? 102.928 59.572 179.234 1.00 69.75 367 SER A C 1
ATOM 2678 O O . SER A 1 367 ? 102.285 58.862 178.493 1.00 68.82 367 SER A O 1
ATOM 2681 N N . SER A 1 368 ? 103.947 59.194 179.775 1.00 72.28 368 SER A N 1
ATOM 2682 C CA . SER A 1 368 ? 104.046 57.841 179.772 1.00 74.65 368 SER A CA 1
ATOM 2683 C C . SER A 1 368 ? 104.251 57.538 181.272 1.00 74.27 368 SER A C 1
ATOM 2684 O O . SER A 1 368 ? 104.455 56.417 181.682 1.00 74.33 368 SER A O 1
ATOM 2687 N N . PRO A 1 369 ? 104.384 58.507 182.235 1.00 73.22 369 PRO A N 1
ATOM 2688 C CA . PRO A 1 369 ? 103.951 58.323 183.699 1.00 70.83 369 PRO A CA 1
ATOM 2689 C C . PRO A 1 369 ? 102.471 58.849 183.925 1.00 68.33 369 PRO A C 1
ATOM 2690 O O . PRO A 1 369 ? 102.023 59.843 183.256 1.00 68.25 369 PRO A O 1
ATOM 2694 N N . LEU A 1 370 ? 101.666 58.330 184.866 1.00 64.34 370 LEU A N 1
ATOM 2695 C CA . LEU A 1 370 ? 100.296 58.886 185.047 1.00 60.39 370 LEU A CA 1
ATOM 2696 C C . LEU A 1 370 ? 100.147 59.513 186.348 1.00 58.21 370 LEU A C 1
ATOM 2697 O O . LEU A 1 370 ? 99.832 58.894 187.374 1.00 59.73 370 LEU A O 1
ATOM 2702 N N . ASN A 1 371 ? 100.326 60.705 186.314 1.00 54.50 371 ASN A N 1
ATOM 2703 C CA . ASN A 1 371 ? 100.358 61.281 187.502 1.00 50.04 371 ASN A CA 1
ATOM 2704 C C . ASN A 1 371 ? 99.656 62.619 187.528 1.00 44.19 371 ASN A C 1
ATOM 2705 O O . ASN A 1 371 ? 99.851 63.392 188.457 1.00 43.46 371 ASN A O 1
ATOM 2710 N N . SER A 1 372 ? 98.923 62.956 186.483 1.00 38.35 372 SER A N 1
ATOM 2711 C CA . SER A 1 372 ? 98.234 64.231 186.520 1.00 33.18 372 SER A CA 1
ATOM 2712 C C . SER A 1 372 ? 96.762 63.980 186.845 1.00 30.43 372 SER A C 1
ATOM 2713 O O . SER A 1 372 ? 96.077 63.213 186.163 1.00 31.87 372 SER A O 1
ATOM 2716 N N . TRP A 1 373 ? 96.285 64.642 187.892 1.00 24.76 373 TRP A N 1
ATOM 2717 C CA . TRP A 1 373 ? 94.944 64.409 188.381 1.00 20.03 373 TRP A CA 1
ATOM 2718 C C . TRP A 1 373 ? 93.955 65.531 188.503 1.00 18.65 373 TRP A C 1
ATOM 2719 O O . TRP A 1 373 ? 94.134 66.439 189.323 1.00 18.09 373 TRP A O 1
ATOM 2730 N N . THR A 1 374 ? 92.833 65.371 187.809 1.00 17.04 374 THR A N 1
ATOM 2731 C CA . THR A 1 374 ? 91.764 66.349 187.821 1.00 15.28 374 THR A CA 1
ATOM 2732 C C . THR A 1 374 ? 90.957 66.335 189.076 1.00 15.08 374 THR A C 1
ATOM 2733 O O . THR A 1 374 ? 90.327 65.343 189.438 1.00 12.87 374 THR A O 1
ATOM 2737 N N . ASP A 1 375 ? 90.895 67.513 189.664 1.00 17.63 375 ASP A N 1
ATOM 2738 C CA . ASP A 1 375 ? 90.174 67.754 190.890 1.00 20.36 375 ASP A CA 1
ATOM 2739 C C . ASP A 1 375 ? 88.743 67.367 190.619 1.00 19.94 375 ASP A C 1
ATOM 2740 O O . ASP A 1 375 ? 88.196 67.669 189.560 1.00 19.04 375 ASP A O 1
ATOM 2745 N N . SER A 1 376 ? 88.161 66.637 191.550 1.00 20.38 376 SER A N 1
ATOM 2746 C CA . SER A 1 376 ? 86.784 66.210 191.430 1.00 21.77 376 SER A CA 1
ATOM 2747 C C . SER A 1 376 ? 86.260 65.889 192.823 1.00 21.94 376 SER A C 1
ATOM 2748 O O . SER A 1 376 ? 86.946 65.239 193.626 1.00 20.92 376 SER A O 1
ATOM 2751 N N . MET A 1 377 ? 85.023 66.301 193.071 1.00 21.42 377 MET A N 1
ATOM 2752 C CA . MET A 1 377 ? 84.380 66.139 194.363 1.00 21.26 377 MET A CA 1
ATOM 2753 C C . MET A 1 377 ? 83.007 65.442 194.250 1.00 20.45 377 MET A C 1
ATOM 2754 O O . MET A 1 377 ? 82.181 65.852 193.434 1.00 21.22 377 MET A O 1
ATOM 2759 N N . GLY A 1 378 ? 82.792 64.374 195.032 1.00 19.03 378 GLY A N 1
ATOM 2760 C CA . GLY A 1 378 ? 81.529 63.642 195.042 1.00 16.12 378 GLY A CA 1
ATOM 2761 C C . GLY A 1 378 ? 80.613 63.995 196.207 1.00 15.64 378 GLY A C 1
ATOM 2762 O O . GLY A 1 378 ? 81.072 64.098 197.347 1.00 16.77 378 GLY A O 1
ATOM 2763 N N . TYR A 1 379 ? 79.343 64.277 195.923 1.00 14.39 379 TYR A N 1
ATOM 2764 C CA . TYR A 1 379 ? 78.333 64.599 196.942 1.00 14.62 379 TYR A CA 1
ATOM 2765 C C . TYR A 1 379 ? 77.528 63.347 197.215 1.00 14.06 379 TYR A C 1
ATOM 2766 O O . TYR A 1 379 ? 76.599 62.996 196.478 1.00 13.79 379 TYR A O 1
ATOM 2775 N N . ILE A 1 380 ? 77.894 62.669 198.290 1.00 14.29 380 ILE A N 1
ATOM 2776 C CA . ILE A 1 380 ? 77.234 61.450 198.680 1.00 11.64 380 ILE A CA 1
ATOM 2777 C C . ILE A 1 380 ? 76.214 61.823 199.779 1.00 11.08 380 ILE A C 1
ATOM 2778 O O . ILE A 1 380 ? 76.467 62.670 200.641 1.00 8.85 380 ILE A O 1
ATOM 2783 N N . ASP A 1 381 ? 74.992 61.354 199.578 1.00 11.46 381 ASP A N 1
ATOM 2784 C CA . ASP A 1 381 ? 73.860 61.596 200.474 1.00 13.12 381 ASP A CA 1
ATOM 2785 C C . ASP A 1 381 ? 73.703 60.379 201.416 1.00 13.18 381 ASP A C 1
ATOM 2786 O O . ASP A 1 381 ? 73.336 59.289 200.990 1.00 15.35 381 ASP A O 1
ATOM 2791 N N . VAL A 1 382 ? 73.928 60.596 202.704 1.00 11.24 382 VAL A N 1
ATOM 2792 C CA . VAL A 1 382 ? 73.917 59.544 203.701 1.00 8.56 382 VAL A CA 1
ATOM 2793 C C . VAL A 1 382 ? 72.894 59.706 204.797 1.00 11.04 382 VAL A C 1
ATOM 2794 O O . VAL A 1 382 ? 72.887 60.748 205.439 1.00 14.00 382 VAL A O 1
ATOM 2798 N N . MET A 1 383 ? 72.070 58.691 205.062 1.00 12.25 383 MET A N 1
ATOM 2799 C CA . MET A 1 383 ? 71.137 58.798 206.197 1.00 13.40 383 MET A CA 1
ATOM 2800 C C . MET A 1 383 ? 71.503 57.801 207.276 1.00 13.90 383 MET A C 1
ATOM 2801 O O . MET A 1 383 ? 71.638 56.595 207.023 1.00 12.59 383 MET A O 1
ATOM 2806 N N . SER A 1 384 ? 71.593 58.289 208.496 1.00 15.33 384 SER A N 1
ATOM 2807 C CA . SER A 1 384 ? 71.933 57.422 209.578 1.00 17.44 384 SER A CA 1
ATOM 2808 C C . SER A 1 384 ? 70.847 57.399 210.598 1.00 15.97 384 SER A C 1
ATOM 2809 O O . SER A 1 384 ? 70.278 58.436 210.943 1.00 12.69 384 SER A O 1
ATOM 2812 N N . SER A 1 385 ? 70.754 56.240 211.232 1.00 15.41 385 SER A N 1
ATOM 2813 C CA . SER A 1 385 ? 69.726 55.949 212.189 1.00 14.49 385 SER A CA 1
ATOM 2814 C C . SER A 1 385 ? 70.217 54.911 213.147 1.00 13.47 385 SER A C 1
ATOM 2815 O O . SER A 1 385 ? 71.212 54.233 212.856 1.00 14.43 385 SER A O 1
ATOM 2818 N N . CYS A 1 386 ? 69.500 54.769 214.259 1.00 12.61 386 CYS A N 1
ATOM 2819 C CA . CYS A 1 386 ? 69.783 53.770 215.282 1.00 12.51 386 CYS A CA 1
ATOM 2820 C C . CYS A 1 386 ? 68.615 53.728 216.260 1.00 9.62 386 CYS A C 1
ATOM 2821 O O . CYS A 1 386 ? 67.733 54.592 216.254 1.00 8.98 386 CYS A O 1
ATOM 2824 N N . THR A 1 387 ? 68.647 52.727 217.115 1.00 8.17 387 THR A N 1
ATOM 2825 C CA . THR A 1 387 ? 67.603 52.568 218.084 1.00 9.75 387 THR A CA 1
ATOM 2826 C C . THR A 1 387 ? 67.993 53.017 219.456 1.00 12.43 387 THR A C 1
ATOM 2827 O O . THR A 1 387 ? 67.539 54.076 219.888 1.00 17.21 387 THR A O 1
ATOM 2831 N N . VAL A 1 388 ? 68.664 53.021 220.207 1.00 10.64 388 VAL A N 1
ATOM 2832 C CA . VAL A 1 388 ? 69.146 52.606 221.532 1.00 8.96 388 VAL A CA 1
ATOM 2833 C C . VAL A 1 388 ? 68.014 52.742 222.562 1.00 8.74 388 VAL A C 1
ATOM 2834 O O . VAL A 1 388 ? 67.362 53.812 222.616 1.00 6.92 388 VAL A O 1
ATOM 2838 N N . MET A 1 389 ? 68.025 51.884 223.603 1.00 9.93 389 MET A N 1
ATOM 2839 C CA . MET A 1 389 ? 66.868 51.757 224.484 1.00 13.32 389 MET A CA 1
ATOM 2840 C C . MET A 1 389 ? 67.316 51.289 225.849 1.00 13.22 389 MET A C 1
ATOM 2841 O O . MET A 1 389 ? 68.515 51.160 226.062 1.00 13.37 389 MET A O 1
ATOM 2846 N N . GLU A 1 390 ? 66.381 51.097 226.782 1.00 14.31 390 GLU A N 1
ATOM 2847 C CA . GLU A 1 390 ? 66.705 50.615 228.131 1.00 18.92 390 GLU A CA 1
ATOM 2848 C C . GLU A 1 390 ? 65.567 50.639 229.162 1.00 19.64 390 GLU A C 1
ATOM 2849 O O . GLU A 1 390 ? 64.478 51.157 228.896 1.00 20.51 390 GLU A O 1
ATOM 2855 N N . ALA A 1 391 ? 65.889 50.185 230.372 1.00 19.27 391 ALA A N 1
ATOM 2856 C CA . ALA A 1 391 ? 64.936 50.125 231.469 1.00 18.74 391 ALA A CA 1
ATOM 2857 C C . ALA A 1 391 ? 65.473 50.983 232.603 1.00 18.80 391 ALA A C 1
ATOM 2858 O O . ALA A 1 391 ? 66.557 51.564 232.474 1.00 20.16 391 ALA A O 1
ATOM 2860 N N . GLN A 1 392 ? 64.676 51.154 233.659 1.00 18.18 392 GLN A N 1
ATOM 2861 C CA . GLN A 1 392 ? 65.110 51.892 234.852 1.00 18.50 392 GLN A CA 1
ATOM 2862 C C . GLN A 1 392 ? 64.318 51.209 235.941 1.00 16.40 392 GLN A C 1
ATOM 2863 O O . GLN A 1 392 ? 63.245 51.689 236.304 1.00 18.64 392 GLN A O 1
ATOM 2869 N N . PRO A 1 393 ? 64.778 50.023 236.402 1.00 12.20 393 PRO A N 1
ATOM 2870 C CA . PRO A 1 393 ? 64.122 49.232 237.443 1.00 11.07 393 PRO A CA 1
ATOM 2871 C C . PRO A 1 393 ? 64.705 49.428 238.794 1.00 10.68 393 PRO A C 1
ATOM 2872 O O . PRO A 1 393 ? 65.829 49.858 238.937 1.00 11.47 393 PRO A O 1
ATOM 2876 N N . THR A 1 394 ? 63.993 48.964 239.791 1.00 11.69 394 THR A N 1
ATOM 2877 C CA . THR A 1 394 ? 64.509 49.067 241.118 1.00 16.61 394 THR A CA 1
ATOM 2878 C C . THR A 1 394 ? 63.877 47.998 241.933 1.00 18.28 394 THR A C 1
ATOM 2879 O O . THR A 1 394 ? 62.663 47.855 241.985 1.00 15.46 394 THR A O 1
ATOM 2883 N N . HIS A 1 395 ? 64.710 47.221 242.581 1.00 23.96 395 HIS A N 1
ATOM 2884 C CA . HIS A 1 395 ? 64.152 46.167 243.362 1.00 30.69 395 HIS A CA 1
ATOM 2885 C C . HIS A 1 395 ? 64.191 46.302 244.859 1.00 27.85 395 HIS A C 1
ATOM 2886 O O . HIS A 1 395 ? 63.766 45.397 245.591 1.00 28.30 395 HIS A O 1
ATOM 2893 N N . PHE A 1 396 ? 64.685 47.442 245.315 1.00 23.33 396 PHE A N 1
ATOM 2894 C CA . PHE A 1 396 ? 64.721 47.674 246.734 1.00 19.90 396 PHE A CA 1
ATOM 2895 C C . PHE A 1 396 ? 63.913 48.899 247.051 1.00 17.58 396 PHE A C 1
ATOM 2896 O O . PHE A 1 396 ? 64.112 49.944 246.482 1.00 16.26 396 PHE A O 1
ATOM 2904 N N . PRO A 1 397 ? 62.965 48.753 247.970 1.00 16.85 397 PRO A N 1
ATOM 2905 C CA . PRO A 1 397 ? 61.983 49.690 248.513 1.00 16.66 397 PRO A CA 1
ATOM 2906 C C . PRO A 1 397 ? 62.466 51.088 248.807 1.00 16.91 397 PRO A C 1
ATOM 2907 O O . PRO A 1 397 ? 61.731 52.064 248.622 1.00 16.73 397 PRO A O 1
ATOM 2911 N N . PHE A 1 398 ? 63.698 51.195 249.271 1.00 16.94 398 PHE A N 1
ATOM 2912 C CA . PHE A 1 398 ? 64.207 52.494 249.629 1.00 18.77 398 PHE A CA 1
ATOM 2913 C C . PHE A 1 398 ? 65.509 52.757 248.908 1.00 20.44 398 PHE A C 1
ATOM 2914 O O . PHE A 1 398 ? 66.220 53.711 249.227 1.00 23.40 398 PHE A O 1
ATOM 2922 N N . SER A 1 399 ? 65.857 51.897 247.963 1.00 20.96 399 SER A N 1
ATOM 2923 C CA . SER A 1 399 ? 67.112 52.090 247.256 1.00 21.09 399 SER A CA 1
ATOM 2924 C C . SER A 1 399 ? 66.995 53.323 246.445 1.00 18.10 399 SER A C 1
ATOM 2925 O O . SER A 1 399 ? 65.961 53.593 245.832 1.00 16.55 399 SER A O 1
ATOM 2928 N N . THR A 1 400 ? 68.034 54.114 246.440 1.00 15.58 400 THR A N 1
ATOM 2929 C CA . THR A 1 400 ? 67.915 55.236 245.581 1.00 16.44 400 THR A CA 1
ATOM 2930 C C . THR A 1 400 ? 68.227 54.652 244.240 1.00 14.13 400 THR A C 1
ATOM 2931 O O . THR A 1 400 ? 68.772 53.567 244.154 1.00 13.83 400 THR A O 1
ATOM 2935 N N . GLU A 1 401 ? 68.848 54.519 243.544 1.00 12.77 401 GLU A N 1
ATOM 2936 C CA . GLU A 1 401 ? 69.192 54.714 242.128 1.00 12.95 401 GLU A CA 1
ATOM 2937 C C . GLU A 1 401 ? 68.445 53.696 241.261 1.00 9.61 401 GLU A C 1
ATOM 2938 O O . GLU A 1 401 ? 67.367 53.177 241.701 1.00 8.82 401 GLU A O 1
ATOM 2944 N N . ALA A 1 402 ? 68.196 53.558 239.925 1.00 3.55 402 ALA A N 1
ATOM 2945 C CA . ALA A 1 402 ? 68.110 52.333 239.211 1.00 2.00 402 ALA A CA 1
ATOM 2946 C C . ALA A 1 402 ? 68.986 51.273 239.798 1.00 2.00 402 ALA A C 1
ATOM 2947 O O . ALA A 1 402 ? 70.046 51.569 240.284 1.00 2.00 402 ALA A O 1
ATOM 2949 N N . ASN A 1 403 ? 68.558 50.020 239.718 1.00 4.07 403 ASN A N 1
ATOM 2950 C CA . ASN A 1 403 ? 69.329 48.929 240.277 1.00 7.32 403 ASN A CA 1
ATOM 2951 C C . ASN A 1 403 ? 68.913 47.518 239.827 1.00 10.25 403 ASN A C 1
ATOM 2952 O O . ASN A 1 403 ? 67.717 47.195 239.684 1.00 11.02 403 ASN A O 1
ATOM 2957 N N . THR A 1 404 ? 69.914 46.661 239.664 1.00 12.70 404 THR A N 1
ATOM 2958 C CA . THR A 1 404 ? 69.688 45.281 239.270 1.00 14.84 404 THR A CA 1
ATOM 2959 C C . THR A 1 404 ? 70.254 44.230 240.178 1.00 15.99 404 THR A C 1
ATOM 2960 O O . THR A 1 404 ? 69.830 44.151 241.334 1.00 19.29 404 THR A O 1
ATOM 2964 N N . ASN A 1 405 ? 71.254 43.479 239.690 1.00 15.71 405 ASN A N 1
ATOM 2965 C CA . ASN A 1 405 ? 71.837 42.342 240.431 1.00 16.47 405 ASN A CA 1
ATOM 2966 C C . ASN A 1 405 ? 73.082 41.809 239.704 1.00 16.97 405 ASN A C 1
ATOM 2967 O O . ASN A 1 405 ? 73.123 41.865 238.467 1.00 16.70 405 ASN A O 1
ATOM 2972 N N . PRO A 1 406 ? 74.024 41.140 240.433 1.00 16.72 406 PRO A N 1
ATOM 2973 C CA . PRO A 1 406 ? 75.217 40.642 239.745 1.00 14.34 406 PRO A CA 1
ATOM 2974 C C . PRO A 1 406 ? 74.758 39.749 238.673 1.00 13.06 406 PRO A C 1
ATOM 2975 O O . PRO A 1 406 ? 75.503 39.548 237.732 1.00 14.39 406 PRO A O 1
ATOM 2979 N N . GLY A 1 407 ? 73.549 39.190 238.846 1.00 11.05 407 GLY A N 1
ATOM 2980 C CA . GLY A 1 407 ? 72.944 38.341 237.835 1.00 11.04 407 GLY A CA 1
ATOM 2981 C C . GLY A 1 407 ? 73.424 38.876 236.484 1.00 11.92 407 GLY A C 1
ATOM 2982 O O . GLY A 1 407 ? 73.740 38.113 235.587 1.00 12.26 407 GLY A O 1
ATOM 2983 N N . ASN A 1 408 ? 73.515 40.192 236.334 1.00 10.75 408 ASN A N 1
ATOM 2984 C CA . ASN A 1 408 ? 74.046 40.725 235.095 1.00 13.66 408 ASN A CA 1
ATOM 2985 C C . ASN A 1 408 ? 75.131 41.770 235.323 1.00 14.46 408 ASN A C 1
ATOM 2986 O O . ASN A 1 408 ? 76.266 41.685 234.802 1.00 15.37 408 ASN A O 1
ATOM 2991 N N . THR A 1 409 ? 75.388 42.417 236.098 1.00 13.12 409 THR A N 1
ATOM 2992 C CA . THR A 1 409 ? 75.752 43.788 236.481 1.00 13.77 409 THR A CA 1
ATOM 2993 C C . THR A 1 409 ? 76.527 44.458 235.341 1.00 16.12 409 THR A C 1
ATOM 2994 O O . THR A 1 409 ? 76.283 45.631 234.981 1.00 18.99 409 THR A O 1
ATOM 2998 N N . ILE A 1 410 ? 77.442 43.829 234.745 1.00 16.02 410 ILE A N 1
ATOM 2999 C CA . ILE A 1 410 ? 78.179 44.252 233.548 1.00 16.78 410 ILE A CA 1
ATOM 3000 C C . ILE A 1 410 ? 79.594 44.223 234.130 1.00 20.97 410 ILE A C 1
ATOM 3001 O O . ILE A 1 410 ? 79.729 43.991 235.337 1.00 26.67 410 ILE A O 1
ATOM 3006 N N . TYR A 1 411 ? 80.646 44.429 233.341 1.00 20.03 411 TYR A N 1
ATOM 3007 C CA . TYR A 1 411 ? 82.004 44.460 233.903 1.00 18.51 411 TYR A CA 1
ATOM 3008 C C . TYR A 1 411 ? 82.920 44.880 232.820 1.00 19.40 411 TYR A C 1
ATOM 3009 O O . TYR A 1 411 ? 82.869 44.302 231.750 1.00 21.59 411 TYR A O 1
ATOM 3018 N N . ARG A 1 412 ? 83.826 45.802 233.093 1.00 19.09 412 ARG A N 1
ATOM 3019 C CA . ARG A 1 412 ? 84.732 46.209 232.041 1.00 20.87 412 ARG A CA 1
ATOM 3020 C C . ARG A 1 412 ? 86.055 45.555 232.295 1.00 22.55 412 ARG A C 1
ATOM 3021 O O . ARG A 1 412 ? 86.228 44.910 233.326 1.00 23.97 412 ARG A O 1
ATOM 3029 N N . ILE A 1 413 ? 86.961 45.654 231.338 1.00 25.08 413 ILE A N 1
ATOM 3030 C CA . ILE A 1 413 ? 88.276 45.124 231.563 1.00 28.72 413 ILE A CA 1
ATOM 3031 C C . ILE A 1 413 ? 89.284 46.201 231.215 1.00 33.38 413 ILE A C 1
ATOM 3032 O O . ILE A 1 413 ? 89.499 46.500 230.044 1.00 36.24 413 ILE A O 1
ATOM 3037 N N . ASN A 1 414 ? 89.884 46.802 232.245 1.00 37.25 414 ASN A N 1
ATOM 3038 C CA . ASN A 1 414 ? 90.839 47.910 232.077 1.00 41.13 414 ASN A CA 1
ATOM 3039 C C . ASN A 1 414 ? 92.270 47.603 231.684 1.00 41.95 414 ASN A C 1
ATOM 3040 O O . ASN A 1 414 ? 92.811 46.536 232.020 1.00 41.11 414 ASN A O 1
ATOM 3045 N N . LEU A 1 415 ? 92.886 48.604 231.042 1.00 43.15 415 LEU A N 1
ATOM 3046 C CA . LEU A 1 415 ? 94.267 48.552 230.567 1.00 44.55 415 LEU A CA 1
ATOM 3047 C C . LEU A 1 415 ? 94.899 49.931 230.471 1.00 42.38 415 LEU A C 1
ATOM 3048 O O . LEU A 1 415 ? 94.215 50.940 230.323 1.00 40.84 415 LEU A O 1
ATOM 3053 N N . THR A 1 416 ? 96.226 49.917 230.538 1.00 41.31 416 THR A N 1
ATOM 3054 C CA . THR A 1 416 ? 97.094 51.087 230.494 1.00 40.46 416 THR A CA 1
ATOM 3055 C C . THR A 1 416 ? 96.857 51.929 229.261 1.00 39.91 416 THR A C 1
ATOM 3056 O O . THR A 1 416 ? 96.788 53.158 229.343 1.00 40.28 416 THR A O 1
ATOM 3060 N N . PRO A 1 417 ? 96.905 51.295 228.079 1.00 39.64 417 PRO A N 1
ATOM 3061 C CA . PRO A 1 417 ? 96.669 52.137 226.922 1.00 38.43 417 PRO A CA 1
ATOM 3062 C C . PRO A 1 417 ? 95.249 51.861 226.450 1.00 38.40 417 PRO A C 1
ATOM 3063 O O . PRO A 1 417 ? 94.428 51.260 227.162 1.00 39.52 417 PRO A O 1
ATOM 3067 N N . ASN A 1 418 ? 94.983 52.343 225.253 1.00 35.99 418 ASN A N 1
ATOM 3068 C CA . ASN A 1 418 ? 93.735 52.184 224.548 1.00 34.30 418 ASN A CA 1
ATOM 3069 C C . ASN A 1 418 ? 93.265 50.711 224.498 1.00 32.83 418 ASN A C 1
ATOM 3070 O O . ASN A 1 418 ? 94.081 49.784 224.427 1.00 33.46 418 ASN A O 1
ATOM 3075 N N . SER A 1 419 ? 91.958 50.478 224.483 1.00 29.51 419 SER A N 1
ATOM 3076 C CA . SER A 1 419 ? 91.468 49.106 224.372 1.00 25.18 419 SER A CA 1
ATOM 3077 C C . SER A 1 419 ? 90.990 48.952 222.913 1.00 24.15 419 SER A C 1
ATOM 3078 O O . SER A 1 419 ? 90.182 49.737 222.446 1.00 20.69 419 SER A O 1
ATOM 3081 N N . LEU A 1 420 ? 91.641 48.060 222.169 1.00 26.03 420 LEU A N 1
ATOM 3082 C CA . LEU A 1 420 ? 91.318 47.805 220.755 1.00 28.47 420 LEU A CA 1
ATOM 3083 C C . LEU A 1 420 ? 91.208 49.284 220.038 1.00 26.34 420 LEU A C 1
ATOM 3084 O O . LEU A 1 420 ? 90.093 49.696 219.648 1.00 26.11 420 LEU A O 1
ATOM 3089 N N . THR A 1 421 ? 92.437 50.170 219.825 1.00 25.42 421 THR A N 1
ATOM 3090 C CA . THR A 1 421 ? 92.514 51.522 219.249 1.00 26.12 421 THR A CA 1
ATOM 3091 C C . THR A 1 421 ? 92.247 51.429 217.750 1.00 25.86 421 THR A C 1
ATOM 3092 O O . THR A 1 421 ? 93.164 51.487 216.884 1.00 24.58 421 THR A O 1
ATOM 3096 N N . SER A 1 422 ? 90.994 51.342 217.401 1.00 27.38 422 SER A N 1
ATOM 3097 C CA . SER A 1 422 ? 90.669 51.303 216.009 1.00 29.61 422 SER A CA 1
ATOM 3098 C C . SER A 1 422 ? 90.929 52.688 215.441 1.00 32.32 422 SER A C 1
ATOM 3099 O O . SER A 1 422 ? 90.100 53.607 215.595 1.00 31.43 422 SER A O 1
ATOM 3102 N N . ALA A 1 423 ? 92.100 52.627 214.888 1.00 34.65 423 ALA A N 1
ATOM 3103 C CA . ALA A 1 423 ? 92.860 53.638 214.183 1.00 36.99 423 ALA A CA 1
ATOM 3104 C C . ALA A 1 423 ? 94.199 52.961 213.973 1.00 37.37 423 ALA A C 1
ATOM 3105 O O . ALA A 1 423 ? 95.266 53.597 214.090 1.00 38.83 423 ALA A O 1
ATOM 3107 N N . PHE A 1 424 ? 94.013 51.575 213.721 1.00 34.46 424 PHE A N 1
ATOM 3108 C CA . PHE A 1 424 ? 95.233 50.821 213.425 1.00 32.12 424 PHE A CA 1
ATOM 3109 C C . PHE A 1 424 ? 94.858 49.345 213.356 1.00 32.04 424 PHE A C 1
ATOM 3110 O O . PHE A 1 424 ? 95.261 48.529 214.232 1.00 33.17 424 PHE A O 1
ATOM 3118 N N . ASN A 1 425 ? 95.088 48.618 212.517 1.00 33.11 425 ASN A N 1
ATOM 3119 C CA . ASN A 1 425 ? 94.685 47.439 211.737 1.00 33.82 425 ASN A CA 1
ATOM 3120 C C . ASN A 1 425 ? 94.842 46.173 212.585 1.00 27.78 425 ASN A C 1
ATOM 3121 O O . ASN A 1 425 ? 95.837 45.941 213.221 1.00 21.78 425 ASN A O 1
ATOM 3126 N N . GLY A 1 426 ? 93.932 45.290 212.113 1.00 23.83 426 GLY A N 1
ATOM 3127 C CA . GLY A 1 426 ? 93.328 44.258 212.825 1.00 21.85 426 GLY A CA 1
ATOM 3128 C C . GLY A 1 426 ? 94.296 43.167 213.017 1.00 19.53 426 GLY A C 1
ATOM 3129 O O . GLY A 1 426 ? 95.477 43.281 212.821 1.00 17.62 426 GLY A O 1
ATOM 3130 N N . LEU A 1 427 ? 93.747 42.213 213.438 1.00 17.00 427 LEU A N 1
ATOM 3131 C CA . LEU A 1 427 ? 94.271 40.939 213.499 1.00 15.11 427 LEU A CA 1
ATOM 3132 C C . LEU A 1 427 ? 92.884 40.232 213.770 1.00 17.24 427 LEU A C 1
ATOM 3133 O O . LEU A 1 427 ? 92.820 39.049 214.169 1.00 14.13 427 LEU A O 1
ATOM 3138 N N . TYR A 1 428 ? 91.870 40.359 213.580 1.00 21.99 428 TYR A N 1
ATOM 3139 C CA . TYR A 1 428 ? 90.422 40.577 213.451 1.00 23.60 428 TYR A CA 1
ATOM 3140 C C . TYR A 1 428 ? 89.945 41.565 214.517 1.00 21.05 428 TYR A C 1
ATOM 3141 O O . TYR A 1 428 ? 89.211 42.511 214.191 1.00 19.79 428 TYR A O 1
ATOM 3150 N N . GLY A 1 429 ? 90.343 41.425 215.692 1.00 18.88 429 GL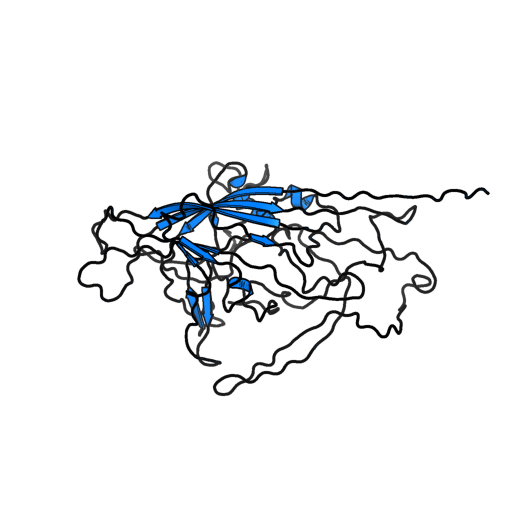Y A N 1
ATOM 3151 C CA . GLY A 1 429 ? 89.865 42.186 216.824 1.00 16.18 429 GLY A CA 1
ATOM 3152 C C . GLY A 1 429 ? 90.833 43.378 216.632 1.00 14.95 429 GLY A C 1
ATOM 3153 O O . GLY A 1 429 ? 91.657 43.374 215.698 1.00 13.13 429 GLY A O 1
ATOM 3154 N N . ASN A 1 430 ? 90.742 44.438 217.421 1.00 12.20 430 ASN A N 1
ATOM 3155 C CA . ASN A 1 430 ? 91.707 45.522 217.235 1.00 11.12 430 ASN A CA 1
ATOM 3156 C C . ASN A 1 430 ? 92.894 45.422 218.198 1.00 10.24 430 ASN A C 1
ATOM 3157 O O . ASN A 1 430 ? 92.705 45.231 219.382 1.00 9.03 430 ASN A O 1
ATOM 3162 N N . GLY A 1 431 ? 94.128 45.512 217.709 1.00 8.71 431 GLY A N 1
ATOM 3163 C CA . GLY A 1 431 ? 95.225 45.435 218.644 1.00 10.02 431 GLY A CA 1
ATOM 3164 C C . GLY A 1 431 ? 94.949 46.535 219.667 1.00 14.69 431 GLY A C 1
ATOM 3165 O O . GLY A 1 431 ? 94.216 47.462 219.324 1.00 16.92 431 GLY A O 1
ATOM 3166 N N . ALA A 1 432 ? 95.364 46.397 220.933 1.00 14.03 432 ALA A N 1
ATOM 3167 C CA . ALA A 1 432 ? 95.174 47.482 221.912 1.00 12.27 432 ALA A CA 1
ATOM 3168 C C . ALA A 1 432 ? 96.568 48.215 222.086 1.00 14.12 432 ALA A C 1
ATOM 3169 O O . ALA A 1 432 ? 97.334 47.776 222.914 1.00 17.28 432 ALA A O 1
ATOM 3171 N N . THR A 1 433 ? 96.935 49.208 221.228 1.00 15.50 433 THR A N 1
ATOM 3172 C CA . THR A 1 433 ? 98.220 50.054 221.205 1.00 16.31 433 THR A CA 1
ATOM 3173 C C . THR A 1 433 ? 97.985 51.275 220.219 1.00 17.37 433 THR A C 1
ATOM 3174 O O . THR A 1 433 ? 97.229 51.059 219.275 1.00 20.69 433 THR A O 1
ATOM 3178 N N . LEU A 1 434 ? 98.571 52.496 220.331 1.00 14.93 434 LEU A N 1
ATOM 3179 C CA . LEU A 1 434 ? 98.229 53.559 219.275 1.00 18.51 434 LEU A CA 1
ATOM 3180 C C . LEU A 1 434 ? 99.145 53.988 218.055 1.00 20.68 434 LEU A C 1
ATOM 3181 O O . LEU A 1 434 ? 100.017 54.826 218.226 1.00 23.05 434 LEU A O 1
ATOM 3186 N N . GLY A 1 435 ? 98.753 53.594 216.822 1.00 22.24 435 GLY A N 1
ATOM 3187 C CA . GLY A 1 435 ? 99.481 53.807 215.547 1.00 20.51 435 GLY A CA 1
ATOM 3188 C C . GLY A 1 435 ? 99.705 55.156 214.903 1.00 21.44 435 GLY A C 1
ATOM 3189 O O . GLY A 1 435 ? 98.813 55.990 214.920 1.00 19.43 435 GLY A O 1
ATOM 3190 N N . ASN A 1 436 ? 100.848 55.286 214.219 1.00 23.92 436 ASN A N 1
ATOM 3191 C CA . ASN A 1 436 ? 101.332 56.538 213.572 1.00 27.86 436 ASN A CA 1
ATOM 3192 C C . ASN A 1 436 ? 101.452 57.741 214.557 1.00 28.80 436 ASN A C 1
ATOM 3193 O O . ASN A 1 436 ? 102.197 57.638 215.564 1.00 29.40 436 ASN A O 1
#

Radius of gyration: 25.26 Å; Cα contacts (8 Å, |Δi|>4): 969; chains: 1; bounding box: 73×60×82 Å

Foldseek 3Di:
DDDDDDDDDDFDKFKFKWKFKAKAKFKQQAQAPWEADLDPVQRFKIKRFGSFFFDCPWQLLVTPADPVLVPDDAQWFFFKKKKWKAQQDKFFDACPVCPDDFDGDPPDFWKKKKFWQCQQANAWFFFFDAAADDALIRRGHRGHQQDLDWDDPPVIDDHVNLLQAWDDPPDDQTDDVVHRDNCRVPPDYDYSGIGIIHMGGPPVADDDDDDCPVGMDMGRCVVRHRPIPDMDMGRAPTFSPHKHAAADQDDDPPSPVPPDDPDDDDPDQFWAKDWDWDWDDDHHTDTDIDIDTDDWDDIDDDPSVCSSPTGRPQRWKAWARHHDAADTMTITIGMNFDFGPRPDPPPDTRRTIIMMTTMIMMMMTMIMGTQDDDDPPDPGRHDHSNTRIIGGDDDAADLPRRRYYPNGRDGDDDD

Nearest PDB structures (foldseek):
  1dnv-assembly1_A  TM=1.002E+00  e=5.234E-86  Galleria mellonella densovirus
  8t9c-assembly1_A  TM=8.213E-01  e=4.251E-23  Zophobas morio
  8tje-assembly1_A  TM=7.967E-01  e=1.136E-23  Tenebrio molitor
  8t9x-assembly1_A  TM=8.133E-01  e=8.687E-23  Zophobas morio black wasting virus
  4mgu-assembly1_A  TM=8.389E-01  e=1.357E-21  Acheta domestica densovirus

Sequence (415 aa):
VYIIPRPFSNFGKKLSTYTKSHKFMIFGLANNVIGPTGTGTTAVNRLLTTCLAEIPWQKLPLYMNQSEFDLLPPGSRVVECNVKVIFRTNRIAFETSSTVTKQATLNQISNVQTAIGLNKLGWGINRAFTAFQSDQPMIPTATTAPKYEPVTGDTGYRGMIADYYGADSTNDTAFGNAGNYPHHQVSSFTFLQNYYCMYQQTNQGTGGWPCLAEHLQQFDSKTVNNQCLIDVTYKPKMGLIKSPLNYKIIGQPTVKGTISVGDNLVNMRGAVVTNPPEATQNVAESTHNLTRNFPADLFNIYSDIEKSQVLHKGPWGHENPQIQPSVHIGIQAVPALTTGALLINSSPLNSWTDSMGYIDVMSSCTVMEAQPTHFPFSTEANTNPGNTIYRINLTPNSLTSAFNGLYGNGATLGN